Protein AF-A0A914HLP5-F1 (afdb_monomer_lite)

Sequence (382 aa):
MAILLHPALMSASNRLAAMNSFGTFLNRWQRTSLFRVDGTVLTQFRMIRRGGGDRQHSVEDYEAVFSREAKEEAEQQTRRAKEESEQQTRRAKEEATRRAKEEATRRANEEATRRANEEATRRAKEEAEQLLLEIRAELRSFSWQSMFTYNIKEADANVEEQLKTRIRDFNKHLYLNKRLSAYELEPVANHLVHYNYAMRVFYAGIGLVIVSMLIIYRLLSRGGDGIMPEHRAIIDQQLAIDFDEFVQDYLLVGGEVKIVYVYPDKSIAIAVLHPGAALIQRQPFNDSAVLIRLDPQTVGGTNFLRTFEDVQQQIGTYLCNHVPAAIPMPSLMPKFLLLLGWAILWALYFKHLRAMRRRPIFIVKRRDGTRPLIQSDRLRLS

Structure (mmCIF, N/CA/C/O backbone):
data_AF-A0A914HLP5-F1
#
_entry.id   AF-A0A914HLP5-F1
#
loop_
_atom_site.group_PDB
_atom_site.id
_atom_site.type_symbol
_atom_site.label_atom_id
_atom_site.label_alt_id
_atom_site.label_comp_id
_atom_site.label_asym_id
_atom_site.label_entity_id
_atom_site.label_seq_id
_atom_site.pdbx_PDB_ins_code
_atom_site.Cartn_x
_atom_site.Cartn_y
_atom_site.Cartn_z
_atom_site.occupancy
_atom_site.B_iso_or_equiv
_atom_site.auth_seq_id
_atom_site.auth_comp_id
_atom_site.auth_asym_id
_atom_site.auth_atom_id
_atom_site.pdbx_PDB_model_num
ATOM 1 N N . MET A 1 1 ? -51.524 23.853 8.199 1.00 37.00 1 MET A N 1
ATOM 2 C CA . MET A 1 1 ? -50.328 24.630 7.814 1.00 37.00 1 MET A CA 1
ATOM 3 C C . MET A 1 1 ? -49.389 23.698 7.078 1.00 37.00 1 MET A C 1
ATOM 5 O O . MET A 1 1 ? -48.870 22.770 7.679 1.00 37.00 1 MET A O 1
ATOM 9 N N . ALA A 1 2 ? -49.292 23.879 5.764 1.00 41.81 2 ALA A N 1
ATOM 10 C CA . ALA A 1 2 ? -48.329 23.198 4.909 1.00 41.81 2 ALA A CA 1
ATOM 11 C C . ALA A 1 2 ? -46.924 23.742 5.184 1.00 41.81 2 ALA A C 1
ATOM 13 O O . ALA A 1 2 ? -46.835 24.933 5.465 1.00 41.81 2 ALA A O 1
ATOM 14 N N . ILE A 1 3 ? -45.887 22.898 5.080 1.00 40.28 3 ILE A N 1
ATOM 15 C CA . ILE A 1 3 ? -44.509 23.230 4.666 1.00 40.28 3 ILE A CA 1
ATOM 16 C C . ILE A 1 3 ? -43.641 21.944 4.708 1.00 40.28 3 ILE A C 1
ATOM 18 O O . ILE A 1 3 ? -43.662 21.208 5.688 1.00 40.28 3 ILE A O 1
ATOM 22 N N . LEU A 1 4 ? -42.862 21.759 3.628 1.00 37.81 4 LEU A N 1
ATOM 23 C CA . LEU A 1 4 ? -41.676 20.902 3.406 1.00 37.81 4 LEU A CA 1
ATOM 24 C C . LEU A 1 4 ? -41.842 19.448 2.922 1.00 37.81 4 LEU A C 1
ATOM 26 O O . LEU A 1 4 ? -41.904 18.503 3.700 1.00 37.81 4 LEU A O 1
ATOM 30 N N . LEU A 1 5 ? -41.681 19.280 1.602 1.00 37.19 5 LEU A N 1
ATOM 31 C CA . LEU A 1 5 ? -41.031 18.116 0.993 1.00 37.19 5 LEU A CA 1
ATOM 32 C C . LEU A 1 5 ? -39.922 18.579 0.022 1.00 37.19 5 LEU A C 1
ATOM 34 O O . LEU A 1 5 ? -40.045 19.596 -0.655 1.00 37.19 5 LEU A O 1
ATOM 38 N N . HIS A 1 6 ? -38.829 17.815 0.047 1.00 39.06 6 HIS A N 1
ATOM 39 C CA . HIS A 1 6 ? -37.507 17.943 -0.587 1.00 39.06 6 HIS A CA 1
ATOM 40 C C . HIS A 1 6 ? -37.424 18.360 -2.073 1.00 39.06 6 HIS A C 1
ATOM 42 O O . HIS A 1 6 ? -38.291 18.005 -2.869 1.00 39.06 6 HIS A O 1
ATOM 48 N N . PRO A 1 7 ? -36.237 18.864 -2.488 1.00 46.28 7 PRO A N 1
ATOM 49 C CA . PRO A 1 7 ? -35.588 18.287 -3.671 1.00 46.28 7 PRO A CA 1
ATOM 50 C C . PRO A 1 7 ? -34.066 18.098 -3.492 1.00 46.28 7 PRO A C 1
ATOM 52 O O . PRO A 1 7 ? -33.317 19.059 -3.342 1.00 46.28 7 PRO A O 1
ATOM 55 N N . ALA A 1 8 ? -33.587 16.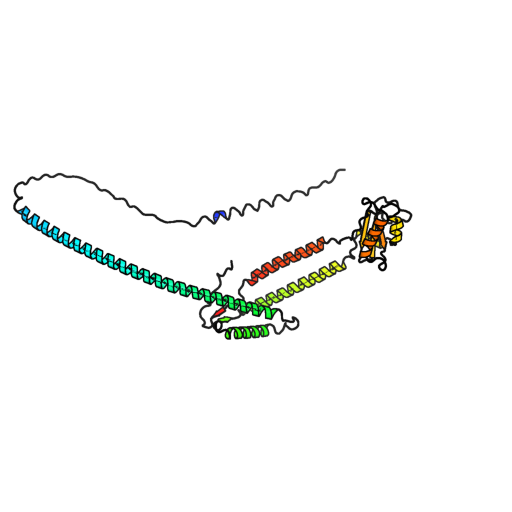853 -3.552 1.00 38.72 8 ALA A N 1
ATOM 56 C CA . ALA A 1 8 ? -32.156 16.536 -3.667 1.00 38.72 8 ALA A CA 1
ATOM 57 C C . ALA A 1 8 ? -31.932 15.204 -4.409 1.00 38.72 8 ALA A C 1
ATOM 59 O O . ALA A 1 8 ? -31.292 14.292 -3.901 1.00 38.72 8 ALA A O 1
ATOM 60 N N . LEU A 1 9 ? -32.478 15.080 -5.622 1.00 43.22 9 LEU A N 1
ATOM 61 C CA . LEU A 1 9 ? -32.237 13.943 -6.521 1.00 43.22 9 LEU A CA 1
ATOM 62 C C . LEU A 1 9 ? -32.140 14.416 -7.980 1.00 43.22 9 LEU A C 1
ATOM 64 O O . LEU A 1 9 ? -32.948 14.048 -8.819 1.00 43.22 9 LEU A O 1
ATOM 68 N N . MET A 1 10 ? -31.146 15.247 -8.301 1.00 43.97 10 MET A N 1
ATOM 69 C CA . MET A 1 10 ? -30.698 15.460 -9.687 1.00 43.97 10 MET A CA 1
ATOM 70 C C . MET A 1 10 ? -29.225 15.886 -9.713 1.00 43.97 10 MET A C 1
ATOM 72 O O . MET A 1 10 ? -28.908 17.067 -9.745 1.00 43.97 10 MET A O 1
ATOM 76 N N . SER A 1 11 ? -28.301 14.921 -9.682 1.00 46.88 11 SER A N 1
ATOM 77 C CA . SER A 1 11 ? -26.881 15.162 -10.006 1.00 46.88 11 SER A CA 1
ATOM 78 C C . SER A 1 11 ? -26.137 13.857 -10.326 1.00 46.88 11 SER A C 1
ATOM 80 O O . SER A 1 11 ? -25.128 13.515 -9.716 1.00 46.88 11 SER A O 1
ATOM 82 N N . ALA A 1 12 ? -26.655 13.073 -11.276 1.00 43.22 12 ALA A N 1
ATOM 83 C CA . ALA A 1 12 ? -25.957 11.874 -11.761 1.00 43.22 12 ALA A CA 1
ATOM 84 C C . ALA A 1 12 ? -25.917 11.739 -13.295 1.00 43.22 12 ALA A C 1
ATOM 86 O O . ALA A 1 12 ? -25.302 10.807 -13.803 1.00 43.22 12 ALA A O 1
ATOM 87 N N . SER A 1 13 ? -26.488 12.682 -14.057 1.00 45.16 13 SER A N 1
ATOM 88 C CA . SER A 1 13 ? -26.591 12.552 -15.523 1.00 45.16 13 SER A CA 1
ATOM 89 C C . SER A 1 13 ? -25.464 13.225 -16.328 1.00 45.16 13 SER A C 1
ATOM 91 O O . SER A 1 13 ? -25.381 13.017 -17.534 1.00 45.16 13 SER A O 1
ATOM 93 N N . ASN A 1 14 ? -24.553 13.984 -15.704 1.00 45.59 14 ASN A N 1
ATOM 94 C CA . ASN A 1 14 ? -23.533 14.761 -16.436 1.00 45.59 14 ASN A CA 1
ATOM 95 C C . ASN A 1 14 ? -22.151 14.091 -16.556 1.00 45.59 14 ASN A C 1
ATOM 97 O O . ASN A 1 14 ? -21.219 14.703 -17.070 1.00 45.59 14 ASN A O 1
ATOM 101 N N . ARG A 1 15 ? -21.985 12.832 -16.122 1.00 45.09 15 ARG A N 1
ATOM 102 C CA . ARG A 1 15 ? -20.687 12.124 -16.201 1.00 45.09 15 ARG A CA 1
ATOM 103 C C . ARG A 1 15 ? -20.518 11.186 -17.403 1.00 45.09 15 ARG A C 1
ATOM 105 O O . ARG A 1 15 ? -19.398 10.754 -17.647 1.00 45.09 15 ARG A O 1
ATOM 112 N N . LEU A 1 16 ? -21.562 10.939 -18.199 1.00 42.28 16 LEU A N 1
ATOM 113 C CA . LEU A 1 16 ? -21.465 10.097 -19.406 1.00 42.28 16 LEU A CA 1
ATOM 114 C C . LEU A 1 16 ? -21.154 10.864 -20.706 1.00 42.28 16 LEU A C 1
ATOM 116 O O . LEU A 1 16 ? -20.708 10.255 -21.673 1.00 42.28 16 LEU A O 1
ATOM 120 N N . ALA A 1 17 ? -21.298 12.192 -20.738 1.00 46.66 17 ALA A N 1
ATOM 121 C CA . ALA A 1 17 ? -21.037 12.982 -21.949 1.00 46.66 17 ALA A CA 1
ATOM 122 C C . ALA A 1 17 ? -19.538 13.253 -22.217 1.00 46.66 17 ALA A C 1
ATOM 124 O O . ALA A 1 17 ? -19.159 13.585 -23.337 1.00 46.66 17 ALA A O 1
ATOM 125 N N . ALA A 1 18 ? -18.661 13.072 -21.222 1.00 45.53 18 ALA A N 1
ATOM 126 C CA . ALA A 1 18 ? -17.229 13.366 -21.347 1.00 45.53 18 ALA A CA 1
ATOM 127 C C . ALA A 1 18 ? -16.377 12.194 -21.884 1.00 45.53 18 ALA A C 1
ATOM 129 O O . ALA A 1 18 ? -15.198 12.384 -22.170 1.00 45.53 18 ALA A O 1
ATOM 130 N N . MET A 1 19 ? -16.948 10.994 -22.052 1.00 41.97 19 MET A N 1
ATOM 131 C CA . MET A 1 19 ? -16.206 9.804 -22.509 1.00 41.97 19 MET A CA 1
ATOM 132 C C . MET A 1 19 ? -16.292 9.540 -24.023 1.00 41.97 19 MET A C 1
ATOM 134 O O . MET A 1 19 ? -15.595 8.660 -24.519 1.00 41.97 19 MET A O 1
ATOM 138 N N . ASN A 1 20 ? -17.054 10.338 -24.782 1.00 48.00 20 ASN A N 1
ATOM 139 C CA . ASN A 1 20 ? -17.174 10.195 -26.242 1.00 48.00 20 ASN A CA 1
ATOM 140 C C . ASN A 1 20 ? -16.172 11.033 -27.067 1.00 48.00 20 ASN A C 1
ATOM 142 O O . ASN A 1 20 ? -16.120 10.878 -28.285 1.00 48.00 20 ASN A O 1
ATOM 146 N N . SER A 1 21 ? -15.334 11.881 -26.454 1.00 45.81 21 SER A N 1
ATOM 147 C CA . SER A 1 21 ? -14.360 12.709 -27.201 1.00 45.81 21 SER A CA 1
ATOM 148 C C . SER A 1 21 ? -12.983 12.058 -27.403 1.00 45.81 21 SER A C 1
ATOM 150 O O . SER A 1 21 ? -12.163 12.577 -28.157 1.00 45.81 21 SER A O 1
ATOM 152 N N . PHE A 1 22 ? -12.724 10.900 -26.785 1.00 46.12 22 PHE A N 1
ATOM 153 C CA . PHE A 1 22 ? -11.431 10.211 -26.902 1.00 46.12 22 PHE A CA 1
ATOM 154 C C . PHE A 1 22 ? -11.354 9.260 -28.114 1.00 46.12 22 PHE A C 1
ATOM 156 O O . PHE A 1 22 ? -10.267 8.977 -28.615 1.00 46.12 22 PHE A O 1
ATOM 163 N N . GLY A 1 23 ? -12.502 8.810 -28.638 1.00 45.97 23 GLY A N 1
ATOM 164 C CA . GLY A 1 23 ? -12.573 7.894 -29.787 1.00 45.97 23 GLY A CA 1
ATOM 165 C C . GLY A 1 23 ? -12.319 8.553 -31.149 1.00 45.97 23 GLY A C 1
ATOM 166 O O . GLY A 1 23 ? -11.820 7.908 -32.069 1.00 45.97 23 GLY A O 1
ATOM 167 N N . THR A 1 24 ? -12.586 9.853 -31.294 1.00 53.66 24 THR A N 1
ATOM 168 C CA . THR A 1 24 ? -12.381 10.586 -32.558 1.00 53.66 24 THR A CA 1
ATOM 169 C C . THR A 1 24 ? -10.938 11.052 -32.764 1.00 53.66 24 THR A C 1
ATOM 171 O O . THR A 1 24 ? -10.540 11.326 -33.896 1.00 53.66 24 THR A O 1
ATOM 174 N N . PHE A 1 25 ? -10.118 11.080 -31.709 1.00 45.34 25 PHE A N 1
ATOM 175 C CA . PHE A 1 25 ? -8.721 11.515 -31.799 1.00 45.34 25 PHE A CA 1
ATOM 176 C C . PHE A 1 25 ? -7.781 10.416 -32.333 1.00 45.34 25 PHE A C 1
ATOM 178 O O . PHE A 1 25 ? -6.826 10.715 -33.047 1.00 45.34 25 PHE A O 1
ATOM 185 N N . LEU A 1 26 ? -8.085 9.136 -32.086 1.00 47.25 26 LEU A N 1
ATOM 186 C CA . LEU A 1 26 ? -7.265 8.010 -32.564 1.00 47.25 26 LEU A CA 1
ATOM 187 C C . LEU A 1 26 ? -7.499 7.664 -34.045 1.00 47.25 26 LEU A C 1
ATOM 189 O O . LEU A 1 26 ? -6.592 7.165 -34.706 1.00 47.25 26 LEU A O 1
ATOM 193 N N . ASN A 1 27 ? -8.655 8.027 -34.608 1.00 48.41 27 ASN A N 1
ATOM 194 C CA . ASN A 1 27 ? -8.966 7.779 -36.021 1.00 48.41 27 ASN A CA 1
ATOM 195 C C . ASN A 1 27 ? -8.285 8.769 -36.992 1.00 48.41 27 ASN A C 1
ATOM 197 O O . ASN A 1 27 ? -8.263 8.548 -38.201 1.00 48.41 27 ASN A O 1
ATOM 201 N N . ARG A 1 28 ? -7.691 9.858 -36.481 1.00 47.41 28 ARG A N 1
ATOM 202 C CA . ARG A 1 28 ? -6.981 10.863 -37.296 1.00 47.41 28 ARG A CA 1
ATOM 203 C C . ARG A 1 28 ? -5.475 10.604 -37.411 1.00 47.41 28 ARG A C 1
ATOM 205 O O . ARG A 1 28 ? -4.820 11.240 -38.230 1.00 47.41 28 ARG A O 1
ATOM 212 N N . TRP A 1 29 ? -4.928 9.665 -36.633 1.00 45.12 29 TRP A N 1
ATOM 213 C CA . TRP A 1 29 ? -3.481 9.421 -36.559 1.00 45.12 29 TRP A CA 1
ATOM 214 C C . TRP A 1 29 ? -2.989 8.221 -37.393 1.00 45.12 29 TRP A C 1
ATOM 216 O O . TRP A 1 29 ? -1.792 8.080 -37.607 1.00 45.12 29 TRP A O 1
ATOM 226 N N . GLN A 1 30 ? -3.888 7.400 -37.949 1.00 38.97 30 GLN A N 1
ATOM 227 C CA . GLN A 1 30 ? -3.530 6.239 -38.788 1.00 38.97 30 GLN A CA 1
ATOM 228 C C . GLN A 1 30 ? -3.564 6.489 -40.310 1.00 38.97 30 GLN A C 1
ATOM 230 O O . GLN A 1 30 ? -3.452 5.544 -41.085 1.00 38.97 30 GLN A O 1
ATOM 235 N N . ARG A 1 31 ? -3.698 7.738 -40.782 1.00 38.75 31 ARG A N 1
ATOM 236 C CA . ARG A 1 31 ? -3.946 8.025 -42.212 1.00 38.75 31 ARG A CA 1
ATOM 237 C C . ARG A 1 31 ? -2.839 8.775 -42.956 1.00 38.75 31 ARG A C 1
ATOM 239 O O . ARG A 1 31 ? -3.131 9.494 -43.905 1.00 38.75 31 ARG A O 1
ATOM 246 N N . THR A 1 32 ? -1.575 8.586 -42.579 1.00 40.81 32 THR A N 1
ATOM 247 C CA . THR A 1 32 ? -0.431 9.122 -43.343 1.00 40.81 32 THR A CA 1
ATOM 248 C C . THR A 1 32 ? 0.766 8.176 -43.339 1.00 40.81 32 THR A C 1
ATOM 250 O O . THR A 1 32 ? 1.805 8.476 -42.760 1.00 40.81 32 THR A O 1
ATOM 253 N N . SER A 1 33 ? 0.637 7.039 -44.015 1.00 38.25 33 SER A N 1
ATOM 254 C CA . SER A 1 33 ? 1.779 6.356 -44.631 1.00 38.25 33 SER A CA 1
ATOM 255 C C . SER A 1 33 ? 1.261 5.282 -45.579 1.00 38.25 33 SER A C 1
ATOM 257 O O . SER A 1 33 ? 0.864 4.230 -45.094 1.00 38.25 33 SER A O 1
ATOM 259 N N . LEU A 1 34 ? 1.227 5.546 -46.892 1.00 35.84 34 LEU A N 1
ATOM 260 C CA . LEU A 1 34 ? 1.473 4.543 -47.941 1.00 35.84 34 LEU A CA 1
ATOM 261 C C . LEU A 1 34 ? 1.381 5.149 -49.364 1.00 35.84 34 LEU A C 1
ATOM 263 O O . LEU A 1 34 ? 0.397 5.793 -49.709 1.00 35.84 34 LEU A O 1
ATOM 267 N N . PHE A 1 35 ? 2.416 4.851 -50.159 1.00 35.16 35 PHE A N 1
ATOM 268 C CA . PHE A 1 35 ? 2.542 4.848 -51.628 1.00 35.16 35 PHE A CA 1
ATOM 269 C C . PHE A 1 35 ? 2.554 6.163 -52.439 1.00 35.16 35 PHE A C 1
ATOM 271 O O . PHE A 1 35 ? 1.532 6.714 -52.834 1.00 35.16 35 PHE A O 1
ATOM 278 N N . ARG A 1 36 ? 3.769 6.551 -52.856 1.00 38.62 36 ARG A N 1
ATOM 279 C CA . ARG A 1 36 ? 4.041 7.085 -54.200 1.00 38.62 36 ARG A CA 1
ATOM 280 C C . ARG A 1 36 ? 5.013 6.130 -54.892 1.00 38.62 36 ARG A C 1
ATOM 282 O O . ARG A 1 36 ? 6.181 6.090 -54.522 1.00 38.62 36 ARG A O 1
ATOM 289 N N . VAL A 1 37 ? 4.507 5.373 -55.858 1.00 39.25 37 VAL A N 1
ATOM 290 C CA . VAL A 1 37 ? 5.272 4.600 -56.841 1.00 39.25 37 VAL A CA 1
ATOM 291 C C . VAL A 1 37 ? 4.552 4.778 -58.185 1.00 39.25 37 VAL A C 1
ATOM 293 O O . VAL A 1 37 ? 3.329 4.697 -58.239 1.00 39.25 37 VAL A O 1
ATOM 296 N N . ASP A 1 38 ? 5.354 5.081 -59.205 1.00 35.72 38 ASP A N 1
ATOM 297 C CA . ASP A 1 38 ? 5.100 5.083 -60.652 1.00 35.72 38 ASP A CA 1
ATOM 298 C C . ASP A 1 38 ? 4.250 6.198 -61.286 1.00 35.72 38 ASP A C 1
ATOM 300 O O . ASP A 1 38 ? 3.030 6.145 -61.400 1.00 35.72 38 ASP A O 1
ATOM 304 N N . GLY A 1 39 ? 4.969 7.193 -61.818 1.00 33.59 39 GLY A N 1
ATOM 305 C CA . GLY A 1 39 ? 4.518 8.072 -62.894 1.00 33.59 39 GLY A CA 1
ATOM 306 C C . GLY A 1 39 ? 5.460 7.944 -64.091 1.00 33.59 39 GLY A C 1
ATOM 307 O O . GLY A 1 39 ? 6.366 8.756 -64.261 1.00 33.59 39 GLY A O 1
ATOM 308 N N . THR A 1 40 ? 5.271 6.908 -64.906 1.00 40.12 40 THR A N 1
ATOM 309 C CA . THR A 1 40 ? 5.868 6.776 -66.240 1.00 40.12 40 THR A CA 1
ATOM 310 C C . THR A 1 40 ? 5.197 7.768 -67.188 1.00 40.12 40 THR A C 1
ATOM 312 O O . THR A 1 40 ? 4.020 7.655 -67.521 1.00 40.12 40 THR A O 1
ATOM 315 N N . VAL A 1 41 ? 5.961 8.771 -67.621 1.00 34.78 41 VAL A N 1
ATOM 316 C CA . VAL A 1 41 ? 5.560 9.727 -68.656 1.00 34.78 41 VAL A CA 1
ATOM 317 C C . VAL A 1 41 ? 5.740 9.063 -70.022 1.00 34.78 41 VAL A C 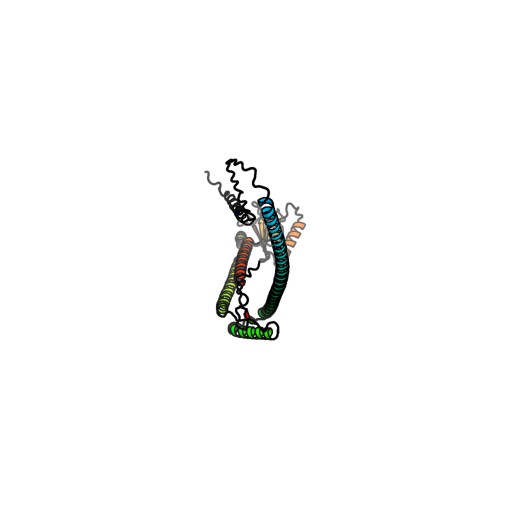1
ATOM 319 O O . VAL A 1 41 ? 6.854 8.891 -70.508 1.00 34.78 41 VAL A O 1
ATOM 322 N N . LEU A 1 42 ? 4.619 8.680 -70.629 1.00 33.78 42 LEU A N 1
ATOM 323 C CA . LEU A 1 42 ? 4.492 8.292 -72.032 1.00 33.78 42 LEU A CA 1
ATOM 324 C C . LEU A 1 42 ? 4.307 9.567 -72.868 1.00 33.78 42 LEU A C 1
ATOM 326 O O . LEU A 1 42 ? 3.200 10.095 -72.979 1.00 33.78 42 LEU A O 1
ATOM 330 N N . THR A 1 43 ? 5.384 10.083 -73.457 1.00 39.06 43 THR A N 1
ATOM 331 C CA . THR A 1 43 ? 5.309 11.158 -74.455 1.00 39.06 43 THR A CA 1
ATOM 332 C C . THR A 1 43 ? 5.159 10.580 -75.861 1.00 39.06 43 THR A C 1
ATOM 334 O O . THR A 1 43 ? 6.100 10.114 -76.493 1.00 39.06 43 THR A O 1
ATOM 337 N N . GLN A 1 44 ? 3.899 10.611 -76.294 1.00 39.59 44 GLN A N 1
ATOM 338 C CA . GLN A 1 44 ? 3.358 10.762 -77.647 1.00 39.59 44 GLN A CA 1
ATOM 339 C C . GLN A 1 44 ? 4.348 10.891 -78.822 1.00 39.59 44 GLN A C 1
ATOM 341 O O . GLN A 1 44 ? 5.032 11.899 -78.997 1.00 39.59 44 GLN A O 1
ATOM 346 N N . PHE A 1 45 ? 4.252 9.918 -79.731 1.00 32.50 45 PHE A N 1
ATOM 347 C CA . PHE A 1 45 ? 4.645 10.027 -81.134 1.00 32.50 45 PHE A CA 1
ATOM 348 C C . PHE A 1 45 ? 3.827 11.115 -81.846 1.00 32.50 45 PHE A C 1
ATOM 350 O O . PHE A 1 45 ? 2.599 11.038 -81.921 1.00 32.50 45 PHE A O 1
ATOM 357 N N . ARG A 1 46 ? 4.515 12.101 -82.431 1.00 34.81 46 ARG A N 1
ATOM 358 C CA . ARG A 1 46 ? 3.927 13.094 -83.336 1.00 34.81 46 ARG A CA 1
ATOM 359 C C . ARG A 1 46 ? 4.181 12.663 -84.779 1.00 34.81 46 ARG A C 1
ATOM 361 O O . ARG A 1 46 ? 5.287 12.778 -85.293 1.00 34.81 46 ARG A O 1
ATOM 368 N N . MET A 1 47 ? 3.131 12.149 -85.411 1.00 33.81 47 MET A N 1
ATOM 369 C CA . MET A 1 47 ? 3.040 11.903 -86.848 1.00 33.81 47 MET A CA 1
ATOM 370 C C . MET A 1 47 ? 3.038 13.248 -87.598 1.00 33.81 47 MET A C 1
ATOM 372 O O . MET A 1 47 ? 2.197 14.101 -87.319 1.00 33.81 47 MET A O 1
ATOM 376 N N . ILE A 1 48 ? 3.938 13.429 -88.569 1.00 40.84 48 ILE A N 1
ATOM 377 C CA . ILE A 1 48 ? 3.833 14.468 -89.605 1.00 40.84 48 ILE A CA 1
ATOM 378 C C . ILE A 1 48 ? 3.769 13.754 -90.959 1.00 40.84 48 ILE A C 1
ATOM 380 O O . ILE A 1 48 ? 4.757 13.206 -91.434 1.00 40.84 48 ILE A O 1
ATOM 384 N N . ARG A 1 49 ? 2.577 13.760 -91.566 1.00 39.31 49 ARG A N 1
ATOM 385 C CA . ARG A 1 49 ? 2.331 13.498 -92.991 1.00 39.31 49 ARG A CA 1
ATOM 386 C C . ARG A 1 49 ? 2.069 14.843 -93.674 1.00 39.31 49 ARG A C 1
ATOM 388 O O . ARG A 1 49 ? 1.138 15.543 -93.287 1.00 39.31 49 ARG A O 1
ATOM 395 N N . ARG A 1 50 ? 2.844 15.162 -94.709 1.00 38.41 50 ARG A N 1
ATOM 396 C CA . ARG A 1 50 ? 2.530 16.074 -95.829 1.00 38.41 50 ARG A CA 1
ATOM 397 C C . ARG A 1 50 ? 3.478 15.641 -96.953 1.00 38.41 50 ARG A C 1
ATOM 399 O O . ARG A 1 50 ? 4.673 15.571 -96.709 1.00 38.41 50 ARG A O 1
ATOM 406 N N . GLY A 1 51 ? 2.981 15.050 -98.040 1.00 34.28 51 GLY A N 1
ATOM 407 C CA . GLY A 1 51 ? 2.406 15.760 -99.193 1.00 34.28 51 GLY A CA 1
ATOM 408 C C . GLY A 1 51 ? 3.583 16.156 -100.091 1.00 34.28 51 GLY A C 1
ATOM 409 O O . GLY A 1 51 ? 4.386 16.971 -99.668 1.00 34.28 51 GLY A O 1
ATOM 410 N N . GLY A 1 52 ? 3.858 15.488 -101.208 1.00 36.44 52 GLY A N 1
ATOM 411 C CA . GLY A 1 5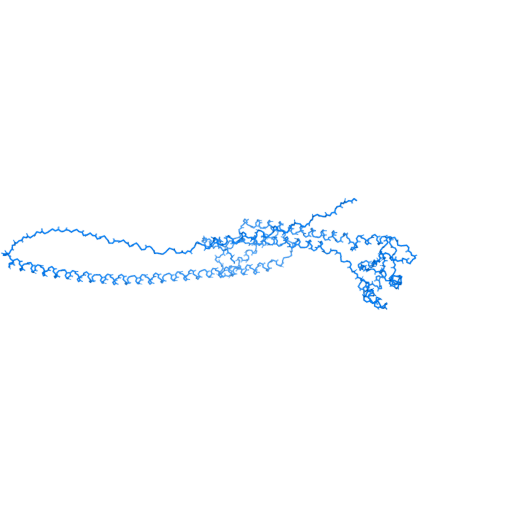2 ? 3.021 15.415 -102.407 1.00 36.44 52 GLY A CA 1
ATOM 412 C C . GLY A 1 52 ? 3.690 16.299 -103.466 1.00 36.44 52 GLY A C 1
ATOM 413 O O . GLY A 1 52 ? 4.021 17.440 -103.159 1.00 36.44 52 GLY A O 1
ATOM 414 N N . GLY A 1 53 ? 3.935 15.786 -104.672 1.00 37.53 53 GLY A N 1
ATOM 415 C CA . GLY A 1 53 ? 4.499 16.606 -105.746 1.00 37.53 53 GLY A CA 1
ATOM 416 C C . GLY A 1 53 ? 5.204 15.811 -106.831 1.00 37.53 53 GLY A C 1
ATOM 417 O O . GLY A 1 53 ? 6.425 15.691 -106.815 1.00 37.53 53 GLY A O 1
ATOM 418 N N . ASP A 1 54 ? 4.405 15.316 -107.770 1.00 41.22 54 ASP A N 1
ATOM 419 C CA . ASP A 1 54 ? 4.809 14.763 -109.056 1.00 41.22 54 ASP A CA 1
ATOM 420 C C . ASP A 1 54 ? 5.702 15.724 -109.848 1.00 41.22 54 ASP A C 1
ATOM 422 O O . ASP A 1 54 ? 5.338 16.885 -110.046 1.00 41.22 54 ASP A O 1
ATOM 426 N N . ARG A 1 55 ? 6.811 15.211 -110.393 1.00 45.78 55 ARG A N 1
ATOM 427 C CA . ARG A 1 55 ? 7.362 15.654 -111.682 1.00 45.78 55 ARG A CA 1
ATOM 428 C C . ARG A 1 55 ? 7.940 14.455 -112.422 1.00 45.78 55 ARG A C 1
ATOM 430 O O . ARG A 1 55 ? 9.008 13.954 -112.087 1.00 45.78 55 ARG A O 1
ATOM 437 N N . GLN A 1 56 ? 7.194 14.024 -113.433 1.00 39.69 56 GLN A N 1
ATOM 438 C CA . GLN A 1 56 ? 7.688 13.224 -114.544 1.00 39.69 56 GLN A CA 1
ATOM 439 C C . GLN A 1 56 ? 8.807 14.001 -115.251 1.00 39.69 56 GLN A C 1
ATOM 441 O O . GLN A 1 56 ? 8.589 15.134 -115.678 1.00 39.69 56 GLN A O 1
ATOM 446 N N . HIS A 1 57 ? 9.970 13.379 -115.424 1.00 43.31 57 HIS A N 1
ATOM 447 C CA . HIS A 1 57 ? 10.845 13.695 -116.545 1.00 43.31 57 HIS A CA 1
ATOM 448 C C . HIS A 1 57 ? 11.353 12.396 -117.161 1.00 43.31 57 HIS A C 1
ATOM 450 O O . HIS A 1 57 ? 12.063 11.617 -116.536 1.00 43.31 57 HIS A O 1
ATOM 456 N N . SER A 1 58 ? 10.907 12.189 -118.395 1.00 51.50 58 SER A N 1
ATOM 457 C CA . SER A 1 58 ? 11.403 11.233 -119.369 1.00 51.50 58 SER A CA 1
ATOM 458 C C . SER A 1 58 ? 12.858 11.533 -119.718 1.00 51.50 58 SER A C 1
ATOM 460 O O . SER A 1 58 ? 13.126 12.612 -120.246 1.00 51.50 58 SER A O 1
ATOM 462 N N . VAL A 1 59 ? 13.756 10.577 -119.502 1.00 45.72 59 VAL A N 1
ATOM 463 C CA . VAL A 1 59 ? 14.961 10.405 -120.324 1.00 45.72 59 VAL A CA 1
ATOM 464 C C . VAL A 1 59 ? 15.264 8.906 -120.344 1.00 45.72 59 VAL A C 1
ATOM 466 O O . VAL A 1 59 ? 16.039 8.397 -119.541 1.00 45.72 59 VAL A O 1
ATOM 469 N N . GLU A 1 60 ? 14.580 8.190 -121.233 1.00 49.53 60 GLU A N 1
ATOM 470 C CA . GLU A 1 60 ? 15.114 6.944 -121.784 1.00 49.53 60 GLU A CA 1
ATOM 471 C C . GLU A 1 60 ? 16.395 7.298 -122.577 1.00 49.53 60 GLU A C 1
ATOM 473 O O . GLU A 1 60 ? 16.478 8.378 -123.164 1.00 49.53 60 GLU A O 1
ATOM 478 N N . ASP A 1 61 ? 17.383 6.397 -122.547 1.00 49.59 61 ASP A N 1
ATOM 479 C CA . ASP A 1 61 ? 18.626 6.382 -123.350 1.00 49.59 61 ASP A CA 1
ATOM 480 C C . ASP A 1 61 ? 19.938 6.995 -122.800 1.00 49.59 61 ASP A C 1
ATOM 482 O O . ASP A 1 61 ? 20.790 7.426 -123.575 1.00 49.59 61 ASP A O 1
ATOM 486 N N . TYR A 1 62 ? 20.213 6.907 -121.487 1.00 50.19 62 TYR A N 1
ATOM 487 C CA . TYR A 1 62 ? 21.602 6.982 -120.954 1.00 50.19 62 TYR A CA 1
ATOM 488 C C . TYR A 1 62 ? 21.936 5.926 -119.864 1.00 50.19 62 TYR A C 1
ATOM 490 O O . TYR A 1 62 ? 22.908 6.063 -119.121 1.00 50.19 62 TYR A O 1
ATOM 498 N N . GLU A 1 63 ? 21.167 4.834 -119.756 1.00 49.88 63 GLU A N 1
ATOM 499 C CA . GLU A 1 63 ? 21.204 3.914 -118.597 1.00 49.88 63 GLU A CA 1
ATOM 500 C C . GLU A 1 63 ? 22.224 2.755 -118.639 1.00 49.88 63 GLU A C 1
ATOM 502 O O . GLU A 1 63 ? 22.328 1.997 -117.674 1.00 49.88 63 GLU A O 1
ATOM 507 N N . ALA A 1 64 ? 23.025 2.580 -119.692 1.00 54.81 64 ALA A N 1
ATOM 508 C CA . ALA A 1 64 ? 23.868 1.377 -119.797 1.00 54.81 64 ALA A CA 1
ATOM 509 C C . ALA A 1 64 ? 25.284 1.507 -119.193 1.00 54.81 64 ALA A C 1
ATOM 511 O O . ALA A 1 64 ? 25.844 0.504 -118.749 1.00 54.81 64 ALA A O 1
ATOM 512 N N . VAL A 1 65 ? 25.875 2.710 -119.145 1.00 53.94 65 VAL A N 1
ATOM 513 C CA . VAL A 1 65 ? 27.275 2.896 -118.692 1.00 53.94 65 VAL A CA 1
ATOM 514 C C . VAL A 1 65 ? 27.355 3.380 -117.237 1.00 53.94 65 VAL A C 1
ATOM 516 O O . VAL A 1 65 ? 28.144 2.839 -116.467 1.00 53.94 65 VAL A O 1
ATOM 519 N N . PHE A 1 66 ? 26.456 4.273 -116.807 1.00 52.72 66 PHE A N 1
ATOM 520 C CA . PHE A 1 66 ? 26.351 4.713 -115.403 1.00 52.72 66 PHE A CA 1
ATOM 521 C C . PHE A 1 66 ? 25.872 3.611 -114.439 1.00 52.72 66 PHE A C 1
ATOM 523 O O . PHE A 1 66 ? 26.170 3.649 -113.247 1.00 52.72 66 PHE A O 1
ATOM 530 N N . SER A 1 67 ? 25.175 2.587 -114.942 1.00 57.94 67 SER A N 1
ATOM 531 C CA . SER A 1 67 ? 24.645 1.489 -114.121 1.00 57.94 67 SER A CA 1
ATOM 532 C C . SER A 1 67 ? 25.706 0.498 -113.628 1.00 57.94 67 SER A C 1
ATOM 534 O O . SER A 1 67 ? 25.436 -0.256 -112.695 1.00 57.94 67 SER A O 1
ATOM 536 N N . ARG A 1 68 ? 26.912 0.467 -114.219 1.00 59.81 68 ARG A N 1
ATOM 537 C CA . ARG A 1 68 ? 28.016 -0.374 -113.712 1.00 59.81 68 ARG A CA 1
ATOM 538 C C . ARG A 1 68 ? 28.781 0.304 -112.581 1.00 59.81 68 ARG A C 1
ATOM 540 O O . ARG A 1 68 ? 28.963 -0.324 -111.543 1.00 59.81 68 ARG A O 1
ATOM 547 N N . GLU A 1 69 ? 29.134 1.577 -112.739 1.00 61.53 69 GLU A N 1
ATOM 548 C CA . GLU A 1 69 ? 29.819 2.347 -111.691 1.00 61.53 69 GLU A CA 1
ATOM 549 C C . GLU A 1 69 ? 28.920 2.540 -110.459 1.00 61.53 69 GLU A C 1
ATOM 551 O O . GLU A 1 69 ? 29.350 2.269 -109.340 1.00 61.53 69 GLU A O 1
ATOM 556 N N . ALA A 1 70 ? 27.629 2.845 -110.645 1.00 63.31 70 ALA A N 1
ATOM 557 C CA . ALA A 1 70 ? 26.685 2.953 -109.528 1.00 63.31 70 ALA A CA 1
ATOM 558 C C . ALA A 1 70 ? 26.473 1.620 -108.782 1.00 63.31 70 ALA A C 1
ATOM 560 O O . ALA A 1 70 ? 26.227 1.607 -107.574 1.00 63.31 70 ALA A O 1
ATOM 561 N N . LYS A 1 71 ? 26.581 0.480 -109.479 1.00 69.12 71 LYS A N 1
ATOM 562 C CA . LYS A 1 71 ? 26.437 -0.849 -108.871 1.00 69.12 71 LYS A CA 1
ATOM 563 C C . LYS A 1 71 ? 27.690 -1.267 -108.100 1.00 69.12 71 LYS A C 1
ATOM 565 O O . LYS A 1 71 ? 27.560 -1.841 -107.021 1.00 69.12 71 LYS A O 1
ATOM 570 N N . GLU A 1 72 ? 28.882 -0.938 -108.594 1.00 71.25 72 GLU A N 1
ATOM 571 C CA . GLU A 1 72 ? 30.137 -1.184 -107.871 1.00 71.25 72 GLU A CA 1
ATOM 572 C C . GLU A 1 72 ? 30.290 -0.277 -106.641 1.00 71.25 72 GLU A C 1
ATOM 574 O O . GLU A 1 72 ? 30.702 -0.751 -105.578 1.00 71.25 72 GLU A O 1
ATOM 579 N N . GLU A 1 73 ? 29.883 0.993 -106.724 1.00 73.38 73 GLU A N 1
ATOM 580 C CA . GLU A 1 73 ? 29.858 1.894 -105.565 1.00 73.38 73 GLU A CA 1
ATOM 581 C C . GLU A 1 73 ? 28.826 1.454 -104.516 1.00 73.38 73 GLU A C 1
ATOM 583 O O . GLU A 1 73 ? 29.127 1.449 -103.318 1.00 73.38 73 GLU A O 1
ATOM 588 N N . ALA A 1 74 ? 27.644 0.995 -104.943 1.00 72.75 74 ALA A N 1
ATOM 589 C CA . ALA A 1 74 ? 26.646 0.418 -104.043 1.00 72.75 74 ALA A CA 1
ATOM 590 C C . ALA A 1 74 ? 27.144 -0.884 -103.381 1.00 72.75 74 ALA A C 1
ATOM 592 O O . ALA A 1 74 ? 26.923 -1.107 -102.187 1.00 72.75 74 ALA A O 1
ATOM 593 N N . GLU A 1 75 ? 27.870 -1.739 -104.106 1.00 76.62 75 GLU A N 1
ATOM 594 C CA . GLU A 1 75 ? 28.481 -2.946 -103.536 1.00 76.62 75 GLU A CA 1
ATOM 595 C C . GLU A 1 75 ? 29.627 -2.628 -102.558 1.00 76.62 75 GLU A C 1
ATOM 597 O O . GLU A 1 75 ? 29.752 -3.278 -101.517 1.00 76.62 75 GLU A O 1
ATOM 602 N N . GLN A 1 76 ? 30.441 -1.599 -102.812 1.00 77.44 76 GLN A N 1
ATOM 603 C CA . GLN A 1 76 ? 31.456 -1.163 -101.847 1.00 77.44 76 GLN A CA 1
ATOM 604 C C . GLN A 1 76 ? 30.843 -0.514 -100.602 1.00 77.44 76 GLN A C 1
ATOM 606 O O . GLN A 1 76 ? 31.293 -0.795 -99.488 1.00 77.44 76 GLN A O 1
ATOM 611 N N . GLN A 1 77 ? 29.807 0.315 -100.755 1.00 75.44 77 GLN A N 1
ATOM 612 C CA . GLN A 1 77 ? 29.106 0.915 -99.618 1.00 75.44 77 GLN A CA 1
ATOM 613 C C . GLN A 1 77 ? 28.410 -0.142 -98.762 1.00 75.44 77 GLN A C 1
ATOM 615 O O . GLN A 1 77 ? 28.481 -0.077 -97.537 1.00 75.44 77 GLN A O 1
ATOM 620 N N . THR A 1 78 ? 27.804 -1.160 -99.376 1.00 73.69 78 THR A N 1
ATOM 621 C CA . THR A 1 78 ? 27.184 -2.263 -98.627 1.00 73.69 78 THR A CA 1
ATOM 622 C C . THR A 1 78 ? 28.215 -3.123 -97.897 1.00 73.69 78 THR A C 1
ATOM 624 O O . THR A 1 78 ? 27.960 -3.521 -96.760 1.00 73.69 78 THR A O 1
ATOM 627 N N . ARG A 1 79 ? 29.408 -3.357 -98.469 1.00 78.50 79 ARG A N 1
ATOM 628 C CA . ARG A 1 79 ? 30.512 -4.037 -97.761 1.00 78.50 79 ARG A CA 1
ATOM 629 C C . ARG A 1 79 ? 31.030 -3.221 -96.576 1.00 78.50 79 ARG A C 1
ATOM 631 O O . ARG A 1 79 ? 31.127 -3.769 -95.481 1.00 78.50 79 ARG A O 1
ATOM 638 N N . ARG A 1 80 ? 31.276 -1.918 -96.755 1.00 77.19 80 ARG A N 1
ATOM 639 C CA . ARG A 1 80 ? 31.714 -1.021 -95.666 1.00 77.19 80 ARG A CA 1
ATOM 640 C C . ARG A 1 80 ? 30.662 -0.905 -94.562 1.00 77.19 80 ARG A C 1
ATOM 642 O O . ARG A 1 80 ? 30.994 -1.054 -93.393 1.00 77.19 80 ARG A O 1
ATOM 649 N N . ALA A 1 81 ? 29.387 -0.749 -94.921 1.00 75.06 81 ALA A N 1
ATOM 650 C CA . ALA A 1 81 ? 28.287 -0.711 -93.957 1.00 75.06 81 ALA A CA 1
ATOM 651 C C . ALA A 1 81 ? 28.157 -2.030 -93.176 1.00 75.06 81 ALA A C 1
ATOM 653 O O . ALA A 1 81 ? 27.890 -2.025 -91.973 1.00 75.06 81 ALA A O 1
ATOM 654 N N . LYS A 1 82 ? 28.385 -3.173 -93.837 1.00 78.94 82 LYS A N 1
ATOM 655 C CA . LYS A 1 82 ? 28.372 -4.480 -93.176 1.00 78.94 82 LYS A CA 1
ATOM 656 C C . LYS A 1 82 ? 29.542 -4.627 -92.200 1.00 78.94 82 LYS A C 1
ATOM 658 O O . LYS A 1 82 ? 29.307 -5.003 -91.054 1.00 78.94 82 LYS A O 1
ATOM 663 N N . GLU A 1 83 ? 30.758 -4.261 -92.596 1.00 79.38 83 GLU A N 1
ATOM 664 C CA . GLU A 1 83 ? 31.939 -4.294 -91.721 1.00 79.38 83 GLU A CA 1
ATOM 665 C C . GLU A 1 83 ? 31.812 -3.347 -90.518 1.00 79.38 83 GLU A C 1
ATOM 667 O O . GLU A 1 83 ? 32.117 -3.738 -89.389 1.00 79.38 83 GLU A O 1
ATOM 672 N N . GLU A 1 84 ? 31.293 -2.134 -90.715 1.00 78.44 84 GLU A N 1
ATOM 673 C CA . GLU A 1 84 ? 31.026 -1.190 -89.624 1.00 78.44 84 GLU A CA 1
ATOM 674 C C . GLU A 1 84 ? 29.951 -1.715 -88.664 1.00 78.44 84 GLU A C 1
ATOM 676 O O . GLU A 1 84 ? 30.113 -1.618 -87.443 1.00 78.44 84 GLU A O 1
ATOM 681 N N . SER A 1 85 ? 28.892 -2.350 -89.183 1.00 74.56 85 SER A N 1
ATOM 682 C CA . SER A 1 85 ? 27.863 -2.987 -88.350 1.00 74.56 85 SER A CA 1
ATOM 683 C C . SER A 1 85 ? 28.422 -4.170 -87.543 1.00 74.56 85 SER A C 1
ATOM 685 O O . SER A 1 85 ? 28.105 -4.342 -86.361 1.00 74.56 85 SER A O 1
ATOM 687 N N . GLU A 1 86 ? 29.325 -4.961 -88.127 1.00 79.56 86 GLU A N 1
ATOM 688 C CA . GLU A 1 86 ? 29.984 -6.071 -87.440 1.00 79.56 86 GLU A CA 1
ATOM 689 C C . GLU A 1 86 ? 30.968 -5.572 -86.370 1.00 79.56 86 GLU A C 1
ATOM 691 O O . GLU A 1 86 ? 31.037 -6.134 -85.275 1.00 79.56 86 GLU A O 1
ATOM 696 N N . GLN A 1 87 ? 31.685 -4.474 -86.618 1.00 77.75 87 GLN A N 1
ATOM 697 C CA . GLN A 1 87 ? 32.547 -3.861 -85.605 1.00 77.75 87 GLN A CA 1
ATOM 698 C C . GLN A 1 87 ? 31.746 -3.221 -84.466 1.00 77.75 87 GLN A C 1
ATOM 700 O O . GLN A 1 87 ? 32.106 -3.398 -83.299 1.00 77.75 87 GLN A O 1
ATOM 705 N N . GLN A 1 88 ? 30.647 -2.521 -84.762 1.00 76.00 88 GLN A N 1
ATOM 706 C CA . GLN A 1 88 ? 29.772 -1.954 -83.731 1.00 76.00 88 GLN A CA 1
ATOM 707 C C . GLN A 1 88 ? 29.136 -3.045 -82.868 1.00 76.00 88 GLN A C 1
ATOM 709 O O . GLN A 1 88 ? 29.109 -2.922 -81.643 1.00 76.00 88 GLN A O 1
ATOM 714 N N . THR A 1 89 ? 28.691 -4.149 -83.473 1.00 77.19 89 THR A N 1
ATOM 715 C CA . THR A 1 89 ? 28.119 -5.275 -82.719 1.00 77.19 89 THR A CA 1
ATOM 716 C C . THR A 1 89 ? 29.159 -5.998 -81.861 1.00 77.19 89 THR A C 1
ATOM 718 O O . THR A 1 89 ? 28.835 -6.403 -80.743 1.00 77.19 89 THR A O 1
ATOM 721 N N . ARG A 1 90 ? 30.417 -6.120 -82.313 1.00 80.12 90 ARG A N 1
ATOM 722 C CA . ARG A 1 90 ? 31.519 -6.653 -81.487 1.00 80.12 90 ARG A CA 1
ATOM 723 C C . ARG A 1 90 ? 31.844 -5.734 -80.307 1.00 80.12 90 ARG A C 1
ATOM 725 O O . ARG A 1 90 ? 31.866 -6.210 -79.174 1.00 80.12 90 ARG A O 1
ATOM 732 N N . ARG A 1 91 ? 31.989 -4.424 -80.541 1.00 79.00 91 ARG A N 1
ATOM 733 C CA . ARG A 1 91 ? 32.251 -3.435 -79.477 1.00 79.00 91 ARG A CA 1
ATOM 734 C C . ARG A 1 91 ? 31.118 -3.376 -78.450 1.00 79.00 91 ARG A C 1
ATOM 736 O O . ARG A 1 91 ? 31.388 -3.377 -77.254 1.00 79.00 91 ARG A O 1
ATOM 743 N N . ALA A 1 92 ? 29.860 -3.409 -78.892 1.00 76.25 92 ALA A N 1
ATOM 744 C CA . ALA A 1 92 ? 28.704 -3.419 -77.995 1.00 76.25 92 ALA A CA 1
ATOM 745 C C . ALA A 1 92 ? 28.652 -4.683 -77.118 1.00 76.25 92 ALA A C 1
ATOM 747 O O . ALA A 1 92 ? 28.343 -4.598 -75.929 1.00 76.25 92 ALA A O 1
ATOM 748 N N . LYS A 1 93 ? 28.995 -5.856 -77.673 1.00 80.94 93 LYS A N 1
ATOM 749 C CA . LYS A 1 93 ? 29.078 -7.109 -76.904 1.00 80.94 93 LYS A CA 1
ATOM 750 C C . LYS A 1 93 ? 30.226 -7.084 -75.892 1.00 80.94 93 LYS A C 1
ATOM 752 O O . LYS A 1 93 ? 30.023 -7.456 -74.737 1.00 80.94 93 LYS A O 1
ATOM 757 N N . GLU A 1 94 ? 31.408 -6.615 -76.279 1.00 79.62 94 GLU A N 1
ATOM 758 C CA . GLU A 1 94 ? 32.547 -6.492 -75.359 1.00 79.62 94 GLU A CA 1
ATOM 759 C C . GLU A 1 94 ? 32.266 -5.498 -74.228 1.00 79.62 94 GLU A C 1
ATOM 761 O O . GLU A 1 94 ? 32.497 -5.809 -73.060 1.00 79.62 94 GLU A O 1
ATOM 766 N N . GLU A 1 95 ? 31.680 -4.340 -74.528 1.00 77.62 95 GLU A N 1
ATOM 767 C CA . GLU A 1 95 ? 31.366 -3.344 -73.505 1.00 77.62 95 GLU A CA 1
ATOM 768 C C . GLU A 1 95 ? 30.251 -3.817 -72.557 1.00 77.62 95 GLU A C 1
ATOM 770 O O . GLU A 1 95 ? 30.359 -3.633 -71.341 1.00 77.62 95 GLU A O 1
ATOM 775 N N . ALA A 1 96 ? 29.228 -4.508 -73.076 1.00 75.25 96 ALA A N 1
ATOM 776 C CA . ALA A 1 96 ? 28.189 -5.129 -72.256 1.00 75.25 96 ALA A CA 1
ATOM 777 C C . ALA A 1 96 ? 28.764 -6.207 -71.322 1.00 75.25 96 ALA A C 1
ATOM 779 O O . ALA A 1 96 ? 28.432 -6.242 -70.136 1.00 75.25 96 ALA A O 1
ATOM 780 N N . THR A 1 97 ? 29.674 -7.054 -71.817 1.00 80.62 97 THR A N 1
ATOM 781 C CA . THR A 1 97 ? 30.317 -8.084 -70.982 1.00 80.62 97 THR A CA 1
ATOM 782 C C . THR A 1 97 ? 31.271 -7.493 -69.943 1.00 80.62 97 THR A C 1
ATOM 784 O O . THR A 1 97 ? 31.317 -7.993 -68.817 1.00 80.62 97 THR A O 1
ATOM 787 N N . ARG A 1 98 ? 31.993 -6.409 -70.264 1.00 82.25 98 ARG A N 1
ATOM 788 C CA . ARG A 1 98 ? 32.864 -5.712 -69.305 1.00 82.25 98 ARG A CA 1
ATOM 789 C C . ARG A 1 98 ? 32.052 -5.059 -68.187 1.00 82.25 98 ARG A C 1
ATOM 791 O O . ARG A 1 98 ? 32.358 -5.286 -67.020 1.00 82.25 98 ARG A O 1
ATOM 798 N N . ARG A 1 99 ? 30.986 -4.325 -68.532 1.00 79.44 99 ARG A N 1
ATOM 799 C CA . ARG A 1 99 ? 30.094 -3.683 -67.549 1.00 79.44 99 ARG A CA 1
ATOM 800 C C . ARG A 1 99 ? 29.407 -4.710 -66.647 1.00 79.44 99 ARG A C 1
ATOM 802 O O . ARG A 1 99 ? 29.375 -4.514 -65.439 1.00 79.44 99 ARG A O 1
ATOM 809 N N . ALA A 1 100 ? 28.941 -5.834 -67.199 1.00 77.75 100 ALA A N 1
ATOM 810 C CA . ALA A 1 100 ? 28.325 -6.899 -66.406 1.00 77.75 100 ALA A CA 1
ATOM 811 C C . ALA A 1 100 ? 29.300 -7.527 -65.392 1.00 77.75 100 ALA A C 1
ATOM 813 O O . ALA A 1 100 ? 28.918 -7.794 -64.254 1.00 77.75 100 ALA A O 1
ATOM 814 N N . LYS A 1 101 ? 30.569 -7.734 -65.776 1.00 81.56 101 LYS A N 1
ATOM 815 C CA . LYS A 1 101 ? 31.599 -8.256 -64.861 1.00 81.56 101 LYS A CA 1
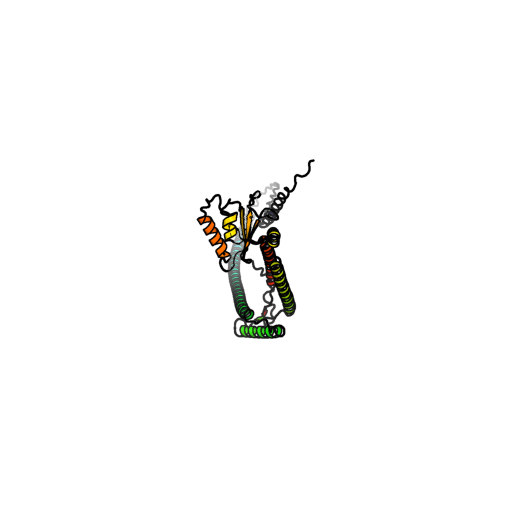ATOM 816 C C . LYS A 1 101 ? 31.972 -7.246 -63.776 1.00 81.56 101 LYS A C 1
ATOM 818 O O . LYS A 1 101 ? 32.080 -7.631 -62.618 1.00 81.56 101 LYS A O 1
ATOM 823 N N . GLU A 1 102 ? 32.144 -5.978 -64.133 1.00 81.00 102 GLU A N 1
ATOM 824 C CA . GLU A 1 102 ? 32.517 -4.914 -63.193 1.00 81.00 102 GLU A CA 1
ATOM 825 C C . GLU A 1 102 ? 31.394 -4.599 -62.193 1.00 81.00 102 GLU A C 1
ATOM 827 O O . GLU A 1 102 ? 31.638 -4.402 -61.005 1.00 81.00 102 GLU A O 1
ATOM 832 N N . GLU A 1 103 ? 30.137 -4.622 -62.636 1.00 79.12 103 GLU A N 1
ATOM 833 C CA . GLU A 1 103 ? 28.997 -4.418 -61.745 1.00 79.12 103 GLU A CA 1
ATOM 834 C C . GLU A 1 103 ? 28.780 -5.620 -60.810 1.00 79.12 103 GLU A C 1
ATOM 836 O O . GLU A 1 103 ? 28.468 -5.436 -59.630 1.00 79.12 103 GLU A O 1
ATOM 841 N N . ALA A 1 104 ? 29.015 -6.846 -61.293 1.00 77.94 104 ALA A N 1
ATOM 842 C CA . ALA A 1 104 ? 28.972 -8.047 -60.461 1.00 77.94 104 ALA A CA 1
ATOM 843 C C . ALA A 1 104 ? 30.066 -8.042 -59.377 1.00 77.94 104 ALA A C 1
ATOM 845 O O . ALA A 1 104 ? 29.779 -8.357 -58.221 1.00 77.94 104 ALA A O 1
ATOM 846 N N . THR A 1 105 ? 31.298 -7.639 -59.708 1.00 81.88 105 THR A N 1
ATOM 847 C CA . THR A 1 105 ? 32.388 -7.551 -58.721 1.00 81.88 105 THR A CA 1
ATOM 848 C C . THR A 1 105 ? 32.183 -6.402 -57.736 1.00 81.88 105 THR A C 1
ATOM 850 O O . THR A 1 105 ? 32.420 -6.579 -56.539 1.00 81.88 105 THR A O 1
ATOM 853 N N . ARG A 1 106 ? 31.678 -5.246 -58.190 1.00 84.88 106 ARG A N 1
ATOM 854 C CA . ARG A 1 106 ? 31.383 -4.110 -57.304 1.00 84.88 106 ARG A CA 1
ATOM 855 C C . ARG A 1 106 ? 30.299 -4.452 -56.284 1.00 84.88 106 ARG A C 1
ATOM 857 O O . ARG A 1 106 ? 30.499 -4.219 -55.095 1.00 84.88 106 ARG A O 1
ATOM 864 N N . ARG A 1 107 ? 29.195 -5.071 -56.723 1.00 81.75 107 ARG A N 1
ATOM 865 C CA . ARG A 1 107 ? 28.105 -5.498 -55.826 1.00 81.75 107 ARG A CA 1
ATOM 866 C C . ARG A 1 107 ? 28.571 -6.542 -54.809 1.00 81.75 107 ARG A C 1
ATOM 868 O O . ARG A 1 107 ? 28.226 -6.425 -53.638 1.00 81.75 107 ARG A O 1
ATOM 875 N N . ALA A 1 108 ? 29.399 -7.506 -55.220 1.00 80.62 108 ALA A N 1
ATOM 876 C CA . ALA A 1 108 ? 29.953 -8.507 -54.305 1.00 80.62 108 ALA A CA 1
ATOM 877 C C . ALA A 1 108 ? 30.845 -7.879 -53.213 1.00 80.62 108 ALA A C 1
ATOM 879 O O . ALA A 1 108 ? 30.731 -8.238 -52.041 1.00 80.62 108 ALA A O 1
ATOM 880 N N . ASN A 1 109 ? 31.684 -6.900 -53.570 1.00 82.31 109 ASN A N 1
ATOM 881 C CA . ASN A 1 109 ? 32.555 -6.211 -52.611 1.00 82.31 109 ASN A CA 1
ATOM 882 C C . ASN A 1 109 ? 31.784 -5.257 -51.680 1.00 82.31 109 ASN A C 1
ATOM 884 O O . ASN A 1 109 ? 32.061 -5.202 -50.479 1.00 82.31 109 ASN A O 1
ATOM 888 N N . GLU A 1 110 ? 30.798 -4.521 -52.198 1.00 82.81 110 GLU A N 1
ATOM 889 C CA . GLU A 1 110 ? 29.925 -3.662 -51.385 1.00 82.81 110 GLU A CA 1
ATOM 890 C C . GLU A 1 110 ? 29.110 -4.491 -50.381 1.00 82.81 110 GLU A C 1
ATOM 892 O O . GLU A 1 110 ? 28.989 -4.119 -49.215 1.00 82.81 110 GLU A O 1
ATOM 897 N N . GLU A 1 111 ? 28.598 -5.655 -50.785 1.00 80.44 111 GLU A N 1
ATOM 898 C CA . GLU A 1 111 ? 27.829 -6.513 -49.884 1.00 80.44 111 GLU A CA 1
ATOM 899 C C . GLU A 1 111 ? 28.714 -7.183 -48.819 1.00 80.44 111 GLU A C 1
ATOM 901 O O . GLU A 1 111 ? 28.329 -7.240 -47.648 1.00 80.44 111 GLU A O 1
ATOM 906 N N . ALA A 1 112 ? 29.926 -7.618 -49.183 1.00 79.62 112 ALA A N 1
ATOM 907 C CA . ALA A 1 112 ? 30.894 -8.167 -48.234 1.00 79.62 112 ALA A CA 1
ATOM 908 C C . ALA A 1 112 ? 31.326 -7.130 -47.179 1.00 79.62 112 ALA A C 1
ATOM 910 O O . ALA A 1 112 ? 31.352 -7.428 -45.983 1.00 79.62 112 ALA A O 1
ATOM 911 N N . THR A 1 113 ? 31.602 -5.892 -47.600 1.00 84.12 113 THR A N 1
ATOM 912 C CA . THR A 1 113 ? 31.983 -4.801 -46.684 1.00 84.12 113 THR A CA 1
ATOM 913 C C . THR A 1 113 ? 30.818 -4.348 -45.805 1.00 84.12 113 THR A C 1
ATOM 915 O O . THR A 1 113 ? 31.010 -4.106 -44.610 1.00 84.12 113 THR A O 1
ATOM 918 N N . ARG A 1 114 ? 29.590 -4.300 -46.341 1.00 85.50 114 ARG A N 1
ATOM 919 C CA . ARG A 1 114 ? 28.392 -3.970 -45.556 1.00 85.50 114 ARG A CA 1
ATOM 920 C C . ARG A 1 114 ? 28.133 -5.000 -44.458 1.00 85.50 114 ARG A C 1
ATOM 922 O O . ARG A 1 114 ? 27.939 -4.611 -43.310 1.00 85.50 114 ARG A O 1
ATOM 929 N N . ARG A 1 115 ? 28.196 -6.297 -44.784 1.00 82.75 115 ARG A N 1
ATOM 930 C CA . ARG A 1 115 ? 28.004 -7.383 -43.806 1.00 82.75 115 ARG A CA 1
ATOM 931 C C . ARG A 1 115 ? 29.072 -7.362 -42.709 1.00 82.75 115 ARG A C 1
ATOM 933 O O . ARG A 1 115 ? 28.725 -7.484 -41.538 1.00 82.75 115 ARG A O 1
ATOM 940 N N . ALA A 1 116 ? 30.340 -7.130 -43.061 1.00 80.94 116 ALA A N 1
ATOM 941 C CA . ALA A 1 116 ? 31.425 -7.029 -42.082 1.00 80.94 116 ALA A CA 1
ATOM 942 C C . ALA A 1 116 ? 31.232 -5.853 -41.103 1.00 80.94 116 ALA A C 1
ATOM 944 O O . ALA A 1 116 ? 31.403 -6.013 -39.893 1.00 80.94 116 ALA A O 1
ATOM 945 N N . ASN A 1 117 ? 30.817 -4.684 -41.603 1.00 80.00 117 ASN A N 1
ATOM 946 C CA . ASN A 1 117 ? 30.564 -3.508 -40.766 1.00 80.00 117 ASN A CA 1
ATOM 947 C C . ASN A 1 117 ? 29.309 -3.666 -39.890 1.00 80.00 117 ASN A C 1
ATOM 949 O O . ASN A 1 117 ? 29.326 -3.310 -38.709 1.00 80.00 117 ASN A O 1
ATOM 953 N N . GLU A 1 118 ? 28.222 -4.219 -40.435 1.00 83.94 118 GLU A N 1
ATOM 954 C CA . GLU A 1 118 ? 27.002 -4.510 -39.671 1.00 83.94 118 GLU A CA 1
ATOM 955 C C . GLU A 1 118 ? 27.289 -5.496 -38.530 1.00 83.94 118 GLU A C 1
ATOM 957 O O . GLU A 1 118 ? 26.880 -5.255 -37.393 1.00 83.94 118 GLU A O 1
ATOM 962 N N . GLU A 1 119 ? 28.059 -6.556 -38.781 1.00 82.44 119 GLU A N 1
ATOM 963 C CA . GLU A 1 119 ? 28.390 -7.539 -37.749 1.00 82.44 119 GLU A CA 1
ATOM 964 C C . GLU A 1 119 ? 29.318 -6.967 -36.664 1.00 82.44 119 GLU A C 1
ATOM 966 O O . GLU A 1 119 ? 29.078 -7.190 -35.475 1.00 82.44 119 GLU A O 1
ATOM 971 N N . ALA A 1 120 ? 30.317 -6.160 -37.041 1.00 78.00 120 ALA A N 1
ATOM 972 C CA . ALA A 1 120 ? 31.184 -5.468 -36.085 1.00 78.00 120 ALA A CA 1
ATOM 973 C C . ALA A 1 120 ? 30.396 -4.487 -35.197 1.00 78.00 120 ALA A C 1
ATOM 975 O O . ALA A 1 120 ? 30.581 -4.453 -33.979 1.00 78.00 120 ALA A O 1
ATOM 976 N N . THR A 1 121 ? 29.467 -3.723 -35.783 1.00 82.31 121 THR A N 1
ATOM 977 C CA . THR A 1 121 ? 28.629 -2.789 -35.012 1.00 82.31 121 THR A CA 1
ATOM 978 C C . THR A 1 121 ? 27.620 -3.504 -34.114 1.00 82.31 121 THR A C 1
ATOM 980 O O . THR A 1 121 ? 27.361 -3.028 -33.008 1.00 82.31 121 THR A O 1
ATOM 983 N N . ARG A 1 122 ? 27.071 -4.650 -34.545 1.00 84.81 122 ARG A N 1
ATOM 984 C CA . ARG A 1 122 ? 26.163 -5.460 -33.723 1.00 84.81 122 ARG A CA 1
ATOM 985 C C . ARG A 1 122 ? 26.883 -6.016 -32.496 1.00 84.81 122 ARG A C 1
ATOM 987 O O . ARG A 1 122 ? 26.402 -5.807 -31.387 1.00 84.81 122 ARG A O 1
ATOM 994 N N . ARG A 1 123 ? 28.063 -6.620 -32.681 1.00 82.31 123 ARG A N 1
ATOM 995 C CA . ARG A 1 123 ? 28.874 -7.155 -31.571 1.00 82.31 123 ARG A CA 1
ATOM 996 C C . ARG A 1 123 ? 29.263 -6.064 -30.569 1.00 82.31 123 ARG A C 1
ATOM 998 O O . ARG A 1 123 ? 29.092 -6.256 -29.372 1.00 82.31 123 ARG A O 1
ATOM 1005 N N . ALA A 1 124 ? 29.673 -4.885 -31.043 1.00 77.19 124 ALA A N 1
ATOM 1006 C CA . ALA A 1 124 ? 30.019 -3.765 -30.162 1.00 77.19 124 ALA A CA 1
ATOM 1007 C C . ALA A 1 124 ? 28.829 -3.258 -29.320 1.00 77.19 124 ALA A C 1
ATOM 1009 O O . ALA A 1 124 ? 29.009 -2.860 -28.168 1.00 77.19 124 ALA A O 1
ATOM 1010 N N . LYS A 1 125 ? 27.607 -3.266 -29.872 1.00 78.38 125 LYS A N 1
ATOM 1011 C CA . LYS A 1 125 ? 26.394 -2.901 -29.121 1.00 78.38 125 LYS A CA 1
ATOM 1012 C C . LYS A 1 125 ? 26.016 -3.965 -28.096 1.00 78.38 125 LYS A C 1
ATOM 1014 O O . LYS A 1 125 ? 25.730 -3.611 -26.957 1.00 78.38 125 LYS A O 1
ATOM 1019 N N . GLU A 1 126 ? 26.048 -5.238 -28.484 1.00 85.25 126 GLU A N 1
ATOM 1020 C CA . GLU A 1 126 ? 25.746 -6.360 -27.587 1.00 85.25 126 GLU A CA 1
ATOM 1021 C C . GLU A 1 126 ? 26.720 -6.399 -26.398 1.00 85.25 126 GLU A C 1
ATOM 1023 O O . GLU A 1 126 ? 26.285 -6.524 -25.255 1.00 85.25 126 GLU A O 1
ATOM 1028 N N . GLU A 1 127 ? 28.020 -6.197 -26.631 1.00 80.31 127 GLU A N 1
ATOM 1029 C CA . GLU A 1 127 ? 29.023 -6.112 -25.561 1.00 80.31 127 GLU A CA 1
ATOM 1030 C C . GLU A 1 127 ? 28.791 -4.908 -24.635 1.00 80.31 127 GLU A C 1
ATOM 1032 O O . GLU A 1 127 ? 28.884 -5.037 -23.413 1.00 80.31 127 GLU A O 1
ATOM 1037 N N . ALA A 1 128 ? 28.438 -3.741 -25.186 1.00 78.12 128 ALA A N 1
ATOM 1038 C CA . ALA A 1 128 ? 28.131 -2.556 -24.386 1.00 78.12 128 ALA A CA 1
ATOM 1039 C C . ALA A 1 128 ? 26.871 -2.745 -23.521 1.00 78.12 128 ALA A C 1
ATOM 1041 O O . ALA A 1 128 ? 26.840 -2.310 -22.367 1.00 78.12 128 ALA A O 1
ATOM 1042 N N . GLU A 1 129 ? 25.839 -3.406 -24.051 1.00 81.25 129 GLU A N 1
ATOM 1043 C CA . GLU A 1 129 ? 24.625 -3.737 -23.300 1.00 81.25 129 GLU A CA 1
ATOM 1044 C C . GLU A 1 129 ? 24.898 -4.769 -22.201 1.00 81.25 129 GLU A C 1
ATOM 1046 O O . GLU A 1 129 ? 24.439 -4.585 -21.071 1.00 81.25 129 GLU A O 1
ATOM 1051 N N . GLN A 1 130 ? 25.690 -5.807 -22.491 1.00 87.88 130 GLN A N 1
ATOM 1052 C CA . GLN A 1 130 ? 26.104 -6.799 -21.495 1.00 87.88 130 GLN A CA 1
ATOM 1053 C C . GLN A 1 130 ? 26.901 -6.155 -20.355 1.00 87.88 130 GLN A C 1
ATOM 1055 O O . GLN A 1 130 ? 26.565 -6.367 -19.189 1.00 87.88 130 GLN A O 1
ATOM 1060 N N . LEU A 1 131 ? 27.877 -5.295 -20.669 1.00 84.06 131 LEU A N 1
ATOM 1061 C CA . LEU A 1 131 ? 28.635 -4.545 -19.662 1.00 84.06 131 LEU A CA 1
ATOM 1062 C C . LEU A 1 131 ? 27.730 -3.639 -18.821 1.00 84.06 131 LEU A C 1
ATOM 1064 O O . LEU A 1 131 ? 27.886 -3.558 -17.606 1.00 84.06 131 LEU A O 1
ATOM 1068 N N . LEU A 1 132 ? 26.747 -2.976 -19.435 1.00 80.44 132 LEU A N 1
ATOM 1069 C CA . LEU A 1 132 ? 25.809 -2.123 -18.705 1.00 80.44 132 LEU A CA 1
ATOM 1070 C C . LEU A 1 132 ? 24.922 -2.930 -17.746 1.00 80.44 132 LEU A C 1
ATOM 1072 O O . LEU A 1 132 ? 24.622 -2.459 -16.644 1.00 80.44 132 LEU A O 1
ATOM 1076 N N . LEU A 1 133 ? 24.499 -4.132 -18.143 1.00 84.62 133 LEU A N 1
ATOM 1077 C CA . LEU A 1 133 ? 23.749 -5.042 -17.278 1.00 84.62 133 LEU A CA 1
ATOM 1078 C C . LEU A 1 133 ? 24.605 -5.560 -16.118 1.00 84.62 133 LEU A C 1
ATOM 1080 O O . LEU A 1 133 ? 24.110 -5.589 -14.991 1.00 84.62 133 LEU A O 1
ATOM 1084 N N . GLU A 1 134 ? 25.869 -5.898 -16.369 1.00 85.81 134 GLU A N 1
ATOM 1085 C CA . GLU A 1 134 ? 26.827 -6.343 -15.349 1.00 85.81 134 GLU A CA 1
ATOM 1086 C C . GLU A 1 134 ? 27.107 -5.230 -14.327 1.00 85.81 134 GLU A C 1
ATOM 1088 O O . GLU A 1 134 ? 26.894 -5.424 -13.129 1.00 85.81 134 GLU A O 1
ATOM 1093 N N . ILE A 1 135 ? 27.417 -4.013 -14.795 1.00 79.62 135 ILE A N 1
ATOM 1094 C CA . ILE A 1 135 ? 27.566 -2.819 -13.946 1.00 79.62 135 ILE A CA 1
ATOM 1095 C C . ILE A 1 135 ? 26.295 -2.584 -13.123 1.00 79.62 135 ILE A C 1
ATOM 1097 O O . ILE A 1 135 ? 26.361 -2.311 -11.925 1.00 79.62 135 ILE A O 1
ATOM 1101 N N . ARG A 1 136 ? 25.109 -2.696 -13.736 1.00 77.56 136 ARG A N 1
ATOM 1102 C CA . ARG A 1 136 ? 23.828 -2.514 -13.037 1.00 77.56 136 ARG A CA 1
ATOM 1103 C C . ARG A 1 136 ? 23.597 -3.590 -11.971 1.00 77.56 136 ARG A C 1
ATOM 1105 O O . ARG A 1 136 ? 23.025 -3.270 -10.927 1.00 77.56 136 ARG A O 1
ATOM 1112 N N . ALA A 1 137 ? 23.983 -4.836 -12.230 1.00 80.81 137 ALA A N 1
ATOM 1113 C CA . ALA A 1 137 ? 23.866 -5.932 -11.276 1.00 80.81 137 ALA A CA 1
ATOM 1114 C C . ALA A 1 137 ? 24.795 -5.716 -10.073 1.00 80.81 137 ALA A C 1
ATOM 1116 O O . ALA A 1 137 ? 24.320 -5.804 -8.939 1.00 80.81 137 ALA A O 1
ATOM 1117 N N . GLU A 1 138 ? 26.054 -5.328 -10.308 1.00 80.50 138 GLU A N 1
ATOM 1118 C CA . GLU A 1 138 ? 27.005 -4.984 -9.242 1.00 80.50 138 GLU A CA 1
ATOM 1119 C C . GLU A 1 138 ? 26.557 -3.756 -8.437 1.00 80.50 138 GLU A C 1
ATOM 1121 O O . GLU A 1 138 ? 26.567 -3.775 -7.209 1.00 80.50 138 GLU A O 1
ATOM 1126 N N . LEU A 1 139 ? 26.066 -2.699 -9.094 1.00 75.81 139 LEU A N 1
ATOM 1127 C CA . LEU A 1 139 ? 25.504 -1.537 -8.393 1.00 75.81 139 LEU A CA 1
ATOM 1128 C C . LEU A 1 139 ? 24.307 -1.920 -7.520 1.00 75.81 139 LEU A C 1
ATOM 1130 O O . LEU A 1 139 ? 24.128 -1.364 -6.434 1.00 75.81 139 LEU A O 1
ATOM 1134 N N . ARG A 1 140 ? 23.467 -2.855 -7.977 1.00 74.25 140 ARG A N 1
ATOM 1135 C CA . ARG A 1 140 ? 22.310 -3.321 -7.208 1.00 74.25 140 ARG A CA 1
ATOM 1136 C C . ARG A 1 140 ? 22.750 -4.163 -6.007 1.00 74.25 140 ARG A C 1
ATOM 1138 O O . ARG A 1 140 ? 22.226 -3.925 -4.921 1.00 74.25 140 ARG A O 1
ATOM 1145 N N . SER A 1 141 ? 23.691 -5.097 -6.166 1.00 77.69 141 SER A N 1
ATOM 1146 C CA . SER A 1 141 ? 24.195 -5.908 -5.046 1.00 77.69 141 SER A CA 1
ATOM 1147 C C . SER A 1 141 ? 24.913 -5.040 -4.007 1.00 77.69 141 SER A C 1
ATOM 1149 O O . SER A 1 141 ? 24.608 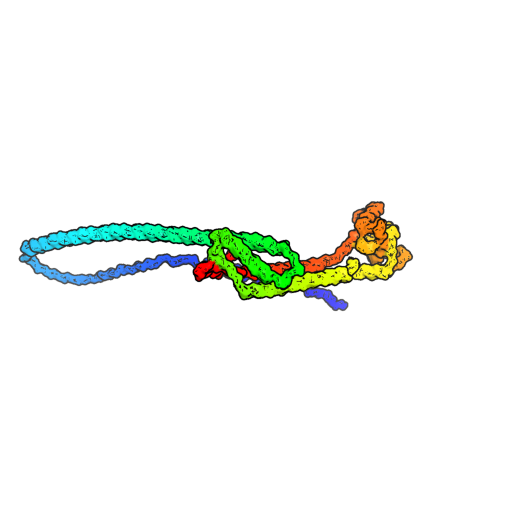-5.139 -2.816 1.00 77.69 141 SER A O 1
ATOM 1151 N N . PHE A 1 142 ? 25.749 -4.102 -4.464 1.00 73.81 142 PHE A N 1
ATOM 1152 C CA . PHE A 1 142 ? 26.435 -3.134 -3.612 1.00 73.81 142 PHE A CA 1
ATOM 1153 C C . PHE A 1 142 ? 25.438 -2.226 -2.876 1.00 73.81 142 PHE A C 1
ATOM 1155 O O . PHE A 1 142 ? 25.502 -2.088 -1.656 1.00 73.81 142 PHE A O 1
ATOM 1162 N N . SER A 1 143 ? 24.443 -1.666 -3.578 1.00 70.81 143 SER A N 1
ATOM 1163 C CA . SER A 1 143 ? 23.415 -0.804 -2.977 1.00 70.81 143 SER A CA 1
ATOM 1164 C C . SER A 1 143 ? 22.639 -1.502 -1.859 1.00 70.81 143 SER A C 1
ATOM 1166 O O . SER A 1 143 ? 22.389 -0.863 -0.836 1.00 70.81 143 SER A O 1
ATOM 1168 N N . TRP A 1 144 ? 22.243 -2.765 -2.038 1.00 64.06 144 TRP A N 1
ATOM 1169 C CA . TRP A 1 144 ? 21.415 -3.480 -1.062 1.00 64.06 144 TRP A CA 1
ATOM 1170 C C . TRP A 1 144 ? 22.191 -3.830 0.212 1.00 64.06 144 TRP A C 1
ATOM 1172 O O . TRP A 1 144 ? 21.731 -3.487 1.296 1.00 64.06 144 TRP A O 1
ATOM 1182 N N . GLN A 1 145 ? 23.397 -4.400 0.125 1.00 68.62 145 GLN A N 1
ATOM 1183 C CA . GLN A 1 145 ? 24.212 -4.673 1.326 1.00 68.62 145 GLN A CA 1
ATOM 1184 C C . GLN A 1 145 ? 24.508 -3.408 2.142 1.00 68.62 145 GLN A C 1
ATOM 1186 O O . GLN A 1 145 ? 24.570 -3.428 3.373 1.00 68.62 145 GLN A O 1
ATOM 1191 N N . SER A 1 146 ? 24.661 -2.288 1.443 1.00 62.62 146 SER A N 1
ATOM 1192 C CA . SER A 1 146 ? 25.107 -1.031 2.024 1.00 62.62 146 SER A CA 1
ATOM 1193 C C . SER A 1 146 ? 23.998 -0.230 2.722 1.00 62.62 146 SER A C 1
ATOM 1195 O O . SER A 1 146 ? 24.312 0.623 3.554 1.00 62.62 146 SER A O 1
ATOM 1197 N N . MET A 1 147 ? 22.727 -0.488 2.377 1.00 53.47 147 MET A N 1
ATOM 1198 C CA . MET A 1 147 ? 21.555 0.248 2.872 1.00 53.47 147 MET A CA 1
ATOM 1199 C C . MET A 1 147 ? 20.950 -0.373 4.142 1.00 53.47 147 MET A C 1
ATOM 1201 O O . MET A 1 147 ? 20.374 0.353 4.944 1.00 53.47 147 MET A O 1
ATOM 1205 N N . PHE A 1 148 ? 21.102 -1.686 4.360 1.00 53.41 148 PHE A N 1
ATOM 1206 C CA . PHE A 1 148 ? 20.453 -2.401 5.476 1.00 53.41 148 PHE A CA 1
ATOM 1207 C C . PHE A 1 148 ? 21.323 -2.588 6.728 1.00 53.41 148 PHE A C 1
ATOM 1209 O O . PHE A 1 148 ? 20.836 -3.092 7.734 1.00 53.41 148 PHE A O 1
ATOM 1216 N N . THR A 1 149 ? 22.590 -2.174 6.700 1.00 55.94 149 THR A N 1
ATOM 1217 C CA . THR A 1 149 ? 23.544 -2.392 7.804 1.00 55.94 149 THR A CA 1
ATOM 1218 C C . THR A 1 149 ? 23.793 -1.163 8.684 1.00 55.94 149 THR A C 1
ATOM 1220 O O . THR A 1 149 ? 24.571 -1.248 9.631 1.00 55.94 149 THR A O 1
ATOM 1223 N N . TYR A 1 150 ? 23.130 -0.026 8.438 1.00 55.19 150 TYR A N 1
ATOM 1224 C CA . TYR A 1 150 ? 23.364 1.186 9.231 1.00 55.19 150 TYR A CA 1
ATOM 1225 C C . TYR A 1 150 ? 22.447 1.333 10.444 1.00 55.19 150 TYR A C 1
ATOM 1227 O O . TYR A 1 150 ? 21.229 1.465 10.325 1.00 55.19 150 TYR A O 1
ATOM 1235 N N . ASN A 1 151 ? 23.084 1.455 11.611 1.00 55.78 151 ASN A N 1
ATOM 1236 C CA . ASN A 1 151 ? 22.515 2.088 12.793 1.00 55.78 151 ASN A CA 1
ATOM 1237 C C . ASN A 1 151 ? 22.426 3.605 12.559 1.00 55.78 151 ASN A C 1
ATOM 1239 O O . ASN A 1 151 ? 23.432 4.297 12.444 1.00 55.78 151 ASN A O 1
ATOM 1243 N N . ILE A 1 152 ? 21.202 4.128 12.506 1.00 55.34 152 ILE A N 1
ATOM 1244 C CA . ILE A 1 152 ? 20.869 5.516 12.129 1.00 55.34 152 ILE A CA 1
ATOM 1245 C C . ILE A 1 152 ? 21.399 6.566 13.134 1.00 55.34 152 ILE A C 1
ATOM 1247 O O . ILE A 1 152 ? 21.431 7.754 12.832 1.00 55.34 152 ILE A O 1
ATOM 1251 N N . LYS A 1 153 ? 21.847 6.157 14.328 1.00 53.25 153 LYS A N 1
ATOM 1252 C CA . LYS A 1 153 ? 22.116 7.076 15.448 1.00 53.25 153 LYS A CA 1
ATOM 1253 C C . LYS A 1 153 ? 23.425 7.874 15.370 1.00 53.25 153 LYS A C 1
ATOM 1255 O O . LYS A 1 153 ? 23.539 8.850 16.097 1.00 53.25 153 LYS A O 1
ATOM 1260 N N . GLU A 1 154 ? 24.376 7.516 14.509 1.00 56.44 154 GLU A N 1
ATOM 1261 C CA . GLU A 1 154 ? 25.725 8.127 14.505 1.00 56.44 154 GLU A CA 1
ATOM 1262 C C . GLU A 1 154 ? 26.078 8.861 13.193 1.00 56.44 154 GLU A C 1
ATOM 1264 O O . GLU A 1 154 ? 27.215 9.271 12.975 1.00 56.44 154 GLU A O 1
ATOM 1269 N N . ALA A 1 155 ? 25.111 9.020 12.281 1.00 55.16 155 ALA A N 1
ATOM 1270 C CA . ALA A 1 155 ? 25.403 9.283 10.872 1.00 55.16 155 ALA A CA 1
ATOM 1271 C C . ALA A 1 155 ? 25.608 10.760 10.475 1.00 55.16 155 ALA A C 1
ATOM 1273 O O . ALA A 1 155 ? 26.222 11.000 9.440 1.00 55.16 155 ALA A O 1
ATOM 1274 N N . ASP A 1 156 ? 25.160 11.760 11.238 1.00 57.88 156 ASP A N 1
ATOM 1275 C CA . ASP A 1 156 ? 25.011 13.121 10.681 1.00 57.88 156 ASP A CA 1
ATOM 1276 C C . ASP A 1 156 ? 26.322 13.853 10.324 1.00 57.88 156 ASP A C 1
ATOM 1278 O O . ASP A 1 156 ? 26.301 14.731 9.460 1.00 57.88 156 ASP A O 1
ATOM 1282 N N . ALA A 1 157 ? 27.470 13.469 10.896 1.00 63.12 157 ALA A N 1
ATOM 1283 C CA . ALA A 1 157 ? 28.755 14.130 10.625 1.00 63.12 157 ALA A CA 1
ATOM 1284 C C . ALA A 1 157 ? 29.667 13.399 9.616 1.00 63.12 157 ALA A C 1
ATOM 1286 O O . ALA A 1 157 ? 30.643 13.987 9.159 1.00 63.12 157 ALA A O 1
ATOM 1287 N N . ASN A 1 158 ? 29.377 12.144 9.239 1.00 74.06 158 ASN A N 1
ATOM 1288 C CA . ASN A 1 158 ? 30.328 11.308 8.479 1.00 74.06 158 ASN A CA 1
ATOM 1289 C C . ASN A 1 158 ? 29.773 10.736 7.157 1.00 74.06 158 ASN A C 1
ATOM 1291 O O . ASN A 1 158 ? 30.450 9.962 6.485 1.00 74.06 158 ASN A O 1
ATOM 1295 N N . VAL A 1 159 ? 28.550 11.098 6.742 1.00 68.88 159 VAL A N 1
ATOM 1296 C CA . VAL A 1 159 ? 27.954 10.546 5.505 1.00 68.88 159 VAL A CA 1
ATOM 1297 C C . VAL A 1 159 ? 28.787 10.876 4.263 1.00 68.88 159 VAL A C 1
ATOM 1299 O O . VAL A 1 159 ? 28.933 10.032 3.384 1.00 68.88 159 VAL A O 1
ATOM 1302 N N . GLU A 1 160 ? 29.339 12.089 4.172 1.00 70.62 160 GLU A N 1
ATOM 1303 C CA . GLU A 1 160 ? 30.079 12.522 2.982 1.00 70.62 160 GLU A CA 1
ATOM 1304 C C . GLU A 1 160 ? 31.421 11.794 2.832 1.00 70.62 160 GLU A C 1
ATOM 1306 O O . GLU A 1 160 ? 31.706 11.255 1.762 1.00 70.62 160 GLU A O 1
ATOM 1311 N N . GLU A 1 161 ? 32.223 11.720 3.898 1.00 78.31 161 GLU A N 1
ATOM 1312 C CA . GLU A 1 161 ? 33.495 10.989 3.889 1.00 78.31 161 GLU A CA 1
ATOM 1313 C C . GLU A 1 161 ? 33.276 9.484 3.694 1.00 78.31 161 GLU A C 1
ATOM 1315 O O . GLU A 1 161 ? 34.000 8.858 2.919 1.00 78.31 161 GLU A O 1
ATOM 1320 N N . GLN A 1 162 ? 32.222 8.904 4.280 1.00 70.94 162 GLN A N 1
ATOM 1321 C CA . GLN A 1 162 ? 31.878 7.498 4.042 1.00 70.94 162 GLN A CA 1
ATOM 1322 C C . GLN A 1 162 ? 31.378 7.224 2.619 1.00 70.94 162 GLN A C 1
ATOM 1324 O O . GLN A 1 162 ? 31.653 6.165 2.053 1.00 70.94 162 GLN A O 1
ATOM 1329 N N . LEU A 1 163 ? 30.659 8.165 2.003 1.00 73.12 163 LEU A N 1
ATOM 1330 C CA . LEU A 1 163 ? 30.274 8.047 0.599 1.00 73.12 163 LEU A CA 1
ATOM 1331 C C . LEU A 1 163 ? 31.506 8.148 -0.308 1.00 73.12 163 LEU A C 1
ATOM 1333 O O . LEU A 1 163 ? 31.644 7.351 -1.236 1.00 73.12 163 LEU A O 1
ATOM 1337 N N . LYS A 1 164 ? 32.433 9.069 -0.015 1.00 78.81 164 LYS A N 1
ATOM 1338 C CA . LYS A 1 164 ? 33.712 9.192 -0.732 1.00 78.81 164 LYS A CA 1
ATOM 1339 C C . LYS A 1 164 ? 34.556 7.923 -0.614 1.00 78.81 164 LYS A C 1
ATOM 1341 O O . LYS A 1 164 ? 35.076 7.458 -1.628 1.00 78.81 164 LYS A O 1
ATOM 1346 N N . THR A 1 165 ? 34.690 7.339 0.579 1.00 83.56 165 THR A N 1
ATOM 1347 C CA . THR A 1 165 ? 35.449 6.090 0.777 1.00 83.56 165 THR A CA 1
ATOM 1348 C C . THR A 1 165 ? 34.778 4.915 0.072 1.00 83.56 165 THR A C 1
ATOM 1350 O O . THR A 1 165 ? 35.460 4.174 -0.630 1.00 83.56 165 THR A O 1
ATOM 1353 N N . ARG A 1 166 ? 33.445 4.797 0.129 1.00 73.00 166 ARG A N 1
ATOM 1354 C CA . ARG A 1 166 ? 32.712 3.754 -0.608 1.00 73.00 166 ARG A CA 1
ATOM 1355 C C . ARG A 1 166 ? 32.819 3.886 -2.120 1.00 73.00 166 ARG A C 1
ATOM 1357 O O . ARG A 1 166 ? 32.982 2.871 -2.785 1.00 73.00 166 ARG A O 1
ATOM 1364 N N . ILE A 1 167 ? 32.753 5.098 -2.675 1.00 75.69 167 ILE A N 1
ATOM 1365 C CA . ILE A 1 167 ? 32.988 5.317 -4.112 1.00 75.69 167 ILE A CA 1
ATOM 1366 C C . ILE A 1 167 ? 34.423 4.915 -4.469 1.00 75.69 167 ILE A C 1
ATOM 1368 O O . ILE A 1 167 ? 34.645 4.269 -5.490 1.00 75.69 167 ILE A O 1
ATOM 1372 N N . ARG A 1 168 ? 35.398 5.235 -3.608 1.00 80.94 168 ARG A N 1
ATOM 1373 C CA . ARG A 1 168 ? 36.798 4.828 -3.788 1.00 80.94 168 ARG A CA 1
ATOM 1374 C C . ARG A 1 168 ? 36.946 3.305 -3.803 1.00 80.94 168 ARG A C 1
ATOM 1376 O O . ARG A 1 168 ? 37.654 2.787 -4.661 1.00 80.94 168 ARG A O 1
ATOM 1383 N N . ASP A 1 169 ? 36.274 2.594 -2.903 1.00 81.56 169 ASP A N 1
ATOM 1384 C CA . ASP A 1 169 ? 36.338 1.132 -2.828 1.00 81.56 169 ASP A CA 1
ATOM 1385 C C . ASP A 1 169 ? 35.541 0.443 -3.944 1.00 81.56 169 ASP A C 1
ATOM 1387 O O . ASP A 1 169 ? 36.010 -0.547 -4.501 1.00 81.56 169 ASP A O 1
ATOM 1391 N N . PHE A 1 170 ? 34.404 1.005 -4.361 1.00 76.50 170 PHE A N 1
ATOM 1392 C CA . PHE A 1 170 ? 33.684 0.548 -5.551 1.00 76.50 170 PHE A CA 1
ATOM 1393 C C . PHE A 1 170 ? 34.536 0.722 -6.813 1.00 76.50 170 PHE A C 1
ATOM 1395 O O . PHE A 1 170 ? 34.669 -0.209 -7.601 1.00 76.50 170 PHE A O 1
ATOM 1402 N N . ASN A 1 171 ? 35.206 1.869 -6.965 1.00 75.94 171 ASN A N 1
ATOM 1403 C CA . ASN A 1 171 ? 36.149 2.078 -8.059 1.00 75.94 171 ASN A CA 1
ATOM 1404 C C . ASN A 1 171 ? 37.295 1.057 -8.003 1.00 75.94 171 ASN A C 1
ATOM 1406 O O . ASN A 1 171 ? 37.624 0.479 -9.033 1.00 75.94 171 ASN A O 1
ATOM 1410 N N . LYS A 1 172 ? 37.862 0.753 -6.823 1.00 81.25 172 LYS A N 1
ATOM 1411 C CA . LYS A 1 172 ? 38.855 -0.333 -6.674 1.00 81.25 172 LYS A CA 1
ATOM 1412 C C . LYS A 1 172 ? 38.304 -1.696 -7.110 1.00 81.25 172 LYS A C 1
ATOM 1414 O O . LYS A 1 172 ? 39.030 -2.445 -7.755 1.00 81.25 172 LYS A O 1
ATOM 1419 N N . HIS A 1 173 ? 37.050 -2.016 -6.789 1.00 74.50 173 HIS A N 1
ATOM 1420 C CA . HIS A 1 173 ? 36.414 -3.265 -7.223 1.00 74.50 173 HIS A CA 1
ATOM 1421 C C . HIS A 1 173 ? 36.266 -3.321 -8.751 1.00 74.50 173 HIS A C 1
ATOM 1423 O O . HIS A 1 173 ? 36.646 -4.312 -9.373 1.00 74.50 173 HIS A O 1
ATOM 1429 N N . LEU A 1 174 ? 35.830 -2.218 -9.371 1.00 71.19 174 LEU A N 1
ATOM 1430 C CA . LEU A 1 174 ? 35.785 -2.086 -10.830 1.00 71.19 174 LEU A CA 1
ATOM 1431 C C . LEU A 1 174 ? 37.175 -2.223 -11.472 1.00 71.19 174 LEU A C 1
ATOM 1433 O O . LEU A 1 174 ? 37.286 -2.803 -12.547 1.00 71.19 174 LEU A O 1
ATOM 1437 N N . TYR A 1 175 ? 38.239 -1.746 -10.814 1.00 70.25 175 TYR A N 1
ATOM 1438 C CA . TYR A 1 175 ? 39.619 -1.918 -11.285 1.00 70.25 175 TYR A CA 1
ATOM 1439 C C . TYR A 1 175 ? 40.091 -3.374 -11.264 1.00 70.25 175 TYR A C 1
ATOM 1441 O O . TYR A 1 175 ? 40.860 -3.774 -12.138 1.00 70.25 175 TYR A O 1
ATOM 1449 N N . LEU A 1 176 ? 39.652 -4.165 -10.283 1.00 75.50 176 LEU A N 1
ATOM 1450 C CA . LEU A 1 176 ? 40.000 -5.586 -10.196 1.00 75.50 176 LEU A CA 1
ATOM 1451 C C . LEU A 1 176 ? 39.295 -6.412 -11.282 1.00 75.50 176 LEU A C 1
ATOM 1453 O O . LEU A 1 176 ? 39.835 -7.424 -11.735 1.00 75.50 176 LEU A O 1
ATOM 1457 N N . ASN A 1 177 ? 38.136 -5.956 -11.764 1.00 72.19 177 ASN A N 1
ATOM 1458 C CA . ASN A 1 177 ? 37.468 -6.550 -12.913 1.00 72.19 177 ASN A CA 1
ATOM 1459 C C . ASN A 1 177 ? 38.081 -6.009 -14.223 1.00 72.19 177 ASN A C 1
ATOM 1461 O O . ASN A 1 177 ? 37.751 -4.919 -14.689 1.00 72.19 177 ASN A O 1
ATOM 1465 N N . LYS A 1 178 ? 38.974 -6.793 -14.850 1.00 73.19 178 LYS A N 1
ATOM 1466 C CA . LYS A 1 178 ? 39.713 -6.423 -16.081 1.00 73.19 178 LYS A CA 1
ATOM 1467 C C . LYS A 1 178 ? 38.837 -5.887 -17.224 1.00 73.19 178 LYS A C 1
ATOM 1469 O O . LYS A 1 178 ? 39.351 -5.186 -18.089 1.00 73.19 178 LYS A O 1
ATOM 1474 N N . ARG A 1 179 ? 37.542 -6.223 -17.262 1.00 69.06 179 ARG A N 1
ATOM 1475 C CA . ARG A 1 179 ? 36.605 -5.735 -18.288 1.00 69.06 179 ARG A CA 1
ATOM 1476 C C . ARG A 1 179 ? 36.096 -4.312 -18.030 1.00 69.06 179 ARG A C 1
ATOM 1478 O O . ARG A 1 179 ? 35.696 -3.638 -18.974 1.00 69.06 179 ARG A O 1
ATOM 1485 N N . LEU A 1 180 ? 36.125 -3.845 -16.781 1.00 65.69 180 LEU A N 1
ATOM 1486 C CA . LEU A 1 180 ? 35.497 -2.592 -16.343 1.00 65.69 180 LEU A CA 1
ATOM 1487 C C . LEU A 1 180 ? 36.497 -1.471 -16.031 1.00 65.69 180 LEU A C 1
ATOM 1489 O O . LEU A 1 180 ? 36.096 -0.313 -15.925 1.00 65.69 180 LEU A O 1
ATOM 1493 N N . SER A 1 181 ? 37.798 -1.768 -15.986 1.00 74.88 181 SER A N 1
ATOM 1494 C CA . SER A 1 181 ? 38.859 -0.802 -15.659 1.00 74.88 181 SER A CA 1
ATOM 1495 C C . SER A 1 181 ? 39.005 0.377 -16.641 1.00 74.88 181 SER A C 1
ATOM 1497 O O . SER A 1 181 ? 39.757 1.311 -16.369 1.00 74.88 181 SER A O 1
ATOM 1499 N N . ALA A 1 182 ? 38.336 0.336 -17.799 1.00 74.75 182 ALA A N 1
ATOM 1500 C CA . ALA A 1 182 ? 38.349 1.404 -18.805 1.00 74.75 182 ALA A CA 1
ATOM 1501 C C . ALA A 1 182 ? 37.354 2.550 -18.515 1.00 74.75 182 ALA A C 1
ATOM 1503 O O . ALA A 1 182 ? 37.366 3.571 -19.214 1.00 74.75 182 ALA A O 1
ATOM 1504 N N . TYR A 1 183 ? 36.494 2.385 -17.507 1.00 69.75 183 TYR A N 1
ATOM 1505 C CA . TYR A 1 183 ? 35.425 3.321 -17.170 1.00 69.75 183 TYR A CA 1
ATOM 1506 C C . TYR A 1 183 ? 35.653 3.920 -15.781 1.00 69.75 183 TYR A C 1
ATOM 1508 O O . TYR A 1 183 ? 35.923 3.199 -14.824 1.00 69.75 183 TYR A O 1
ATOM 1516 N N . GLU A 1 184 ? 35.505 5.240 -15.660 1.00 69.19 184 GLU A N 1
ATOM 1517 C CA . GLU A 1 184 ? 35.503 5.934 -14.370 1.00 69.19 184 GLU A CA 1
ATOM 1518 C C . GLU A 1 184 ? 34.103 6.518 -14.123 1.00 69.19 184 GLU A C 1
ATOM 1520 O O . GLU A 1 184 ? 33.511 7.170 -14.991 1.00 69.19 184 GLU A O 1
ATOM 1525 N N . LEU A 1 185 ? 33.542 6.259 -12.936 1.00 70.19 185 LEU A N 1
ATOM 1526 C CA . LEU A 1 185 ? 32.326 6.934 -12.491 1.00 70.19 185 LEU A CA 1
ATOM 1527 C C . LEU A 1 185 ? 32.706 8.280 -11.877 1.00 70.19 185 LEU A C 1
ATOM 1529 O O . LEU A 1 185 ? 33.244 8.333 -10.770 1.00 70.19 185 LEU A O 1
ATOM 1533 N N . GLU A 1 186 ? 32.366 9.369 -12.561 1.00 67.81 186 GLU A N 1
ATOM 1534 C CA . GLU A 1 186 ? 32.386 10.695 -11.950 1.00 67.81 186 GLU A CA 1
ATOM 1535 C C . GLU A 1 186 ? 31.030 10.972 -11.280 1.00 67.81 186 GLU A C 1
ATOM 1537 O O . GLU A 1 186 ? 29.987 10.942 -11.951 1.00 67.81 186 GLU A O 1
ATOM 1542 N N . PRO A 1 187 ? 30.996 11.256 -9.964 1.00 64.56 187 PRO A N 1
ATOM 1543 C CA . PRO A 1 187 ? 29.792 11.782 -9.343 1.00 64.56 187 PRO A CA 1
ATOM 1544 C C . PRO A 1 187 ? 29.508 13.160 -9.944 1.00 64.56 187 PRO A C 1
ATOM 1546 O O . PRO A 1 187 ? 30.380 14.030 -9.973 1.00 64.56 187 PRO A O 1
ATOM 1549 N N . VAL A 1 188 ? 28.282 13.392 -10.417 1.00 70.06 188 VAL A N 1
ATOM 1550 C CA . VAL A 1 188 ? 27.890 14.726 -10.884 1.00 70.06 188 VAL A CA 1
ATOM 1551 C C . VAL A 1 188 ? 27.786 15.629 -9.655 1.00 70.06 188 VAL A C 1
ATOM 1553 O O . VAL A 1 188 ? 26.769 15.625 -8.963 1.00 70.06 188 VAL A O 1
ATOM 1556 N N . ALA A 1 189 ? 28.862 16.361 -9.351 1.00 65.31 189 ALA A N 1
ATOM 1557 C CA . ALA A 1 189 ? 29.044 17.087 -8.089 1.00 65.31 189 ALA A CA 1
ATOM 1558 C C . ALA A 1 189 ? 27.860 18.013 -7.748 1.00 65.31 189 ALA A C 1
ATOM 1560 O O . ALA A 1 189 ? 27.424 18.073 -6.599 1.00 65.31 189 ALA A O 1
ATOM 1561 N N . ASN A 1 190 ? 27.252 18.637 -8.761 1.00 67.38 190 ASN A N 1
ATOM 1562 C CA . ASN A 1 190 ? 26.100 19.522 -8.576 1.00 67.38 190 ASN A CA 1
ATOM 1563 C C . ASN A 1 190 ? 24.800 18.777 -8.216 1.00 67.38 190 ASN A C 1
ATOM 1565 O O . ASN A 1 190 ? 23.916 19.356 -7.591 1.00 67.38 190 ASN A O 1
ATOM 1569 N N . HIS A 1 191 ? 24.658 17.491 -8.551 1.00 65.00 191 HIS A N 1
ATOM 1570 C CA . HIS A 1 191 ? 23.450 16.726 -8.223 1.00 65.00 191 HIS A CA 1
ATOM 1571 C C . HIS A 1 191 ? 23.451 16.164 -6.802 1.00 65.00 191 HIS A C 1
ATOM 1573 O O . HIS A 1 191 ? 22.375 15.994 -6.228 1.00 65.00 191 HIS A O 1
ATOM 1579 N N . LEU A 1 192 ? 24.623 15.920 -6.209 1.00 66.62 192 LEU A N 1
ATOM 1580 C CA . LEU A 1 192 ? 24.723 15.330 -4.872 1.00 66.62 192 LEU A CA 1
ATOM 1581 C C . LEU A 1 192 ? 24.183 16.268 -3.782 1.00 66.62 192 LEU A C 1
ATOM 1583 O O . LEU A 1 192 ? 23.459 15.831 -2.889 1.00 66.62 192 LEU A O 1
ATOM 1587 N N . VAL A 1 193 ? 24.476 17.568 -3.893 1.00 73.50 193 VAL A N 1
ATOM 1588 C CA . VAL A 1 193 ? 24.005 18.593 -2.945 1.00 73.50 193 VAL A CA 1
ATOM 1589 C C . VAL A 1 193 ? 22.481 18.717 -2.998 1.00 73.50 193 VAL A C 1
ATOM 1591 O O . VAL A 1 193 ? 21.814 18.678 -1.963 1.00 73.50 193 VAL A O 1
ATOM 1594 N N . HIS A 1 194 ? 21.910 18.778 -4.206 1.00 74.25 194 HIS A N 1
ATOM 1595 C CA . HIS A 1 194 ? 20.459 18.820 -4.386 1.00 74.25 194 HIS A CA 1
ATOM 1596 C C . HIS A 1 194 ? 19.773 17.535 -3.919 1.00 74.25 194 HIS A C 1
ATOM 1598 O O . HIS A 1 194 ? 18.685 17.600 -3.350 1.00 74.25 194 HIS A O 1
ATOM 1604 N N . TYR A 1 195 ? 20.408 16.379 -4.109 1.00 75.44 195 TYR A N 1
ATOM 1605 C CA . TYR A 1 195 ? 19.877 15.103 -3.645 1.00 75.44 195 TYR A CA 1
ATOM 1606 C C . TYR A 1 195 ? 19.876 15.006 -2.118 1.00 75.44 195 TYR A C 1
ATOM 1608 O O . TYR A 1 195 ? 18.856 14.654 -1.533 1.00 75.44 195 TYR A O 1
ATOM 1616 N N . ASN A 1 196 ? 20.974 15.378 -1.456 1.00 75.94 196 ASN A N 1
ATOM 1617 C CA . ASN A 1 196 ? 21.052 15.372 0.005 1.00 75.94 196 ASN A CA 1
ATOM 1618 C C . ASN A 1 196 ? 20.035 16.332 0.628 1.00 75.94 196 ASN A C 1
ATOM 1620 O O . ASN A 1 196 ? 19.352 15.968 1.585 1.00 75.94 196 ASN A O 1
ATOM 1624 N N . TYR A 1 197 ? 19.879 17.528 0.056 1.00 78.44 197 TYR A N 1
ATOM 1625 C CA . TYR A 1 197 ? 18.843 18.466 0.480 1.00 78.44 197 TYR A CA 1
ATOM 1626 C C . TYR A 1 197 ? 17.436 17.881 0.286 1.00 78.44 197 TYR A C 1
ATOM 1628 O O . TYR A 1 197 ? 16.640 17.871 1.225 1.00 78.44 197 TYR A O 1
ATOM 1636 N N . ALA A 1 198 ? 17.149 17.309 -0.888 1.00 78.38 198 ALA A N 1
ATOM 1637 C CA . ALA A 1 198 ? 15.864 16.672 -1.168 1.00 78.38 198 ALA A CA 1
ATOM 1638 C C . ALA A 1 198 ? 15.567 15.505 -0.211 1.00 78.38 198 ALA A C 1
ATOM 1640 O O . ALA A 1 198 ? 14.441 15.382 0.267 1.00 78.38 198 ALA A O 1
ATOM 1641 N N . MET A 1 199 ? 16.569 14.687 0.125 1.00 78.81 199 MET A N 1
ATOM 1642 C CA . MET A 1 199 ? 16.425 13.587 1.082 1.00 78.81 199 MET A CA 1
ATOM 1643 C C . MET A 1 199 ? 16.201 14.087 2.513 1.00 78.81 199 MET A C 1
ATOM 1645 O O . MET A 1 199 ? 15.374 13.521 3.222 1.00 78.81 199 MET A O 1
ATOM 1649 N N . ARG A 1 200 ? 16.872 15.163 2.945 1.00 80.94 200 ARG A N 1
ATOM 1650 C CA . ARG A 1 200 ? 16.633 15.771 4.268 1.00 80.94 200 ARG A CA 1
ATOM 1651 C C . ARG A 1 200 ? 15.220 16.336 4.385 1.00 80.94 200 ARG A C 1
ATOM 1653 O O . ARG A 1 200 ? 14.524 16.028 5.348 1.00 80.94 200 ARG A O 1
ATOM 1660 N N . VAL A 1 201 ? 14.773 17.097 3.383 1.00 77.31 201 VAL A N 1
ATOM 1661 C CA . VAL A 1 201 ? 13.393 17.612 3.319 1.00 77.31 201 VAL A CA 1
ATOM 1662 C C . VAL A 1 201 ? 12.389 16.456 3.296 1.00 77.31 201 VAL A C 1
ATOM 1664 O O . VAL A 1 201 ? 11.363 16.511 3.971 1.00 77.31 201 VAL A O 1
ATOM 1667 N N . PHE A 1 202 ? 12.705 15.371 2.584 1.00 80.38 202 PHE A N 1
ATOM 1668 C CA . PHE A 1 202 ? 11.881 14.167 2.549 1.00 80.38 202 PHE A CA 1
ATOM 1669 C C . PHE A 1 202 ? 11.747 13.491 3.919 1.00 80.38 202 PHE A C 1
ATOM 1671 O O . PHE A 1 202 ? 10.625 13.250 4.364 1.00 80.38 202 PHE A O 1
ATOM 1678 N N . TYR A 1 203 ? 12.858 13.211 4.605 1.00 82.56 203 TYR A N 1
ATOM 1679 C CA . TYR A 1 203 ? 12.814 12.580 5.925 1.00 82.56 203 TYR A CA 1
ATOM 1680 C C . TYR A 1 203 ? 12.152 13.479 6.973 1.00 82.56 203 TYR A C 1
ATOM 1682 O O . TYR A 1 203 ? 11.392 12.974 7.797 1.00 82.56 203 TYR A O 1
ATOM 1690 N N . ALA A 1 204 ? 12.351 14.799 6.901 1.00 79.31 204 ALA A N 1
ATOM 1691 C CA . ALA A 1 204 ? 11.625 15.753 7.737 1.00 79.31 204 ALA A CA 1
ATOM 1692 C C . ALA A 1 204 ? 10.108 15.693 7.479 1.00 79.31 204 ALA A C 1
ATOM 1694 O O . ALA A 1 204 ? 9.321 15.655 8.424 1.00 79.31 204 ALA A O 1
ATOM 1695 N N . GLY A 1 205 ? 9.694 15.600 6.210 1.00 82.25 205 GLY A N 1
ATOM 1696 C CA . GLY A 1 205 ? 8.294 15.415 5.826 1.00 82.25 205 GLY A CA 1
ATOM 1697 C C . GLY A 1 205 ? 7.694 14.111 6.361 1.00 82.25 205 GLY A C 1
ATOM 1698 O O . GLY A 1 205 ? 6.605 14.133 6.933 1.00 82.25 205 GLY A O 1
ATOM 1699 N N . ILE A 1 206 ? 8.413 12.986 6.251 1.00 82.06 206 ILE A N 1
ATOM 1700 C CA . ILE A 1 206 ? 7.986 11.706 6.844 1.00 82.06 206 ILE A CA 1
ATOM 1701 C C . ILE A 1 206 ? 7.858 11.831 8.364 1.00 82.06 206 ILE A C 1
ATOM 1703 O O . ILE A 1 206 ? 6.855 11.399 8.928 1.00 82.06 206 ILE A O 1
ATOM 1707 N N . GLY A 1 207 ? 8.852 12.429 9.025 1.00 83.38 207 GLY A N 1
ATOM 1708 C CA . GLY A 1 207 ? 8.834 12.640 10.470 1.00 83.38 207 GLY A CA 1
ATOM 1709 C C . GLY A 1 207 ? 7.600 13.424 10.912 1.00 83.38 207 GLY A C 1
ATOM 1710 O O . GLY A 1 207 ? 6.896 12.996 11.823 1.00 83.38 207 GLY A O 1
ATOM 1711 N N . LEU A 1 208 ? 7.273 14.513 10.210 1.00 84.69 208 LEU A N 1
ATOM 1712 C CA . LEU A 1 208 ? 6.096 15.334 10.501 1.00 84.69 208 LEU A CA 1
ATOM 1713 C C . LEU A 1 208 ? 4.782 14.563 10.291 1.00 84.69 208 LEU A C 1
ATOM 1715 O O . LEU A 1 208 ? 3.867 14.680 11.104 1.00 84.69 208 LEU A O 1
ATOM 1719 N N . VAL A 1 209 ? 4.709 13.714 9.262 1.00 80.62 209 VAL A N 1
ATOM 1720 C CA . VAL A 1 209 ? 3.565 12.819 9.027 1.00 80.62 209 VAL A CA 1
ATOM 1721 C C . VAL A 1 209 ? 3.400 11.811 10.164 1.00 80.62 209 VAL A C 1
ATOM 1723 O O . VAL A 1 209 ? 2.297 11.695 10.699 1.00 80.62 209 VAL A O 1
ATOM 1726 N N . ILE A 1 210 ? 4.477 11.127 10.568 1.00 81.94 210 ILE A N 1
ATOM 1727 C CA . ILE A 1 210 ? 4.460 10.139 11.661 1.00 81.94 210 ILE A CA 1
ATOM 1728 C C . ILE A 1 210 ? 4.048 10.803 12.975 1.00 81.94 210 ILE A C 1
ATOM 1730 O O . ILE A 1 210 ? 3.193 10.281 13.688 1.00 81.94 210 ILE A O 1
ATOM 1734 N N . VAL A 1 211 ? 4.610 11.974 13.282 1.00 85.62 211 VAL A N 1
ATOM 1735 C CA . VAL A 1 211 ? 4.239 12.746 14.473 1.00 85.62 211 VAL A CA 1
ATOM 1736 C C . VAL A 1 211 ? 2.769 13.158 14.408 1.00 85.62 211 VAL A C 1
ATOM 1738 O O . VAL A 1 211 ? 2.054 12.965 15.389 1.00 85.62 211 VAL A O 1
ATOM 1741 N N . SER A 1 212 ? 2.271 13.633 13.259 1.00 84.81 212 SER A N 1
ATOM 1742 C CA . SER A 1 212 ? 0.844 13.953 13.108 1.00 84.81 212 SER A CA 1
ATOM 1743 C C . SER A 1 212 ? -0.042 12.717 13.288 1.00 84.81 212 SER A C 1
ATOM 1745 O O . SER A 1 212 ? -1.065 12.804 13.959 1.00 84.81 212 SER A O 1
ATOM 1747 N N . MET A 1 213 ? 0.374 11.546 12.783 1.00 81.56 213 MET A N 1
ATOM 1748 C CA . MET A 1 213 ? -0.339 10.285 12.995 1.00 81.56 213 MET A CA 1
ATOM 1749 C C . MET A 1 213 ? -0.353 9.896 14.466 1.00 81.56 213 MET A C 1
ATOM 1751 O O . MET A 1 213 ? -1.398 9.495 14.956 1.00 81.56 213 MET A O 1
ATOM 1755 N N . LEU A 1 214 ? 0.762 10.030 15.185 1.00 84.12 214 LEU A N 1
ATOM 1756 C CA . LEU A 1 214 ? 0.815 9.755 16.621 1.00 84.12 214 LEU A CA 1
ATOM 1757 C C . LEU A 1 214 ? -0.066 10.722 17.414 1.00 84.12 214 LEU A C 1
ATOM 1759 O O . LEU A 1 214 ? -0.730 10.296 18.357 1.00 84.12 214 LEU A O 1
ATOM 1763 N N . ILE A 1 215 ? -0.114 11.998 17.024 1.00 86.00 215 ILE A N 1
ATOM 1764 C CA . ILE A 1 215 ? -0.994 13.000 17.635 1.00 86.00 215 ILE A CA 1
ATOM 1765 C C . ILE A 1 215 ? -2.458 12.659 17.356 1.00 86.00 215 ILE A C 1
ATOM 1767 O O . ILE A 1 215 ? -3.231 12.567 18.301 1.00 86.00 215 ILE A O 1
ATOM 1771 N N . ILE A 1 216 ? -2.839 12.406 16.101 1.00 82.81 216 ILE A N 1
ATOM 1772 C CA . ILE A 1 216 ? -4.205 12.020 15.718 1.00 82.81 216 ILE A CA 1
ATOM 1773 C C . ILE A 1 216 ? -4.594 10.711 16.398 1.00 82.81 216 ILE A C 1
ATOM 1775 O O . ILE A 1 216 ? -5.677 10.619 16.959 1.00 82.81 216 ILE A O 1
ATOM 1779 N N . TYR A 1 217 ? -3.707 9.717 16.412 1.00 80.62 217 TYR A N 1
ATOM 1780 C CA . TYR A 1 217 ? -3.925 8.455 17.104 1.00 80.62 217 TYR A CA 1
ATOM 1781 C C . TYR A 1 217 ? -4.130 8.687 18.596 1.00 80.62 217 TYR A C 1
ATOM 1783 O O . TYR A 1 217 ? -5.076 8.148 19.154 1.00 80.62 217 TYR A O 1
ATOM 1791 N N . ARG A 1 218 ? -3.312 9.522 19.249 1.00 81.19 218 ARG A N 1
ATOM 1792 C CA . ARG A 1 218 ? -3.500 9.851 20.667 1.00 81.19 218 ARG A CA 1
ATOM 1793 C C . ARG A 1 218 ? -4.756 10.667 20.925 1.00 81.19 218 ARG A C 1
ATOM 1795 O O . ARG A 1 218 ? -5.392 10.408 21.932 1.00 81.19 218 ARG A O 1
ATOM 1802 N N . LEU A 1 219 ? -5.126 11.605 20.058 1.00 80.56 219 LEU A N 1
ATOM 1803 C CA . LEU A 1 219 ? -6.353 12.397 20.184 1.00 80.56 219 LEU A CA 1
ATOM 1804 C C . LEU A 1 219 ? -7.596 11.523 19.977 1.00 80.56 219 LEU A C 1
ATOM 1806 O O . LEU A 1 219 ? -8.514 11.569 20.787 1.00 80.56 219 LEU A O 1
ATOM 1810 N N . LEU A 1 220 ? -7.586 10.657 18.962 1.00 74.69 220 LEU A N 1
ATOM 1811 C CA . LEU A 1 220 ? -8.644 9.676 18.712 1.00 74.69 220 LEU A CA 1
ATOM 1812 C C . LEU A 1 220 ? -8.695 8.592 19.796 1.00 74.69 220 LEU A C 1
ATOM 1814 O O . LEU A 1 220 ? -9.778 8.117 20.113 1.00 74.69 220 LEU A O 1
ATOM 1818 N N . SER A 1 221 ? -7.552 8.213 20.376 1.00 72.19 221 SER A N 1
ATOM 1819 C CA . SER A 1 221 ? -7.490 7.242 21.480 1.00 72.19 221 SER A CA 1
ATOM 1820 C C . SER A 1 221 ? -7.836 7.866 22.835 1.00 72.19 221 SER A C 1
ATOM 1822 O O . SER A 1 221 ? -8.268 7.152 23.729 1.00 72.19 221 SER A O 1
ATOM 1824 N N . ARG A 1 222 ? -7.661 9.185 23.012 1.00 68.06 222 ARG A N 1
ATOM 1825 C CA . ARG A 1 222 ? -8.066 9.911 24.231 1.00 68.06 222 ARG A CA 1
ATOM 1826 C C . ARG A 1 222 ? -9.531 10.346 24.224 1.00 68.06 222 ARG A C 1
ATOM 1828 O O . ARG A 1 222 ? -10.034 10.702 25.282 1.00 68.06 222 ARG A O 1
ATOM 1835 N N . GLY A 1 223 ? -10.184 10.380 23.064 1.00 54.91 223 GLY A N 1
ATOM 1836 C CA . GLY A 1 223 ? -11.430 11.130 22.878 1.00 54.91 223 GLY A CA 1
ATOM 1837 C C . GLY A 1 223 ? -12.730 10.428 23.271 1.00 54.91 223 GLY A C 1
ATOM 1838 O O . GLY A 1 223 ? -13.756 11.090 23.355 1.00 54.91 223 GLY A O 1
ATOM 1839 N N . GLY A 1 224 ? -12.729 9.124 23.525 1.00 63.19 224 GLY A N 1
ATOM 1840 C CA . GLY A 1 224 ? -13.950 8.436 23.919 1.00 63.19 224 GLY A CA 1
ATOM 1841 C C . GLY A 1 224 ? -13.620 7.112 24.566 1.00 63.19 224 GLY A C 1
ATOM 1842 O O . GLY A 1 224 ? -12.907 6.296 23.998 1.00 63.19 224 GLY A O 1
ATOM 1843 N N . ASP A 1 225 ? -14.189 6.890 25.734 1.00 80.12 225 ASP A N 1
ATOM 1844 C CA . ASP A 1 225 ? -14.298 5.624 26.461 1.00 80.12 225 ASP A CA 1
ATOM 1845 C C . ASP A 1 225 ? -14.964 4.482 25.662 1.00 80.12 225 ASP A C 1
ATOM 1847 O O . ASP A 1 225 ? -15.218 3.420 26.223 1.00 80.12 225 ASP A O 1
ATOM 1851 N N . GLY A 1 226 ? -15.223 4.676 24.364 1.00 78.94 226 GLY A N 1
ATOM 1852 C CA . GLY A 1 226 ? -15.932 3.746 23.487 1.00 78.94 226 GLY A CA 1
ATOM 1853 C C . GLY A 1 226 ? -17.444 3.754 23.702 1.00 78.94 226 GLY A C 1
ATOM 1854 O O . GLY A 1 226 ? -18.156 3.037 23.004 1.00 78.94 226 GLY A O 1
ATOM 1855 N N . ILE A 1 227 ? -17.934 4.568 24.637 1.00 85.69 227 ILE A N 1
ATOM 1856 C CA . ILE A 1 227 ? -19.334 4.620 25.040 1.00 85.69 227 ILE A CA 1
ATOM 1857 C C . ILE A 1 227 ? -20.068 5.570 24.098 1.00 85.69 227 ILE A C 1
ATOM 1859 O O . ILE A 1 227 ? -19.603 6.680 23.825 1.00 85.69 227 ILE A O 1
ATOM 1863 N N . MET A 1 228 ? -21.206 5.128 23.560 1.00 83.19 228 MET A N 1
ATOM 1864 C CA . MET A 1 228 ? -22.016 5.993 22.707 1.00 83.19 228 MET A CA 1
ATOM 1865 C C . MET A 1 228 ? -22.536 7.186 23.526 1.00 83.19 228 MET A C 1
ATOM 1867 O O . MET A 1 228 ? -22.860 7.008 24.700 1.00 83.19 228 MET A O 1
ATOM 1871 N N . PRO A 1 229 ? -22.624 8.403 22.953 1.00 84.25 229 PRO A N 1
ATOM 1872 C CA . PRO A 1 229 ? -23.030 9.595 23.702 1.00 84.25 229 PRO A CA 1
ATOM 1873 C C . PRO A 1 229 ? -24.372 9.430 24.431 1.00 84.25 229 PRO A C 1
ATOM 1875 O O . PRO A 1 229 ? -24.517 9.886 25.560 1.00 84.25 229 PRO A O 1
ATOM 1878 N N . GLU A 1 230 ? -25.318 8.720 23.814 1.00 83.88 230 GLU A N 1
ATOM 1879 C CA . GLU A 1 230 ? -26.623 8.375 24.393 1.00 83.88 230 GLU A CA 1
ATOM 1880 C C . GLU A 1 230 ? -26.532 7.453 25.618 1.00 83.88 230 GLU A C 1
ATOM 1882 O O . GLU A 1 230 ? -27.291 7.607 26.569 1.00 83.88 230 GLU A O 1
ATOM 1887 N N . HIS A 1 231 ? -25.552 6.550 25.650 1.00 88.75 231 HIS A N 1
ATOM 1888 C CA . HIS A 1 231 ? -25.321 5.642 26.773 1.00 88.75 231 HIS A CA 1
ATOM 1889 C C . HIS A 1 231 ? -24.599 6.313 27.940 1.00 88.75 231 HIS A C 1
ATOM 1891 O O . HIS A 1 231 ? -24.725 5.868 29.077 1.00 88.75 231 HIS A O 1
ATOM 1897 N N . ARG A 1 232 ? -23.870 7.406 27.692 1.00 87.44 232 ARG A N 1
ATOM 1898 C CA . ARG A 1 232 ? -23.170 8.132 28.756 1.00 87.44 232 ARG A CA 1
ATOM 1899 C C . ARG A 1 232 ? -24.144 8.752 29.758 1.00 87.44 232 ARG A C 1
ATOM 1901 O O . ARG A 1 232 ? -23.930 8.627 30.956 1.00 87.44 232 ARG A O 1
ATOM 1908 N N . ALA A 1 233 ? -25.238 9.341 29.273 1.00 85.25 233 ALA A N 1
ATOM 1909 C CA . ALA A 1 233 ? -26.275 9.886 30.147 1.00 85.25 233 ALA A CA 1
ATOM 1910 C C . ALA A 1 233 ? -26.890 8.805 31.053 1.00 85.25 233 ALA A C 1
ATOM 1912 O O . ALA A 1 233 ? -27.167 9.074 32.215 1.00 85.25 233 ALA A O 1
ATOM 1913 N N . ILE A 1 234 ? -27.043 7.580 30.540 1.00 85.81 234 ILE A N 1
ATOM 1914 C CA . ILE A 1 234 ? -27.564 6.432 31.295 1.00 85.81 234 ILE A CA 1
ATOM 1915 C C . ILE A 1 234 ? -26.568 6.002 32.378 1.00 85.81 234 ILE A C 1
ATOM 1917 O O . ILE A 1 234 ? -26.957 5.797 33.524 1.00 85.81 234 ILE A O 1
ATOM 1921 N N . ILE A 1 235 ? -25.279 5.919 32.039 1.00 87.94 235 ILE A N 1
ATOM 1922 C CA . ILE A 1 235 ? -24.225 5.521 32.984 1.00 87.94 235 ILE A CA 1
ATOM 1923 C C . ILE A 1 235 ? -24.085 6.519 34.133 1.00 87.94 235 ILE A C 1
ATOM 1925 O O . ILE A 1 235 ? -23.915 6.106 35.276 1.00 87.94 235 ILE A O 1
ATOM 1929 N N . ASP A 1 236 ? -24.175 7.816 33.842 1.00 85.62 236 ASP A N 1
ATOM 1930 C CA . ASP A 1 236 ? -24.038 8.859 34.860 1.00 85.62 236 ASP A CA 1
ATOM 1931 C C . ASP A 1 236 ? -25.270 8.949 35.785 1.00 85.62 236 ASP A C 1
ATOM 1933 O O . ASP A 1 236 ? -25.171 9.489 36.886 1.00 85.62 236 ASP A O 1
ATOM 1937 N N . GLN A 1 237 ? -26.434 8.445 35.352 1.00 78.81 237 GLN A N 1
ATOM 1938 C CA . GLN A 1 237 ? -27.715 8.615 36.055 1.00 78.81 237 GLN A CA 1
ATOM 1939 C C . GLN A 1 237 ? -28.219 7.362 36.783 1.00 78.81 237 GLN A C 1
ATOM 1941 O O . GLN A 1 237 ? -29.026 7.499 37.702 1.00 78.81 237 GLN A O 1
ATOM 1946 N N . GLN A 1 238 ? -27.799 6.155 36.391 1.00 74.19 238 GLN A N 1
ATOM 1947 C CA . GLN A 1 238 ? -28.399 4.917 36.896 1.00 74.19 238 GLN A CA 1
ATOM 1948 C C . GLN A 1 238 ? -27.555 4.194 37.945 1.00 74.19 238 GLN A C 1
ATOM 1950 O O . GLN A 1 238 ? -26.336 4.069 37.836 1.00 74.19 238 GLN A O 1
ATOM 1955 N N . LEU A 1 239 ? -28.245 3.646 38.949 1.00 79.81 239 LEU A N 1
ATOM 1956 C CA . LEU A 1 239 ? -27.694 2.609 39.813 1.00 79.81 239 LEU A CA 1
ATOM 1957 C C . LEU A 1 239 ? -27.516 1.347 38.969 1.00 79.81 239 LEU A C 1
ATOM 1959 O O . LEU A 1 239 ? -28.473 0.859 38.372 1.00 79.81 239 LEU A O 1
ATOM 1963 N N . ALA A 1 240 ? -26.284 0.854 38.894 1.00 88.12 240 ALA A N 1
ATOM 1964 C CA . ALA A 1 240 ? -26.004 -0.386 38.193 1.00 88.12 240 ALA A CA 1
ATOM 1965 C C . ALA A 1 240 ? -26.629 -1.559 38.964 1.00 88.12 240 ALA A C 1
ATOM 1967 O O . ALA A 1 240 ? -26.388 -1.680 40.167 1.00 88.12 240 ALA A O 1
ATOM 1968 N N . ILE A 1 241 ? -27.405 -2.392 38.274 1.00 91.38 241 ILE A N 1
ATOM 1969 C CA . ILE A 1 241 ? -27.962 -3.631 38.829 1.00 91.38 241 ILE A CA 1
ATOM 1970 C C . ILE A 1 241 ? -27.028 -4.807 38.551 1.00 91.38 241 ILE A C 1
ATOM 1972 O O . ILE A 1 241 ? -26.273 -4.792 37.569 1.00 91.38 241 ILE A O 1
ATOM 1976 N N . ASP A 1 242 ? -27.076 -5.821 39.409 1.00 92.81 242 ASP A N 1
ATOM 1977 C CA . ASP A 1 242 ? -26.302 -7.044 39.208 1.00 92.81 242 ASP A CA 1
ATOM 1978 C C . ASP A 1 242 ? -26.916 -7.899 38.088 1.00 92.81 242 ASP A C 1
ATOM 1980 O O . ASP A 1 242 ? -28.105 -7.807 37.774 1.00 92.81 242 ASP A O 1
ATOM 1984 N N . PHE A 1 243 ? -26.096 -8.742 37.455 1.00 92.25 243 PHE A N 1
ATOM 1985 C CA . PHE A 1 243 ? -26.547 -9.579 36.340 1.00 92.25 243 PHE A CA 1
ATOM 1986 C C . PHE A 1 243 ? -27.699 -10.517 36.730 1.00 92.25 243 PHE A C 1
ATOM 1988 O O . PHE A 1 243 ? -28.649 -10.659 35.965 1.00 92.25 243 PHE A O 1
ATOM 1995 N N . ASP A 1 244 ? -27.650 -11.108 37.924 1.00 92.38 244 ASP A N 1
ATOM 1996 C CA . ASP A 1 244 ? -28.700 -12.012 38.402 1.00 92.38 244 ASP A CA 1
ATOM 1997 C C . ASP A 1 244 ? -30.030 -11.275 38.625 1.00 92.38 244 ASP A C 1
ATOM 1999 O O . ASP A 1 244 ? -31.084 -11.779 38.239 1.00 92.38 244 ASP A O 1
ATOM 2003 N N . GLU A 1 245 ? -29.980 -10.055 39.177 1.00 91.50 245 GLU A N 1
ATOM 2004 C CA . GLU A 1 245 ? -31.147 -9.175 39.343 1.00 91.50 245 GLU A CA 1
ATOM 2005 C C . GLU A 1 245 ? -31.731 -8.800 37.977 1.00 91.50 245 GLU A C 1
ATOM 2007 O O . GLU A 1 245 ? -32.936 -8.901 37.762 1.00 91.50 245 GLU A O 1
ATOM 2012 N N . PHE A 1 246 ? -30.874 -8.483 37.002 1.00 92.00 246 PHE A N 1
ATOM 2013 C CA . PHE A 1 246 ? -31.311 -8.227 35.634 1.00 92.00 246 PHE A CA 1
ATOM 2014 C C . PHE A 1 246 ? -32.037 -9.430 35.005 1.00 92.00 246 PHE A C 1
ATOM 2016 O O . PHE A 1 246 ? -33.083 -9.264 34.368 1.00 92.00 246 PHE A O 1
ATOM 2023 N N . VAL A 1 247 ? -31.506 -10.645 35.176 1.00 92.12 247 VAL A N 1
ATOM 2024 C CA . VAL A 1 247 ? -32.126 -11.868 34.643 1.00 92.12 247 VAL A CA 1
ATOM 2025 C C . VAL A 1 247 ? -33.494 -12.113 35.285 1.00 92.12 247 VAL A C 1
ATOM 2027 O O . VAL A 1 247 ? -34.454 -12.424 34.575 1.00 92.12 247 VAL A O 1
ATOM 2030 N N . GLN A 1 248 ? -33.601 -11.949 36.605 1.00 91.00 248 GLN A N 1
ATOM 2031 C CA . GLN A 1 248 ? -34.855 -12.154 37.331 1.00 91.00 248 GLN A CA 1
ATOM 2032 C C . GLN A 1 248 ? -35.904 -11.101 36.978 1.00 91.00 248 GLN A C 1
ATOM 2034 O O . GLN A 1 248 ? -37.016 -11.462 36.602 1.00 91.00 248 GLN A O 1
ATOM 2039 N N . ASP A 1 249 ? -35.547 -9.821 37.020 1.00 87.75 249 ASP A N 1
ATOM 2040 C CA . ASP A 1 249 ? -36.532 -8.742 36.942 1.00 87.75 249 ASP A CA 1
ATOM 2041 C C . ASP A 1 249 ? -36.928 -8.393 35.502 1.00 87.75 249 ASP A C 1
ATOM 2043 O O . ASP A 1 249 ? -38.071 -8.007 35.256 1.00 87.75 249 ASP A O 1
ATOM 2047 N N . TYR A 1 250 ? -36.016 -8.550 34.533 1.00 88.56 250 TYR A N 1
ATOM 2048 C CA . TYR A 1 250 ? -36.242 -8.090 33.156 1.00 88.56 250 TYR A CA 1
ATOM 2049 C C . TYR A 1 250 ? -36.356 -9.224 32.136 1.00 88.56 250 TYR A C 1
ATOM 2051 O O . TYR A 1 250 ? -37.188 -9.146 31.227 1.00 88.56 250 TYR A O 1
ATOM 2059 N N . LEU A 1 251 ? -35.544 -10.281 32.251 1.00 89.62 251 LEU A N 1
ATOM 2060 C CA . LEU A 1 251 ? -35.593 -11.388 31.288 1.00 89.62 251 LEU A CA 1
ATOM 2061 C C . LEU A 1 251 ? -36.726 -12.376 31.586 1.00 89.62 251 LEU A C 1
ATOM 2063 O O . LEU A 1 251 ? -37.413 -12.788 30.653 1.00 89.62 251 LEU A O 1
ATOM 2067 N N . LEU A 1 252 ? -36.943 -12.741 32.854 1.00 88.25 252 LEU A N 1
ATOM 2068 C CA . LEU A 1 252 ? -37.932 -13.761 33.226 1.00 88.25 252 LEU A CA 1
ATOM 2069 C C . LEU A 1 252 ? -39.378 -13.244 33.281 1.00 88.25 252 LEU A C 1
ATOM 2071 O O . LEU A 1 252 ? -40.298 -14.001 32.976 1.00 88.25 252 LEU A O 1
ATOM 2075 N N . VAL A 1 253 ? -39.599 -11.978 33.652 1.00 82.31 253 VAL A N 1
ATOM 2076 C CA . VAL A 1 253 ? -40.953 -11.480 33.969 1.00 82.31 253 VAL A CA 1
ATOM 2077 C C . VAL A 1 253 ? -41.743 -10.988 32.745 1.00 82.31 253 VAL A C 1
ATOM 2079 O O . VAL A 1 253 ? -42.971 -10.937 32.804 1.00 82.31 253 VAL A O 1
ATOM 2082 N N . GLY A 1 254 ? -41.109 -10.691 31.604 1.00 68.06 254 GLY A N 1
ATOM 2083 C CA . GLY A 1 254 ? -41.883 -10.176 30.462 1.00 68.06 254 GLY A CA 1
ATOM 2084 C C . GLY A 1 254 ? -41.183 -9.943 29.126 1.00 68.06 254 GLY A C 1
ATOM 2085 O O . GLY A 1 254 ? -41.855 -9.535 28.184 1.00 68.06 254 GLY A O 1
ATOM 2086 N N . GLY A 1 255 ? -39.878 -10.207 28.987 1.00 64.69 255 GLY A N 1
ATOM 2087 C CA . GLY A 1 255 ? -39.209 -10.153 27.678 1.00 64.69 255 GLY A CA 1
ATOM 2088 C C . GLY A 1 255 ? -39.165 -8.763 27.028 1.00 64.69 255 GLY A C 1
ATOM 2089 O O . GLY A 1 255 ? -39.071 -8.653 25.809 1.00 64.69 255 GLY A O 1
ATOM 2090 N N . GLU A 1 256 ? -39.213 -7.689 27.816 1.00 84.69 256 GLU A N 1
ATOM 2091 C CA . GLU A 1 256 ? -39.273 -6.315 27.296 1.00 84.69 256 GLU A CA 1
ATOM 2092 C C . GLU A 1 256 ? -37.898 -5.759 26.884 1.00 84.69 256 GLU A C 1
ATOM 2094 O O . GLU A 1 256 ? -37.777 -4.586 26.531 1.00 84.69 256 GLU A O 1
ATOM 2099 N N . VAL A 1 257 ? -36.847 -6.583 26.892 1.00 91.69 257 VAL A N 1
ATOM 2100 C CA . VAL A 1 257 ? -35.500 -6.177 26.479 1.00 91.69 257 VAL A CA 1
ATOM 2101 C C . VAL A 1 257 ? -35.372 -6.263 24.959 1.00 91.69 257 VAL A C 1
ATOM 2103 O O . VAL A 1 257 ? -35.450 -7.335 24.368 1.00 91.69 257 VAL A O 1
ATOM 2106 N N . LYS A 1 258 ? -35.120 -5.124 24.316 1.00 93.00 258 LYS A N 1
ATOM 2107 C CA . LYS A 1 258 ? -34.946 -5.010 22.864 1.00 93.00 258 LYS A CA 1
ATOM 2108 C C . LYS A 1 258 ? -33.549 -5.428 22.408 1.00 93.00 258 LYS A C 1
ATOM 2110 O O . LYS A 1 258 ? -33.407 -6.090 21.385 1.00 93.00 258 LYS A O 1
ATOM 2115 N N . ILE A 1 259 ? -32.511 -4.966 23.103 1.00 93.94 259 ILE A N 1
ATOM 2116 C CA . ILE A 1 259 ? -31.104 -5.229 22.763 1.00 93.94 259 ILE A CA 1
ATOM 2117 C C . ILE A 1 259 ? -30.220 -5.001 23.985 1.00 93.94 259 ILE A C 1
ATOM 2119 O O . ILE A 1 259 ? -30.461 -4.077 24.757 1.00 93.94 259 ILE A O 1
ATOM 2123 N N . VAL A 1 260 ? -29.177 -5.812 24.146 1.00 94.69 260 VAL A N 1
ATOM 2124 C CA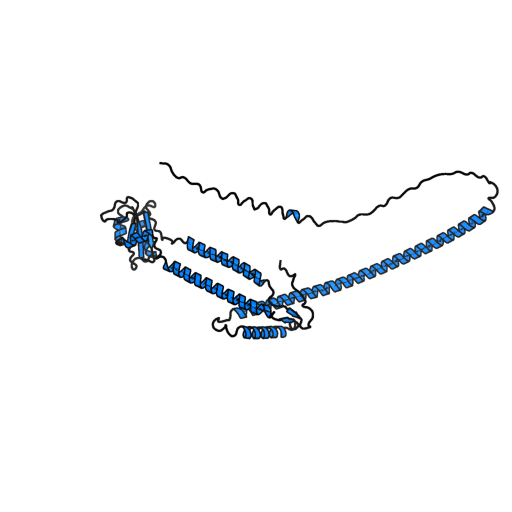 . VAL A 1 260 ? -28.163 -5.620 25.191 1.00 94.69 260 VAL A CA 1
ATOM 2125 C C . VAL A 1 260 ? -26.850 -5.186 24.547 1.00 94.69 260 VAL A C 1
ATOM 2127 O O . VAL A 1 260 ? -26.271 -5.916 23.743 1.00 94.69 260 VAL A O 1
ATOM 2130 N N . TYR A 1 261 ? -26.368 -3.995 24.896 1.00 94.38 261 TYR A N 1
ATOM 2131 C CA . TYR A 1 261 ? -25.070 -3.484 24.467 1.00 94.38 261 TYR A CA 1
ATOM 2132 C C . TYR A 1 261 ? -23.992 -3.837 25.482 1.00 94.38 261 TYR A C 1
ATOM 2134 O O . TYR A 1 261 ? -24.055 -3.397 26.626 1.00 94.38 261 TYR A O 1
ATOM 2142 N N . VAL A 1 262 ? -22.979 -4.593 25.065 1.00 93.38 262 VAL A N 1
ATOM 2143 C CA . VAL A 1 262 ? -21.909 -5.057 25.962 1.00 93.38 262 VAL A CA 1
ATOM 2144 C C . VAL A 1 262 ? -20.646 -4.231 25.754 1.00 93.38 262 VAL A C 1
ATOM 2146 O O . VAL A 1 262 ? -20.131 -4.145 24.639 1.00 93.38 262 VAL A O 1
ATOM 2149 N N . TYR A 1 263 ? -20.118 -3.663 26.839 1.00 91.75 263 TYR A N 1
ATOM 2150 C CA . TYR A 1 263 ? -18.868 -2.904 26.869 1.00 91.75 263 TYR A CA 1
ATOM 2151 C C . TYR A 1 263 ? -17.799 -3.691 27.640 1.00 91.75 263 TYR A C 1
ATOM 2153 O O . TYR A 1 263 ? -17.589 -3.447 28.833 1.00 91.75 263 TYR A O 1
ATOM 2161 N N . PRO A 1 264 ? -17.104 -4.639 26.984 1.00 84.81 264 PRO A N 1
ATOM 2162 C CA . PRO A 1 264 ? -16.197 -5.566 27.660 1.00 84.81 264 PRO A CA 1
ATOM 2163 C C . PRO A 1 264 ? -15.043 -4.851 28.373 1.00 84.81 264 PRO A C 1
ATOM 2165 O O . PRO A 1 264 ? -14.685 -5.233 29.481 1.00 84.81 264 PRO A O 1
ATOM 2168 N N . ASP A 1 265 ? -14.524 -3.764 27.794 1.00 85.12 265 ASP A N 1
ATOM 2169 C CA . ASP A 1 265 ? -13.414 -2.980 28.364 1.00 85.12 265 ASP A CA 1
ATOM 2170 C C . ASP A 1 265 ? -13.788 -2.233 29.653 1.00 85.12 265 ASP A C 1
ATOM 2172 O O . ASP A 1 265 ? -12.919 -1.713 30.357 1.00 85.12 265 ASP A O 1
ATOM 2176 N N . LYS A 1 266 ? -15.088 -2.113 29.932 1.00 88.06 266 LYS A N 1
ATOM 2177 C CA . LYS A 1 266 ? -15.637 -1.371 31.069 1.00 88.06 266 LYS A CA 1
ATOM 2178 C C . LYS A 1 266 ? -16.350 -2.269 32.070 1.00 88.06 266 LYS A C 1
ATOM 2180 O O . LYS A 1 266 ? -16.773 -1.761 33.102 1.00 88.06 266 LYS A O 1
ATOM 2185 N N . SER A 1 267 ? -16.477 -3.562 31.774 1.00 90.81 267 SER A N 1
ATOM 2186 C CA . SER A 1 267 ? -17.259 -4.507 32.574 1.00 90.81 267 SER A CA 1
ATOM 2187 C C . SER A 1 267 ? -18.677 -3.991 32.859 1.00 90.81 267 SER A C 1
ATOM 2189 O O . SER A 1 267 ? -19.177 -4.081 33.976 1.00 90.81 267 SER A O 1
ATOM 2191 N N . ILE A 1 268 ? -19.322 -3.414 31.842 1.00 92.62 268 ILE A N 1
ATOM 2192 C CA . ILE A 1 268 ? -20.721 -2.976 31.913 1.00 92.62 268 ILE A CA 1
ATOM 2193 C C . ILE A 1 268 ? -21.485 -3.479 30.691 1.00 92.62 268 ILE A C 1
ATOM 2195 O O . ILE A 1 268 ? -20.923 -3.618 29.600 1.00 92.62 268 ILE A O 1
ATOM 2199 N N . ALA A 1 269 ? -22.777 -3.714 30.868 1.00 93.69 269 ALA A N 1
ATOM 2200 C CA . ALA A 1 269 ? -23.720 -3.913 29.780 1.00 93.69 269 ALA A CA 1
ATOM 2201 C C . ALA A 1 269 ? -24.906 -2.957 29.950 1.00 93.69 269 ALA A C 1
ATOM 2203 O O . ALA A 1 269 ? -25.232 -2.550 31.059 1.00 93.69 269 ALA A O 1
ATOM 2204 N N . ILE A 1 270 ? -25.530 -2.555 28.849 1.00 93.50 270 ILE A N 1
ATOM 2205 C CA . ILE A 1 270 ? -26.694 -1.668 28.849 1.00 93.50 270 ILE A CA 1
ATOM 2206 C C . ILE A 1 270 ? -27.811 -2.387 28.112 1.00 93.50 270 ILE A C 1
ATOM 2208 O O . ILE A 1 270 ? -27.720 -2.605 26.905 1.00 93.50 270 ILE A O 1
ATOM 2212 N N . ALA A 1 271 ? -28.853 -2.768 28.837 1.00 93.44 271 ALA A N 1
ATOM 2213 C CA . ALA A 1 271 ? -30.045 -3.367 28.264 1.00 93.44 271 ALA A CA 1
ATOM 2214 C C . ALA A 1 271 ? -31.022 -2.264 27.868 1.00 93.44 271 ALA A C 1
ATOM 2216 O O . ALA A 1 271 ? -31.488 -1.520 28.721 1.00 93.44 271 ALA A O 1
ATOM 2217 N N . VAL A 1 272 ? -31.328 -2.146 26.580 1.00 92.38 272 VAL A N 1
ATOM 2218 C CA . VAL A 1 272 ? -32.337 -1.216 26.069 1.00 92.38 272 VAL A CA 1
ATOM 2219 C C . VAL A 1 272 ? -33.686 -1.919 26.045 1.00 92.38 272 VAL A C 1
ATOM 2221 O O . VAL A 1 272 ? -33.813 -2.992 25.457 1.00 92.38 272 VAL A O 1
ATOM 2224 N N . LEU A 1 273 ? -34.688 -1.313 26.669 1.00 91.06 273 LEU A N 1
ATOM 2225 C CA . LEU A 1 273 ? -36.049 -1.820 26.793 1.00 91.06 273 LEU A CA 1
ATOM 2226 C C . LEU A 1 273 ? -36.940 -1.334 25.640 1.00 91.06 273 LEU A C 1
ATOM 2228 O O . LEU A 1 273 ? -36.663 -0.327 24.981 1.00 91.06 273 LEU A O 1
ATOM 2232 N N . HIS A 1 274 ? -38.022 -2.062 25.382 1.00 88.44 274 HIS A N 1
ATOM 2233 C CA . HIS A 1 274 ? -39.070 -1.634 24.465 1.00 88.44 274 HIS A CA 1
ATOM 2234 C C . HIS A 1 274 ? -39.812 -0.400 25.013 1.00 88.44 274 HIS A C 1
ATOM 2236 O O . HIS A 1 274 ? -40.089 -0.320 26.210 1.00 88.44 274 HIS A O 1
ATOM 2242 N N . PRO A 1 275 ? -40.172 0.572 24.153 1.00 83.94 275 PRO A N 1
ATOM 2243 C CA . PRO A 1 275 ? -40.969 1.716 24.581 1.00 83.94 275 PRO A CA 1
ATOM 2244 C C . PRO A 1 275 ? -42.353 1.238 25.039 1.00 83.94 275 PRO A C 1
ATOM 2246 O O . PRO A 1 275 ? -43.065 0.593 24.271 1.00 83.94 275 PRO A O 1
ATOM 2249 N N . GLY A 1 276 ? -42.730 1.563 26.278 1.00 79.12 276 GLY A N 1
ATOM 2250 C CA . GLY A 1 276 ? -43.989 1.121 26.894 1.00 79.12 276 GLY A CA 1
ATOM 2251 C C . GLY A 1 276 ? -43.867 -0.084 27.832 1.00 79.12 276 GLY A C 1
ATOM 2252 O O . GLY A 1 276 ? -44.889 -0.536 28.339 1.00 79.12 276 GLY A O 1
ATOM 2253 N N . ALA A 1 277 ? -42.644 -0.561 28.073 1.00 79.31 277 ALA A N 1
ATOM 2254 C CA . ALA A 1 277 ? -42.317 -1.549 29.093 1.00 79.31 277 ALA A CA 1
ATOM 2255 C C . ALA A 1 277 ? -42.897 -1.164 30.471 1.00 79.31 277 ALA A C 1
ATOM 2257 O O . ALA A 1 277 ? -42.600 -0.081 30.993 1.00 79.31 277 ALA A O 1
ATOM 2258 N N . ALA A 1 278 ? -43.769 -2.002 31.040 1.00 63.19 278 ALA A N 1
ATOM 2259 C CA . ALA A 1 278 ? -44.468 -1.696 32.288 1.00 63.19 278 ALA A CA 1
ATOM 2260 C C . ALA A 1 278 ? -43.541 -1.953 33.485 1.00 63.19 278 ALA A C 1
ATOM 2262 O O . ALA A 1 278 ? -43.367 -3.083 33.933 1.00 63.19 278 ALA A O 1
ATOM 2263 N N . LEU A 1 279 ? -42.937 -0.888 34.012 1.00 62.94 279 LEU A N 1
ATOM 2264 C CA . LEU A 1 279 ? -41.893 -1.006 35.030 1.00 62.94 279 LEU A CA 1
ATOM 2265 C C . LEU A 1 279 ? -42.423 -1.555 36.353 1.00 62.94 279 LEU A C 1
ATOM 2267 O O . LEU A 1 279 ? -43.281 -0.958 37.011 1.00 62.94 279 LEU A O 1
ATOM 2271 N N . ILE A 1 280 ? -41.822 -2.657 36.789 1.00 57.59 280 ILE A N 1
ATOM 2272 C CA . ILE A 1 280 ? -42.047 -3.228 38.108 1.00 57.59 280 ILE A CA 1
ATOM 2273 C C . ILE A 1 280 ? -41.197 -2.435 39.116 1.00 57.59 280 ILE A C 1
ATOM 2275 O O . ILE A 1 280 ? -40.011 -2.648 39.318 1.00 57.59 280 ILE A O 1
ATOM 2279 N N . GLN A 1 281 ? -41.855 -1.468 39.753 1.00 59.81 281 GLN A N 1
ATOM 2280 C CA . GLN A 1 281 ? -41.576 -0.970 41.105 1.00 59.81 281 GLN A CA 1
ATOM 2281 C C . GLN A 1 281 ? -40.352 -0.100 41.450 1.00 59.81 281 GLN A C 1
ATOM 2283 O O . GLN A 1 281 ? -40.286 0.318 42.608 1.00 59.81 281 GLN A O 1
ATOM 2288 N N . ARG A 1 282 ? -39.465 0.326 40.541 1.00 53.66 282 ARG A N 1
ATOM 2289 C CA . ARG A 1 282 ? -38.516 1.431 40.836 1.00 53.66 282 ARG A CA 1
ATOM 2290 C C . ARG A 1 282 ? -38.320 2.341 39.616 1.00 53.66 282 ARG A C 1
ATOM 2292 O O . ARG A 1 282 ? -38.101 1.862 38.514 1.00 53.66 282 ARG A O 1
ATOM 2299 N N . GLN A 1 283 ? -38.487 3.652 39.821 1.00 52.16 283 GLN A N 1
ATOM 2300 C CA . GLN A 1 283 ? -38.527 4.703 38.788 1.00 52.16 283 GLN A CA 1
ATOM 2301 C C . GLN A 1 283 ? -37.408 4.578 37.737 1.00 52.16 283 GLN A C 1
ATOM 2303 O O . GLN A 1 283 ? -36.238 4.653 38.118 1.00 52.16 283 GLN A O 1
ATOM 2308 N N . PRO A 1 284 ? -37.720 4.540 36.429 1.00 47.62 284 PRO A N 1
ATOM 2309 C CA . PRO A 1 284 ? -36.736 4.905 35.430 1.00 47.62 284 PRO A CA 1
ATOM 2310 C C . PRO A 1 284 ? -36.663 6.430 35.349 1.00 47.62 284 PRO A C 1
ATOM 2312 O O . PRO A 1 284 ? -37.648 7.128 35.107 1.00 47.62 284 PRO A O 1
ATOM 2315 N N . PHE A 1 285 ? -35.464 6.964 35.519 1.00 51.78 285 PHE A N 1
ATOM 2316 C CA . PHE A 1 285 ? -35.152 8.269 34.964 1.00 51.78 285 PHE A CA 1
ATOM 2317 C C . PHE A 1 285 ? -34.910 8.060 33.457 1.00 51.78 285 PHE A C 1
ATOM 2319 O O . PHE A 1 285 ? -33.919 7.448 33.071 1.00 51.78 285 PHE A O 1
ATOM 2326 N N . ASN A 1 286 ? -35.845 8.525 32.619 1.00 55.62 286 ASN A N 1
ATOM 2327 C CA . ASN A 1 286 ? -35.780 8.545 31.147 1.00 55.62 286 ASN A CA 1
ATOM 2328 C C . ASN A 1 286 ? -35.706 7.164 30.436 1.00 55.62 286 ASN A C 1
ATOM 2330 O O . ASN A 1 286 ? -34.783 6.848 29.689 1.00 55.62 286 ASN A O 1
ATOM 2334 N N . ASP A 1 287 ? -36.750 6.366 30.661 1.00 61.34 287 ASP A N 1
ATOM 2335 C CA . ASP A 1 287 ? -37.577 5.609 29.697 1.00 61.34 287 ASP A CA 1
ATOM 2336 C C . ASP A 1 287 ? -37.041 4.551 28.717 1.00 61.34 287 ASP A C 1
ATOM 2338 O O . ASP A 1 287 ? -37.861 4.020 27.963 1.00 61.34 287 ASP A O 1
ATOM 2342 N N . SER A 1 288 ? -35.768 4.148 28.654 1.00 77.19 288 SER A N 1
ATOM 2343 C CA . SER A 1 288 ? -35.447 3.049 27.704 1.00 77.19 288 SER A CA 1
ATOM 2344 C C . SER A 1 288 ? -34.258 2.156 28.001 1.00 77.19 288 SER A C 1
ATOM 2346 O O . SER A 1 288 ? -33.974 1.305 27.167 1.00 77.19 288 SER A O 1
ATOM 2348 N N . ALA A 1 289 ? -33.534 2.306 29.106 1.00 87.38 289 ALA A N 1
ATOM 2349 C CA . ALA A 1 289 ? -32.357 1.470 29.324 1.00 87.38 289 ALA A CA 1
ATOM 2350 C C . ALA A 1 289 ? -32.101 1.156 30.791 1.00 87.38 289 ALA A C 1
ATOM 2352 O O . ALA A 1 289 ? -32.525 1.904 31.666 1.00 87.38 289 ALA A O 1
ATOM 2353 N N . VAL A 1 290 ? -31.387 0.060 31.027 1.00 88.75 290 VAL A N 1
ATOM 2354 C CA . VAL A 1 290 ? -30.959 -0.419 32.339 1.00 88.75 290 VAL A CA 1
ATOM 2355 C C . VAL A 1 290 ? -29.466 -0.718 32.285 1.00 88.75 290 VAL A C 1
ATOM 2357 O O . VAL A 1 290 ? -28.998 -1.446 31.403 1.00 88.75 290 VAL A O 1
ATOM 2360 N N . LEU A 1 291 ? -28.711 -0.138 33.217 1.00 90.75 291 LEU A N 1
ATOM 2361 C CA . LEU A 1 291 ? -27.282 -0.383 33.377 1.00 90.75 291 LEU A CA 1
ATOM 2362 C C . LEU A 1 291 ? -27.033 -1.654 34.199 1.00 90.75 291 LEU A C 1
ATOM 2364 O O . LEU A 1 291 ? -27.393 -1.728 35.369 1.00 90.75 291 LEU A O 1
ATOM 2368 N N . ILE A 1 292 ? -26.343 -2.619 33.600 1.00 90.25 292 ILE A N 1
ATOM 2369 C CA . ILE A 1 292 ? -25.958 -3.888 34.218 1.00 90.25 292 ILE A CA 1
ATOM 2370 C C . ILE A 1 292 ? -24.467 -3.835 34.545 1.00 90.25 292 ILE A C 1
ATOM 2372 O O . ILE A 1 292 ? -23.627 -3.604 33.663 1.00 90.25 292 ILE A O 1
ATOM 2376 N N . ARG A 1 293 ? -24.121 -4.079 35.808 1.00 90.06 293 ARG A N 1
ATOM 2377 C CA . ARG A 1 293 ? -22.731 -4.232 36.231 1.00 90.06 293 ARG A CA 1
ATOM 2378 C C . ARG A 1 293 ? -22.272 -5.655 35.942 1.00 90.06 293 ARG A C 1
ATOM 2380 O O . ARG A 1 293 ? -22.896 -6.614 36.380 1.00 90.06 293 ARG A O 1
ATOM 2387 N N . LEU A 1 294 ? -21.164 -5.794 35.219 1.00 88.56 294 LEU A N 1
ATOM 2388 C CA . LEU A 1 294 ? -20.521 -7.090 35.034 1.00 88.56 294 LEU A CA 1
ATOM 2389 C C . LEU A 1 294 ? -19.432 -7.212 36.087 1.00 88.56 294 LEU A C 1
ATOM 2391 O O . LEU A 1 294 ? -18.534 -6.370 36.158 1.00 88.56 294 LEU A O 1
ATOM 2395 N N . ASP A 1 295 ? -19.508 -8.241 36.920 1.00 86.19 295 ASP A N 1
ATOM 2396 C CA . ASP A 1 295 ? -18.429 -8.516 37.854 1.00 86.19 295 ASP A CA 1
ATOM 2397 C C . ASP A 1 295 ? -17.211 -9.053 37.071 1.00 86.19 295 ASP A C 1
ATOM 2399 O O . ASP A 1 295 ? -17.292 -10.101 36.421 1.00 86.19 295 ASP A O 1
ATOM 2403 N N . PRO A 1 296 ? -16.068 -8.338 37.091 1.00 79.00 296 PRO A N 1
ATOM 2404 C CA . PRO A 1 296 ? -14.887 -8.723 36.329 1.00 79.00 296 PRO A CA 1
ATOM 2405 C C . PRO A 1 296 ? -14.284 -10.063 36.768 1.00 79.00 296 PRO A C 1
ATOM 2407 O O . PRO A 1 296 ? -13.510 -10.634 35.999 1.00 79.00 296 PRO A O 1
ATOM 2410 N N . GLN A 1 297 ? -14.588 -10.558 37.976 1.00 79.62 297 GLN A N 1
ATOM 2411 C CA . GLN A 1 297 ? -14.049 -11.833 38.459 1.00 79.62 297 GLN A CA 1
ATOM 2412 C C . GLN A 1 297 ? -14.851 -13.040 37.980 1.00 79.62 297 GLN A C 1
ATOM 2414 O O . GLN A 1 297 ? -14.271 -14.073 37.648 1.00 79.62 297 GLN A O 1
ATOM 2419 N N . THR A 1 298 ? -16.173 -12.914 37.929 1.00 73.12 298 THR A N 1
ATOM 2420 C CA . THR A 1 298 ? -17.073 -13.998 37.522 1.00 73.12 298 THR A CA 1
ATOM 2421 C C . THR A 1 298 ? -17.274 -14.023 36.013 1.00 73.12 298 THR A C 1
ATOM 2423 O O . THR A 1 298 ? -17.333 -15.096 35.409 1.00 73.12 298 THR A O 1
ATOM 2426 N N . VAL A 1 299 ? -17.315 -12.850 35.375 1.00 69.69 299 VAL A N 1
ATOM 2427 C CA . VAL A 1 299 ? -17.726 -12.728 33.981 1.00 69.69 299 VAL A CA 1
ATOM 2428 C C . VAL A 1 299 ? -16.837 -11.726 33.238 1.00 69.69 299 VAL A C 1
ATOM 2430 O O . VAL A 1 299 ? -17.183 -10.566 33.020 1.00 69.69 299 VAL A O 1
ATOM 2433 N N . GLY A 1 300 ? -15.667 -12.183 32.781 1.00 71.75 300 GLY A N 1
ATOM 2434 C CA . GLY A 1 300 ? -14.894 -11.438 31.780 1.00 71.75 300 GLY A CA 1
ATOM 2435 C C . GLY A 1 300 ? -15.760 -11.144 30.544 1.00 71.75 300 GLY A C 1
ATOM 2436 O O . GLY A 1 300 ? -16.633 -11.939 30.207 1.00 71.75 300 GLY A O 1
ATOM 2437 N N . GLY A 1 301 ? -15.546 -10.025 29.844 1.00 69.88 301 GLY A N 1
ATOM 2438 C CA . GLY A 1 301 ? -16.467 -9.566 28.787 1.00 69.88 301 GLY A CA 1
ATOM 2439 C C . GLY A 1 301 ? -16.787 -10.591 27.683 1.00 69.88 301 GLY A C 1
ATOM 2440 O O . GLY A 1 301 ? -17.882 -10.576 27.127 1.00 69.88 301 GLY A O 1
ATOM 2441 N N . THR A 1 302 ? -15.880 -11.530 27.394 1.00 75.69 302 THR A N 1
ATOM 2442 C CA . THR A 1 302 ? -16.135 -12.652 26.471 1.00 75.69 302 THR A CA 1
ATOM 2443 C C . THR A 1 302 ? -16.951 -13.785 27.090 1.00 75.69 302 THR A C 1
ATOM 2445 O O . THR A 1 302 ? -17.662 -14.484 26.374 1.00 75.69 302 THR A O 1
ATOM 2448 N N . ASN A 1 303 ? -16.848 -13.977 28.405 1.00 86.62 303 ASN A N 1
ATOM 2449 C CA . ASN A 1 303 ? -17.662 -14.935 29.147 1.00 86.62 303 ASN A CA 1
ATOM 2450 C C . ASN A 1 303 ? -19.090 -14.417 29.282 1.00 86.62 303 ASN A C 1
ATOM 2452 O O . ASN A 1 303 ? -20.002 -15.221 29.191 1.00 86.62 303 ASN A O 1
ATOM 2456 N N . PHE A 1 304 ? -19.290 -13.096 29.378 1.00 87.44 304 PHE A N 1
ATOM 2457 C CA . PHE A 1 304 ? -20.630 -12.510 29.477 1.00 87.44 304 PHE A CA 1
ATOM 2458 C C . PHE A 1 304 ? -21.528 -12.927 28.327 1.00 87.44 304 PHE A C 1
ATOM 2460 O O . PHE A 1 304 ? -22.637 -13.379 28.562 1.00 87.44 304 PHE A O 1
ATOM 2467 N N . LEU A 1 305 ? -21.042 -12.817 27.090 1.00 89.81 305 LEU A N 1
ATOM 2468 C CA . LEU A 1 305 ? -21.838 -13.186 25.922 1.00 89.81 305 LEU A CA 1
ATOM 2469 C C . LEU A 1 305 ? -22.225 -14.667 25.940 1.00 89.81 305 LEU A C 1
ATOM 2471 O O . LEU A 1 305 ? -23.354 -14.985 25.595 1.00 89.81 305 LEU A O 1
ATOM 2475 N N . ARG A 1 306 ? -21.324 -15.546 26.397 1.00 91.56 306 ARG A N 1
ATOM 2476 C CA . ARG A 1 306 ? -21.611 -16.980 26.533 1.00 91.56 306 ARG A CA 1
ATOM 2477 C C . ARG A 1 306 ? -22.609 -17.251 27.649 1.00 91.56 306 ARG A C 1
ATOM 2479 O O . ARG A 1 306 ? -23.607 -17.900 27.403 1.00 91.56 306 ARG A O 1
ATOM 2486 N N . THR A 1 307 ? -22.383 -16.698 28.841 1.00 91.12 307 THR A N 1
ATOM 2487 C CA . THR A 1 307 ? -23.298 -16.847 29.979 1.00 91.12 307 THR A CA 1
ATOM 2488 C C . THR A 1 307 ? -24.679 -16.285 29.651 1.00 91.12 307 THR A C 1
ATOM 2490 O O . THR A 1 307 ? -25.688 -16.881 30.004 1.00 91.12 307 THR A O 1
ATOM 2493 N N . PHE A 1 308 ? -24.740 -15.155 28.949 1.00 91.88 308 PHE A N 1
ATOM 2494 C CA . PHE A 1 308 ? -25.989 -14.554 28.502 1.00 91.88 308 PHE A CA 1
ATOM 2495 C C . PHE A 1 308 ? -26.721 -15.454 27.499 1.00 91.88 308 PHE A C 1
ATOM 2497 O O . PHE A 1 308 ? -27.918 -15.677 27.650 1.00 91.88 308 PHE A O 1
ATOM 2504 N N . GLU A 1 309 ? -26.004 -16.016 26.523 1.00 91.81 309 GLU A N 1
ATOM 2505 C CA . GLU A 1 309 ? -26.553 -16.975 25.560 1.00 91.81 309 GLU A CA 1
ATOM 2506 C C . GLU A 1 309 ? -27.034 -18.265 26.252 1.00 91.81 309 GLU A C 1
ATOM 2508 O O . GLU A 1 309 ? -28.148 -18.719 25.993 1.00 91.81 309 GLU A O 1
ATOM 2513 N N . ASP A 1 310 ? -26.260 -18.802 27.199 1.00 93.31 310 ASP A N 1
ATOM 2514 C CA . ASP A 1 310 ? -26.620 -19.979 28.000 1.00 93.31 310 ASP A CA 1
ATOM 2515 C C . ASP A 1 310 ? -27.897 -19.725 28.822 1.00 93.31 310 ASP A C 1
ATOM 2517 O O . ASP A 1 310 ? -28.799 -20.563 28.852 1.00 93.31 310 ASP A O 1
ATOM 2521 N N . VAL A 1 311 ? -28.023 -18.543 29.439 1.00 91.31 311 VAL A N 1
ATOM 2522 C CA . VAL A 1 311 ? -29.231 -18.134 30.176 1.00 91.31 311 VAL A CA 1
ATOM 2523 C C . VAL A 1 311 ? -30.436 -18.018 29.236 1.00 91.31 311 VAL A C 1
ATOM 2525 O O . VAL A 1 311 ? -31.514 -18.517 29.560 1.00 91.31 311 VAL A O 1
ATOM 2528 N N . GLN A 1 312 ? -30.277 -17.426 28.048 1.00 90.50 312 GLN A N 1
ATOM 2529 C CA . GLN A 1 312 ? -31.358 -17.346 27.056 1.00 90.50 312 GLN A CA 1
ATOM 2530 C C . GLN A 1 312 ? -31.821 -18.730 26.585 1.00 90.50 312 GLN A C 1
ATOM 2532 O O . GLN A 1 312 ? -33.028 -18.957 26.423 1.00 90.50 312 GLN A O 1
ATOM 2537 N N . GLN A 1 313 ? -30.881 -19.664 26.408 1.00 91.56 313 GLN A N 1
ATOM 2538 C CA . GLN A 1 313 ? -31.177 -21.058 26.080 1.00 91.56 313 GLN A CA 1
ATOM 2539 C C . GLN A 1 313 ? -31.896 -21.768 27.234 1.00 91.56 313 GLN A C 1
ATOM 2541 O O . GLN A 1 313 ? -32.887 -22.460 26.998 1.00 91.56 313 GLN A O 1
ATOM 2546 N N . GLN A 1 314 ? -31.457 -21.563 28.479 1.00 91.94 314 GLN A N 1
ATOM 2547 C CA . GLN A 1 314 ? -32.049 -22.189 29.664 1.00 91.94 314 GLN A CA 1
ATOM 2548 C C . GLN A 1 314 ? -33.485 -21.720 29.934 1.00 91.94 314 GLN A C 1
ATOM 2550 O O . GLN A 1 314 ? -34.327 -22.525 30.329 1.00 91.94 314 GLN A O 1
ATOM 2555 N N . ILE A 1 315 ? -33.788 -20.442 29.682 1.00 86.56 315 ILE A N 1
ATOM 2556 C CA . ILE A 1 315 ? -35.145 -19.880 29.812 1.00 86.56 315 ILE A CA 1
ATOM 2557 C C . ILE A 1 315 ? -36.094 -20.450 28.735 1.00 86.56 315 ILE A C 1
ATOM 2559 O O . ILE A 1 315 ? -37.312 -20.297 28.823 1.00 86.56 315 ILE A O 1
ATOM 2563 N N . GLY A 1 316 ? -35.569 -21.158 27.728 1.00 85.00 316 GLY A N 1
ATOM 2564 C CA . GLY A 1 316 ? -36.375 -21.723 26.650 1.00 85.00 316 GLY A CA 1
ATOM 2565 C C . GLY A 1 316 ? -36.928 -20.639 25.732 1.00 85.00 316 GLY A C 1
ATOM 2566 O O . GLY A 1 316 ? -38.040 -20.769 25.216 1.00 85.00 316 GLY A O 1
ATOM 2567 N N . THR A 1 317 ? -36.180 -19.547 25.544 1.00 74.69 317 THR A N 1
ATOM 2568 C CA . THR A 1 317 ? -36.593 -18.489 24.621 1.00 74.69 317 THR A CA 1
ATOM 2569 C C . THR A 1 317 ? -36.678 -19.065 23.205 1.00 74.69 317 THR A C 1
ATOM 2571 O O . THR A 1 317 ? -35.678 -19.411 22.578 1.00 74.69 317 THR A O 1
ATOM 2574 N N . TYR A 1 318 ? -37.903 -19.228 22.693 1.00 68.31 318 TYR A N 1
ATOM 2575 C CA . TYR A 1 318 ? -38.125 -19.569 21.287 1.00 68.31 318 TYR A CA 1
ATOM 2576 C C . TYR A 1 318 ? -37.418 -18.527 20.407 1.00 68.31 318 TYR A C 1
ATOM 2578 O O . TYR A 1 318 ? -37.346 -17.362 20.797 1.00 68.31 318 TYR A O 1
ATOM 2586 N N . LEU A 1 319 ? -36.943 -18.910 19.209 1.00 66.00 319 LEU A N 1
ATOM 2587 C CA . LEU A 1 319 ? -36.169 -18.032 18.304 1.00 66.00 319 LEU A CA 1
ATOM 2588 C C . LEU A 1 319 ? -36.772 -16.622 18.108 1.00 66.00 319 LEU A C 1
ATOM 2590 O O . LEU A 1 319 ? -36.048 -15.680 17.804 1.00 66.00 319 LEU A O 1
ATOM 2594 N N . CYS A 1 320 ? -38.087 -16.474 18.269 1.00 66.75 320 CYS A N 1
ATOM 2595 C CA . CYS A 1 320 ? -38.827 -15.221 18.137 1.00 66.75 320 CYS A CA 1
ATOM 2596 C C . CYS A 1 320 ? -38.563 -14.202 19.265 1.00 66.75 320 CYS A C 1
ATOM 2598 O O . CYS A 1 320 ? -38.777 -13.015 19.048 1.00 66.75 320 CYS A O 1
ATOM 2600 N N . ASN A 1 321 ? -38.095 -14.654 20.433 1.00 82.00 321 ASN A N 1
ATOM 2601 C CA . ASN A 1 321 ? -37.881 -13.838 21.637 1.00 82.00 321 ASN A CA 1
ATOM 2602 C C . ASN A 1 321 ? -36.394 -13.732 22.016 1.00 82.00 321 ASN A C 1
ATOM 2604 O O . ASN A 1 321 ? -36.058 -13.355 23.137 1.00 82.00 321 ASN A O 1
ATOM 2608 N N . HIS A 1 322 ? -35.492 -14.094 21.102 1.00 88.56 322 HIS A N 1
ATOM 2609 C CA . HIS A 1 322 ? -34.061 -13.965 21.334 1.00 88.56 322 HIS A CA 1
ATOM 2610 C C . HIS A 1 322 ? -33.688 -12.480 21.433 1.00 88.56 322 HIS A C 1
ATOM 2612 O O . HIS A 1 322 ? -33.794 -11.738 20.456 1.00 88.56 322 HIS A O 1
ATOM 2618 N N . VAL A 1 323 ? -33.173 -12.050 22.587 1.00 91.12 323 VAL A N 1
ATOM 2619 C CA . VAL A 1 323 ? -32.680 -10.678 22.769 1.00 91.12 323 VAL A CA 1
ATOM 2620 C C . VAL A 1 323 ? -31.277 -10.590 22.169 1.00 91.12 323 VAL A C 1
ATOM 2622 O O . VAL A 1 323 ? -30.378 -11.282 22.650 1.00 91.12 323 VAL A O 1
ATOM 2625 N N . PRO A 1 324 ? -31.046 -9.803 21.108 1.00 92.50 324 PRO A N 1
ATOM 2626 C CA . PRO A 1 324 ? -29.718 -9.677 20.532 1.00 92.50 324 PRO A CA 1
ATOM 2627 C C . PRO A 1 324 ? -28.765 -9.025 21.539 1.00 92.50 324 PRO A C 1
ATOM 2629 O O . PRO A 1 324 ? -29.071 -7.982 22.121 1.00 92.50 324 PRO A O 1
ATOM 2632 N N . ALA A 1 325 ? -27.586 -9.619 21.711 1.00 91.19 325 ALA A N 1
ATOM 2633 C CA . ALA A 1 325 ? -26.459 -8.974 22.366 1.00 91.19 325 ALA A CA 1
ATOM 2634 C C . ALA A 1 325 ? -25.531 -8.404 21.288 1.00 91.19 325 ALA A C 1
ATOM 2636 O O . ALA A 1 325 ? -25.069 -9.124 20.402 1.00 91.19 325 ALA A O 1
ATOM 2637 N N . ALA A 1 326 ? -25.265 -7.102 21.342 1.00 90.12 326 ALA A N 1
ATOM 2638 C CA . ALA A 1 326 ? -24.392 -6.426 20.397 1.00 90.12 326 ALA A CA 1
ATOM 2639 C C . ALA A 1 326 ? -23.212 -5.794 21.130 1.00 90.12 326 ALA A C 1
ATOM 2641 O O . ALA A 1 326 ? -23.376 -5.072 22.111 1.00 90.12 326 ALA A O 1
ATOM 2642 N N . ILE A 1 327 ? -22.005 -6.011 20.616 1.00 88.00 327 ILE A N 1
ATOM 2643 C CA . ILE A 1 327 ? -20.867 -5.172 20.981 1.00 88.00 327 ILE A CA 1
ATOM 2644 C C . ILE A 1 327 ? -20.971 -3.931 20.089 1.00 88.00 327 ILE A C 1
ATOM 2646 O O . ILE A 1 327 ? -20.868 -4.070 18.864 1.00 88.00 327 ILE A O 1
ATOM 2650 N N . PRO A 1 328 ? -21.206 -2.730 20.646 1.00 81.88 328 PRO A N 1
ATOM 2651 C CA . PRO A 1 328 ? -21.286 -1.520 19.850 1.00 81.88 328 PRO A CA 1
ATOM 2652 C C . PRO A 1 328 ? -19.926 -1.302 19.195 1.00 81.88 328 PRO A C 1
ATOM 2654 O O . PRO A 1 328 ? -18.948 -0.937 19.845 1.00 81.88 328 PRO A O 1
ATOM 2657 N N . MET A 1 329 ? -19.846 -1.563 17.890 1.00 75.25 329 MET A N 1
ATOM 2658 C CA . MET A 1 329 ? -18.643 -1.253 17.140 1.00 75.25 329 MET A CA 1
ATOM 2659 C C . MET A 1 329 ? -18.566 0.271 17.044 1.00 75.25 329 MET A C 1
ATOM 2661 O O . MET A 1 329 ? -19.438 0.875 16.409 1.00 75.25 329 MET A O 1
ATOM 2665 N N . PRO A 1 330 ? -17.557 0.926 17.651 1.00 68.06 330 PRO A N 1
ATOM 2666 C CA . PRO A 1 330 ? -17.375 2.352 17.445 1.00 68.06 330 PRO A CA 1
ATOM 2667 C C . PRO A 1 330 ? -17.248 2.559 15.942 1.00 68.06 330 PRO A C 1
ATOM 2669 O O . PRO A 1 330 ? -16.462 1.848 15.311 1.00 68.06 330 PRO A O 1
ATOM 2672 N N . SER A 1 331 ? -18.053 3.467 15.375 1.00 69.62 331 SER A N 1
ATOM 2673 C CA . SER A 1 331 ? -18.147 3.643 13.923 1.00 69.62 331 SER A CA 1
ATOM 2674 C C . SER A 1 331 ? -16.745 3.608 13.302 1.00 69.62 331 SER A C 1
ATOM 2676 O O . SER A 1 331 ? -15.893 4.466 13.539 1.00 69.62 331 SER A O 1
ATOM 2678 N N . LEU A 1 332 ? -16.455 2.522 12.584 1.00 69.38 332 LEU A N 1
ATOM 2679 C CA . LEU A 1 332 ? -15.125 2.272 12.024 1.00 69.38 332 LEU A CA 1
ATOM 2680 C C . LEU A 1 332 ? -14.883 3.164 10.796 1.00 69.38 332 LEU A C 1
ATOM 2682 O O . LEU A 1 332 ? -13.745 3.371 10.379 1.00 69.38 332 LEU A O 1
ATOM 2686 N N . MET A 1 333 ? -15.964 3.739 10.264 1.00 74.12 333 MET A N 1
ATOM 2687 C CA . MET A 1 333 ? -16.009 4.594 9.081 1.00 74.12 333 MET A CA 1
ATOM 2688 C C . MET A 1 333 ? -15.031 5.778 9.116 1.00 74.12 333 MET A C 1
ATOM 2690 O O . MET A 1 333 ? -14.223 5.875 8.194 1.00 74.12 333 MET A O 1
ATOM 2694 N N . PRO A 1 334 ? -15.002 6.653 10.140 1.00 76.75 334 PRO A N 1
ATOM 2695 C CA . PRO A 1 334 ? -14.055 7.769 10.160 1.00 76.75 334 PRO A CA 1
ATOM 2696 C C . PRO A 1 334 ? -12.589 7.314 10.222 1.00 76.75 334 PRO A C 1
ATOM 2698 O O . PRO A 1 334 ? -11.733 7.922 9.581 1.00 76.75 334 PRO A O 1
ATOM 2701 N N . LYS A 1 335 ? -12.287 6.209 10.919 1.00 76.88 335 LYS A N 1
ATOM 2702 C CA . LYS A 1 335 ? -10.925 5.647 10.968 1.00 76.88 335 LYS A CA 1
ATOM 2703 C C . LYS A 1 335 ? -10.515 5.068 9.611 1.00 76.88 335 LYS A C 1
ATOM 2705 O O . LYS A 1 335 ? -9.399 5.303 9.152 1.00 76.88 335 LYS A O 1
ATOM 2710 N N . PHE A 1 336 ? -11.429 4.358 8.952 1.00 80.62 336 PHE A N 1
ATOM 2711 C CA . PHE A 1 336 ? -11.197 3.780 7.632 1.00 80.62 336 PHE A CA 1
ATOM 2712 C C . PHE A 1 336 ? -11.012 4.854 6.552 1.00 80.62 336 PHE A C 1
ATOM 2714 O O . PHE A 1 336 ? -10.067 4.776 5.772 1.00 80.62 336 PHE A O 1
ATOM 2721 N N . LEU A 1 337 ? -11.854 5.893 6.538 1.00 84.19 337 LEU A N 1
ATOM 2722 C CA . LEU A 1 337 ? -11.725 7.014 5.602 1.00 84.19 337 LEU A CA 1
ATOM 2723 C C . LEU A 1 337 ? -10.396 7.758 5.778 1.00 84.19 337 LEU A C 1
ATOM 2725 O O . LEU A 1 337 ? -9.766 8.125 4.787 1.00 84.19 337 LEU A O 1
ATOM 2729 N N . LEU A 1 338 ? -9.934 7.925 7.021 1.00 83.12 338 LEU A N 1
ATOM 2730 C CA . LEU A 1 338 ? -8.638 8.537 7.304 1.00 83.12 338 LEU A CA 1
ATOM 2731 C C . LEU A 1 338 ? -7.485 7.677 6.764 1.00 83.12 338 LEU A C 1
ATOM 2733 O O . LEU A 1 338 ? -6.611 8.194 6.071 1.00 83.12 338 LEU A O 1
ATOM 2737 N N . LEU A 1 339 ? -7.510 6.361 7.003 1.00 83.62 339 LEU A N 1
ATOM 2738 C CA . LEU A 1 339 ? -6.521 5.428 6.447 1.00 83.62 339 LEU A CA 1
ATOM 2739 C C . LEU A 1 339 ? -6.531 5.411 4.911 1.00 83.62 339 LEU A C 1
ATOM 2741 O O . LEU A 1 339 ? -5.467 5.431 4.292 1.00 83.62 339 LEU A O 1
ATOM 2745 N N . LEU A 1 340 ? -7.713 5.429 4.289 1.00 86.62 340 LEU A N 1
ATOM 2746 C CA . LEU A 1 340 ? -7.857 5.471 2.834 1.00 86.62 340 LEU A CA 1
ATOM 2747 C C . LEU A 1 340 ? -7.278 6.769 2.248 1.00 86.62 340 LEU A C 1
ATOM 2749 O O . LEU A 1 340 ? -6.546 6.725 1.258 1.00 86.62 340 LEU A O 1
ATOM 2753 N N . GLY A 1 341 ? -7.543 7.913 2.888 1.00 86.56 341 GLY A N 1
ATOM 2754 C CA . GLY A 1 341 ? -6.957 9.201 2.510 1.00 86.56 341 GLY A CA 1
ATOM 2755 C C . GLY A 1 341 ? -5.426 9.176 2.544 1.00 86.56 341 GLY A C 1
ATOM 2756 O O . GLY A 1 341 ? -4.773 9.608 1.590 1.00 86.56 341 GLY A O 1
ATOM 2757 N N . TRP A 1 342 ? -4.842 8.584 3.590 1.00 83.75 342 TRP A N 1
ATOM 2758 C CA . TRP A 1 342 ? -3.392 8.402 3.698 1.00 83.75 342 TRP A CA 1
ATOM 2759 C C . TRP A 1 342 ? -2.823 7.466 2.628 1.00 83.75 342 TRP A C 1
ATOM 2761 O O . TRP A 1 342 ? -1.777 7.770 2.054 1.00 83.75 342 TRP A O 1
ATOM 2771 N N . ALA A 1 343 ? -3.506 6.362 2.317 1.00 83.75 343 ALA A N 1
ATOM 2772 C CA . ALA A 1 343 ? -3.079 5.435 1.271 1.00 83.75 343 ALA A CA 1
ATOM 2773 C C . ALA A 1 343 ? -3.031 6.113 -0.111 1.00 83.75 343 ALA A C 1
ATOM 2775 O O . ALA A 1 343 ? -2.067 5.935 -0.860 1.00 83.75 343 ALA A O 1
ATOM 2776 N N . ILE A 1 344 ? -4.027 6.948 -0.429 1.00 86.31 344 ILE A N 1
ATOM 2777 C CA . ILE A 1 344 ? -4.061 7.735 -1.671 1.00 86.31 344 ILE A CA 1
ATOM 2778 C C . ILE A 1 344 ? -2.902 8.740 -1.708 1.00 86.31 344 ILE A C 1
ATOM 2780 O O . ILE A 1 344 ? -2.209 8.841 -2.725 1.00 86.31 344 ILE A O 1
ATOM 2784 N N . LEU A 1 345 ? -2.647 9.448 -0.602 1.00 84.38 345 LEU A N 1
ATOM 2785 C CA . LEU A 1 345 ? -1.538 10.399 -0.505 1.00 84.38 345 LEU A CA 1
ATOM 2786 C C . LEU A 1 345 ? -0.184 9.705 -0.728 1.00 84.38 345 LEU A C 1
ATOM 2788 O O . LEU A 1 345 ? 0.632 10.178 -1.521 1.00 84.38 345 LEU A O 1
ATOM 2792 N N . TRP A 1 346 ? 0.027 8.540 -0.108 1.00 85.31 346 TRP A N 1
ATOM 2793 C CA . TRP A 1 346 ? 1.218 7.712 -0.309 1.00 85.31 346 TRP A CA 1
ATOM 2794 C C . TRP A 1 346 ? 1.359 7.218 -1.753 1.00 85.31 346 TRP A C 1
ATOM 2796 O O . TRP A 1 346 ? 2.464 7.218 -2.298 1.00 85.31 346 TRP A O 1
ATOM 2806 N N . ALA A 1 347 ? 0.262 6.835 -2.409 1.00 83.25 347 ALA A N 1
ATOM 2807 C CA . ALA A 1 347 ? 0.288 6.410 -3.806 1.00 83.25 347 ALA A CA 1
ATOM 2808 C C . ALA A 1 347 ? 0.705 7.554 -4.749 1.00 83.25 347 ALA A C 1
ATOM 2810 O O . ALA A 1 347 ? 1.561 7.362 -5.622 1.00 83.25 347 ALA A O 1
ATOM 2811 N N . LEU A 1 348 ? 0.153 8.757 -4.552 1.00 82.88 348 LEU A N 1
ATOM 2812 C CA . LEU A 1 348 ? 0.551 9.961 -5.293 1.00 82.88 348 LEU A CA 1
ATOM 2813 C C . LEU A 1 348 ? 2.017 10.319 -5.028 1.00 82.88 348 LEU A C 1
ATOM 2815 O O . LEU A 1 348 ? 2.763 10.628 -5.961 1.00 82.88 348 LEU A O 1
ATOM 2819 N N . TYR A 1 349 ? 2.446 10.197 -3.774 1.00 81.81 349 TYR A N 1
ATOM 2820 C CA . TYR A 1 349 ? 3.823 10.425 -3.364 1.00 81.81 349 TYR A CA 1
ATOM 2821 C C . TYR A 1 349 ? 4.801 9.463 -4.061 1.00 81.81 349 TYR A C 1
ATOM 2823 O O . TYR A 1 349 ? 5.746 9.898 -4.724 1.00 81.81 349 TYR A O 1
ATOM 2831 N N . PHE A 1 350 ? 4.548 8.150 -4.009 1.00 81.56 350 PHE A N 1
ATOM 2832 C CA . PHE A 1 350 ? 5.378 7.147 -4.685 1.00 81.56 350 PHE A CA 1
ATOM 2833 C C . PHE A 1 350 ? 5.409 7.334 -6.201 1.00 81.56 350 PHE A C 1
ATOM 2835 O O . PHE A 1 350 ? 6.450 7.115 -6.828 1.00 81.56 350 PHE A O 1
ATOM 2842 N N . LYS A 1 351 ? 4.294 7.760 -6.804 1.00 83.50 351 LYS A N 1
ATOM 2843 C CA . LYS A 1 351 ? 4.245 8.106 -8.229 1.00 83.50 351 LYS A CA 1
ATOM 2844 C C . LYS A 1 351 ? 5.216 9.245 -8.547 1.00 83.50 351 LYS A C 1
ATOM 2846 O O . LYS A 1 351 ? 5.958 9.148 -9.526 1.00 83.50 351 LYS A O 1
ATOM 2851 N N . HIS A 1 352 ? 5.265 10.278 -7.707 1.00 80.62 352 HIS A N 1
ATOM 2852 C CA . HIS A 1 352 ? 6.201 11.390 -7.869 1.00 80.62 352 HIS A CA 1
ATOM 2853 C C . HIS A 1 352 ? 7.661 10.964 -7.632 1.00 80.62 352 HIS A C 1
ATOM 2855 O O . HIS A 1 352 ? 8.542 11.290 -8.430 1.00 80.62 352 HIS A O 1
ATOM 2861 N N . LEU A 1 353 ? 7.919 10.132 -6.618 1.00 78.38 353 LEU A N 1
ATOM 2862 C CA . LEU A 1 353 ? 9.253 9.586 -6.347 1.00 78.38 353 LEU A CA 1
ATOM 2863 C C . LEU A 1 353 ? 9.777 8.728 -7.514 1.00 78.38 353 LEU A C 1
ATOM 2865 O O . LEU A 1 353 ? 10.944 8.827 -7.900 1.00 78.38 353 LEU A O 1
ATOM 2869 N N . ARG A 1 354 ? 8.909 7.908 -8.126 1.00 78.06 354 ARG A N 1
ATOM 2870 C CA . ARG A 1 354 ? 9.248 7.143 -9.338 1.00 78.06 354 ARG A CA 1
ATOM 2871 C C . ARG A 1 354 ? 9.582 8.054 -10.515 1.00 78.06 354 ARG A C 1
ATOM 2873 O O . ARG A 1 354 ? 10.477 7.714 -11.283 1.00 78.06 354 ARG A O 1
ATOM 2880 N N . ALA A 1 355 ? 8.897 9.190 -10.658 1.00 76.38 355 ALA A N 1
ATOM 2881 C CA . ALA A 1 355 ? 9.212 10.166 -11.698 1.00 76.38 355 ALA A CA 1
ATOM 2882 C C . ALA A 1 355 ? 10.606 10.785 -11.487 1.00 76.38 355 ALA A C 1
ATOM 2884 O O . ALA A 1 355 ? 11.358 10.922 -12.451 1.00 76.38 355 ALA A O 1
ATOM 2885 N N . MET A 1 356 ? 10.994 11.071 -10.238 1.00 72.94 356 MET A N 1
ATOM 2886 C CA . MET A 1 356 ? 12.331 11.591 -9.914 1.00 72.94 356 MET A CA 1
ATOM 2887 C C . MET A 1 356 ? 13.451 10.561 -10.123 1.00 72.94 356 MET A C 1
ATOM 2889 O O . MET A 1 356 ? 14.500 10.905 -10.666 1.00 72.94 356 MET A O 1
ATOM 2893 N N . ARG A 1 357 ? 13.224 9.283 -9.787 1.00 71.88 357 ARG A N 1
ATOM 2894 C CA . ARG A 1 357 ? 14.215 8.200 -9.974 1.00 71.88 357 ARG A CA 1
ATOM 2895 C C . ARG A 1 357 ? 14.591 7.913 -11.431 1.00 71.88 357 ARG A C 1
ATOM 2897 O O . ARG A 1 357 ? 15.559 7.199 -11.667 1.00 71.88 357 ARG A O 1
ATOM 2904 N N . ARG A 1 358 ? 13.847 8.433 -12.411 1.00 74.19 358 ARG A N 1
ATOM 2905 C CA . ARG A 1 358 ? 14.168 8.251 -13.837 1.00 74.19 358 ARG A CA 1
ATOM 2906 C C . ARG A 1 358 ? 15.330 9.124 -14.321 1.00 74.19 358 ARG A C 1
ATOM 2908 O O . ARG A 1 358 ? 15.736 8.972 -15.467 1.00 74.19 358 ARG A O 1
ATOM 2915 N N . ARG A 1 359 ? 15.869 10.021 -13.489 1.00 70.62 359 ARG A N 1
ATOM 2916 C CA . ARG A 1 359 ? 17.051 10.817 -13.846 1.00 70.62 359 ARG A CA 1
ATOM 2917 C C . ARG A 1 359 ? 18.331 10.039 -13.497 1.00 70.62 359 ARG A C 1
ATOM 2919 O O . ARG A 1 359 ? 18.451 9.591 -12.357 1.00 70.62 359 ARG A O 1
ATOM 2926 N N . PRO A 1 360 ? 19.265 9.840 -14.445 1.00 63.03 360 PRO A N 1
ATOM 2927 C CA . PRO A 1 360 ? 20.515 9.136 -14.174 1.00 63.03 360 PRO A CA 1
ATOM 2928 C C . PRO A 1 360 ? 21.356 9.926 -13.160 1.00 63.03 360 PRO A C 1
ATOM 2930 O O . PRO A 1 360 ? 21.581 11.119 -13.330 1.00 63.03 360 PRO A O 1
ATOM 2933 N N . ILE A 1 361 ? 21.788 9.256 -12.088 1.00 63.62 361 ILE A N 1
ATOM 2934 C CA . ILE A 1 361 ? 22.573 9.852 -10.988 1.00 63.62 361 ILE A CA 1
ATOM 2935 C C . ILE A 1 361 ? 24.070 9.911 -11.341 1.00 63.62 361 ILE A C 1
ATOM 2937 O O . ILE A 1 361 ? 24.799 10.766 -10.844 1.00 63.62 361 ILE A O 1
ATOM 2941 N N . PHE A 1 362 ? 24.519 9.024 -12.231 1.00 66.44 362 PHE A N 1
ATOM 2942 C CA . PHE A 1 362 ? 25.914 8.885 -12.631 1.00 66.44 362 PHE A CA 1
ATOM 2943 C C . PHE A 1 362 ? 26.052 9.069 -14.138 1.00 66.44 362 PHE A C 1
ATOM 2945 O O . PHE A 1 362 ? 25.226 8.572 -14.909 1.00 66.44 362 PHE A O 1
ATOM 2952 N N . ILE A 1 363 ? 27.116 9.755 -14.546 1.00 70.56 363 ILE A N 1
ATOM 2953 C CA . ILE A 1 363 ? 27.555 9.819 -15.937 1.00 70.56 363 ILE A CA 1
ATOM 2954 C C . ILE A 1 363 ? 28.774 8.906 -16.037 1.00 70.56 363 ILE A C 1
ATOM 2956 O O . ILE A 1 363 ? 29.764 9.112 -15.340 1.00 70.56 363 ILE A O 1
ATOM 2960 N N . VAL A 1 364 ? 28.694 7.880 -16.881 1.00 71.06 364 VAL A N 1
ATOM 2961 C CA . VAL A 1 364 ? 29.837 7.004 -17.157 1.00 71.06 364 VAL A CA 1
ATOM 2962 C C . VAL A 1 364 ? 30.710 7.700 -18.196 1.00 71.06 364 VAL A C 1
ATOM 2964 O O . VAL A 1 364 ? 30.271 7.907 -19.330 1.00 71.06 364 VAL A O 1
ATOM 2967 N N . LYS A 1 365 ? 31.932 8.085 -17.816 1.00 74.44 365 LYS A N 1
ATOM 2968 C CA . LYS A 1 365 ? 32.932 8.620 -18.746 1.00 74.44 365 LYS A CA 1
ATOM 2969 C C . LYS A 1 365 ? 34.002 7.568 -19.016 1.00 74.44 365 LYS A C 1
ATOM 2971 O O . LYS A 1 365 ? 34.351 6.763 -18.153 1.00 74.44 365 LYS A O 1
ATOM 2976 N N . ARG A 1 366 ? 34.507 7.566 -20.246 1.00 74.19 366 ARG A N 1
ATOM 2977 C CA . ARG A 1 366 ? 35.634 6.726 -20.645 1.00 74.19 366 ARG A CA 1
ATOM 2978 C C . ARG A 1 366 ? 36.929 7.433 -20.252 1.00 74.19 366 ARG A C 1
ATOM 2980 O O . ARG A 1 366 ? 37.041 8.648 -20.416 1.00 74.19 366 ARG A O 1
ATOM 2987 N N . ARG A 1 367 ? 37.890 6.680 -19.717 1.00 74.69 367 ARG A N 1
ATOM 2988 C CA . ARG A 1 367 ? 39.137 7.231 -19.158 1.00 74.69 367 ARG A CA 1
ATOM 2989 C C . ARG A 1 367 ? 40.046 7.894 -20.199 1.00 74.69 367 ARG A C 1
ATOM 2991 O O . ARG A 1 367 ? 40.837 8.766 -19.868 1.00 74.69 367 ARG A O 1
ATOM 2998 N N . ASP A 1 368 ? 39.916 7.493 -21.460 1.00 81.75 368 ASP A N 1
ATOM 2999 C CA . ASP A 1 368 ? 40.693 7.992 -22.602 1.00 81.75 368 ASP A CA 1
ATOM 3000 C C . ASP A 1 368 ? 40.289 9.411 -23.061 1.00 81.75 368 ASP A C 1
ATOM 3002 O O . ASP A 1 368 ? 40.847 9.927 -24.027 1.00 81.75 368 ASP A O 1
ATOM 3006 N N . GLY A 1 369 ? 39.319 10.051 -22.396 1.00 74.62 369 GLY A N 1
ATOM 3007 C CA . GLY A 1 369 ? 38.845 11.392 -22.745 1.00 74.62 369 GLY A CA 1
ATOM 3008 C C . GLY A 1 369 ? 38.016 11.441 -24.032 1.00 74.62 369 GLY A C 1
ATOM 3009 O O . GLY A 1 369 ? 37.631 12.526 -24.476 1.00 74.62 369 GLY A O 1
ATOM 3010 N N . THR A 1 370 ? 37.701 10.289 -24.636 1.00 76.12 370 THR A N 1
ATOM 3011 C CA . THR A 1 370 ? 36.786 10.248 -25.779 1.00 76.12 370 THR A CA 1
ATOM 3012 C C . THR A 1 370 ? 35.368 10.611 -25.338 1.00 76.12 370 THR A C 1
ATOM 3014 O O . THR A 1 370 ? 34.965 10.375 -24.195 1.00 76.12 370 THR A O 1
ATOM 3017 N N . ARG A 1 371 ? 34.611 11.264 -26.238 1.00 65.31 371 ARG A N 1
ATOM 3018 C CA . ARG A 1 371 ? 33.252 11.753 -25.949 1.00 65.31 371 ARG A CA 1
ATOM 3019 C C . ARG A 1 371 ? 32.419 10.643 -25.289 1.00 65.31 371 ARG A C 1
ATOM 3021 O O . ARG A 1 371 ? 32.503 9.498 -25.737 1.00 65.31 371 ARG A O 1
ATOM 3028 N N . PRO A 1 372 ? 31.612 10.964 -24.258 1.00 61.22 372 PRO A N 1
ATOM 3029 C CA . PRO A 1 372 ? 30.795 9.973 -23.568 1.00 61.22 372 PRO A CA 1
ATOM 3030 C C . PRO A 1 372 ? 29.968 9.201 -24.594 1.00 61.22 372 PRO A C 1
ATOM 3032 O O . PRO A 1 372 ? 29.273 9.803 -25.413 1.00 61.22 372 PRO A O 1
ATOM 3035 N N . LEU A 1 373 ? 30.090 7.871 -24.565 1.00 56.84 373 LEU A N 1
ATOM 3036 C CA . LEU A 1 373 ? 29.637 6.996 -25.649 1.00 56.84 373 LEU A CA 1
ATOM 3037 C C . LEU A 1 373 ? 28.125 7.111 -25.914 1.00 56.84 373 LEU A C 1
ATOM 3039 O O . LEU A 1 373 ? 27.657 6.739 -26.985 1.00 56.84 373 LEU A O 1
ATOM 3043 N N . ILE A 1 374 ? 27.351 7.610 -24.943 1.00 55.97 374 ILE A N 1
ATOM 3044 C CA . ILE A 1 374 ? 25.900 7.739 -25.037 1.00 55.97 374 ILE A CA 1
ATOM 3045 C C . ILE A 1 374 ? 25.447 8.970 -24.234 1.00 55.97 374 ILE A C 1
ATOM 3047 O O . ILE A 1 374 ? 25.298 8.910 -23.014 1.00 55.97 374 ILE A O 1
ATOM 3051 N N . GLN A 1 375 ? 25.169 10.085 -24.915 1.00 49.03 375 GLN A N 1
ATOM 3052 C CA . GLN A 1 375 ? 24.249 11.094 -24.386 1.00 49.03 375 GLN A CA 1
ATOM 3053 C C . GLN A 1 375 ? 22.852 10.460 -24.435 1.00 49.03 375 GLN A C 1
ATOM 3055 O O . GLN A 1 375 ? 22.252 10.314 -25.498 1.00 49.03 375 GLN A O 1
ATOM 3060 N N . SER A 1 376 ? 22.391 9.949 -23.294 1.00 48.38 376 SER A N 1
ATOM 3061 C CA . SER A 1 376 ? 21.231 9.059 -23.151 1.00 48.38 376 SER A CA 1
ATOM 3062 C C . SER A 1 376 ? 19.868 9.736 -23.348 1.00 48.38 376 SER A C 1
ATOM 3064 O O . SER A 1 376 ? 18.880 9.324 -22.748 1.00 48.38 376 SER A O 1
ATOM 3066 N N . ASP A 1 377 ? 19.757 10.712 -24.250 1.00 46.38 377 ASP A N 1
ATOM 3067 C CA . ASP A 1 377 ? 18.500 11.425 -24.515 1.00 46.38 377 ASP A CA 1
ATOM 3068 C C . ASP A 1 377 ? 17.433 10.552 -25.215 1.00 46.38 377 ASP A C 1
ATOM 3070 O O . ASP A 1 377 ? 16.291 10.981 -25.396 1.00 46.38 377 ASP A O 1
ATOM 3074 N N . ARG A 1 378 ? 17.749 9.299 -25.585 1.00 44.56 378 ARG A N 1
ATOM 3075 C CA . ARG A 1 378 ? 16.824 8.401 -26.307 1.00 44.56 378 ARG A CA 1
ATOM 3076 C C . ARG A 1 378 ? 16.582 7.007 -25.735 1.00 44.56 378 ARG A C 1
ATOM 3078 O O . ARG A 1 378 ? 15.774 6.286 -26.314 1.00 44.56 378 ARG A O 1
ATOM 3085 N N . LEU A 1 379 ? 17.147 6.633 -24.588 1.00 45.62 379 LEU A N 1
ATOM 3086 C CA . LEU A 1 379 ? 16.731 5.397 -23.905 1.00 45.62 379 LEU A CA 1
ATOM 3087 C C . LEU A 1 379 ? 15.443 5.650 -23.101 1.00 45.62 379 LEU A C 1
ATOM 3089 O O . LEU A 1 379 ? 15.414 5.581 -21.872 1.00 45.62 379 LEU A O 1
ATOM 3093 N N . ARG A 1 380 ? 14.351 5.976 -23.809 1.00 41.97 380 ARG A N 1
ATOM 3094 C CA . ARG A 1 380 ? 12.996 5.847 -23.266 1.00 41.97 380 ARG A CA 1
ATOM 3095 C C . ARG A 1 380 ? 12.720 4.352 -23.128 1.00 41.97 380 ARG A C 1
ATOM 3097 O O . ARG A 1 380 ? 12.466 3.686 -24.123 1.00 41.97 380 ARG A O 1
ATOM 3104 N N . LEU A 1 381 ? 12.805 3.843 -21.901 1.00 39.75 381 LEU A N 1
ATOM 3105 C CA . LEU A 1 381 ? 12.263 2.536 -21.534 1.00 39.75 381 LEU A CA 1
ATOM 3106 C C . LEU A 1 381 ? 10.770 2.515 -21.903 1.00 39.75 381 LEU A C 1
ATOM 3108 O O . LEU A 1 381 ? 9.992 3.277 -21.318 1.00 39.75 381 LEU A O 1
ATOM 3112 N N . SER A 1 382 ? 10.423 1.702 -22.903 1.00 40.03 382 SER A N 1
ATOM 3113 C CA . SER A 1 382 ? 9.071 1.180 -23.132 1.00 40.03 382 SER A CA 1
ATOM 3114 C C . SER A 1 382 ? 8.677 0.237 -22.008 1.00 40.03 382 SER A C 1
ATOM 3116 O O . SER A 1 382 ? 9.556 -0.578 -21.636 1.00 40.03 382 SER A O 1
#

Foldseek 3Di:
DDDDDDDDPDDDPPPPVVPPPVVVVVVVPPPDDDDDDDDDDDDDDDDDDDDDDDDDDDDDDDCDPVVVVVVVVVVVVVVVVVVVVVVVVVVVVVVVVVVVVVVVVVVVVVVVVVVVVVVVVVVVVVLVVVVVVVVVVVCVVLVVVVPPPDDPPPPPPCVVVVVVVSLVVVLVVLCVVPSRVQWHWDFPVVVVVVVVVVVVVVVVVVVVVVVVVVVVVVCVVVPDPLADPVVVVVVVPDDADEPVCCCVQPVQPDLQFQAKAADLVQQKIKTFGHAPPDDDDDDDPDGTIHIHHHDCVPARSVNVVVVVVVSCVVSVPDPVSDHYYDHPDRPCVVVVVVVVVVVVVVVVVVVVVVVVVPDDRIQIDGPVPPDRPDPPPDPPDD

Radius of gyration: 51.26 Å; chains: 1; bounding box: 91×47×164 Å

pLDDT: mean 71.13, std 16.76, range [32.5, 94.69]

Organism: Globodera rostochiensis (NCBI:txid31243)

Secondary structure (DSSP, 8-state):
-----------SSSSSGGGSSSHHHHTTSS-S----------------------------S-TTTHHHHHHHHHHHHHHHHHHHHHHHHHHHHHHHHHHHHHHHHHHHHHHHHHHHHHHHHHHHHHHHHHHHHHHHHHHHHHHHHHHSS--GGG-TTTHHHHHHHHHHHHHHHHHHSTTTTTEEEEE-HHHHHHHHHHHHHHHHHHHHHHHHHHHHHHHHHHS--S--HHHHHHHHHPPPEEHHHHIIIIITTT--EEEEEEEGGGTEEEEEEPTT----SS--SSSSEEEEEPPTTT--HHHHHHHHHHHHHHTT--GGG---EE------HHHHHHHHHHHHHHHHHHHHHHHHTTS-SEEEEETT-PPPS---TT----